Protein AF-0000000071068604 (afdb_homodimer)

pLDDT: mean 77.99, std 26.1, range [19.02, 98.69]

InterPro domains:
  IPR001537 tRNA/rRNA methyltransferase, SpoU type [PF00588] (215-371)
  IPR013123 RNA 2-O ribose methyltransferase, substrate binding [SM00967] (120-196)
  IPR029026 tRNA (guanine-N1-)-methyltransferase, N-terminal [G3DSA:3.40.1280.10] (207-383)
  IPR029028 Alpha/beta knot methyltransferases [SSF75217] (206-378)
  IPR029064 Ribosomal protein eL30-like superfamily [G3DSA:3.30.1330.30] (99-194)
  IPR029064 Ribosomal protein eL30-like superfamily [SSF55315] (98-193)
  IPR051259 Ribosomal RNA Methyltransferase [PTHR43191] (94-378)
  IPR053888 MRM3-like, substrate binding domain [PF22435] (106-188)

Organism: Drosophila erecta (NCBI:txid7220)

Radius of gyration: 33.97 Å; Cα contacts (8 Å, |Δi|>4): 1220; chains: 2; bounding box: 97×76×113 Å

Foldseek 3Di:
DPPDDDPPDPPPPVPVVPPVPPPDPPDDPPPVDVPPVPPDPPDDPDDDPDPPDPPDDDPPPCPDDPDDPDPDPDPPDADWDQDPVLRDIAGEDDPPDPVLVVVLCCLPDPVNCVVQQKFKEFDDQLVLLCLVLPWQWAEKEFADVVRCSVCSVSVVCNCVPRVYHYYHYHPVSVCVSDPDVHGNGMMIMTHQDDPVSLVVLQVVVVVVVQHADQEEEEEAAAADLLLLLLQLLLCQVRPHQAYEYEANYDDCRYHNNSVSNSNSSSHHHYHHHHYLVCVLVVRDPVFSLFEAEEEEDLAPVVCVVFVEEELLPDQDGTVHYYYYWYYDPPTHDPSSVVSQVVSPPRHHYYYHDDDPPDRDDRRSVSSNVNSVSVVVNVVVVVVD/DPPDDDPPDPPPPVPVVPPVPPDDPPDPPPPVPVPPVPDDPPDDPDDDPDDPDPPDDPPPDCPDDDDPPDPPPDPPDADWDQDPVLRDIAGEDDPPDPVNVVVLCCLPDPVNCVVQQKFKEFDDQLVLLCLVLPWQWAEKEFADVVRCSVNSVSVVCNCVPRVYHYYHYHPVSVCVSDPDVHGNGMMIMTHQDDPVSLVVLQVVVVVVVQHADLEEEEEAAAADLLLLLLQLLLCQVRPHQAYEYEANYDDCRYHNNSVSNSNSSSHHHYHHHHYLVCVLVVRDPVFSLFEAEEEEDLAPVVCVVFVEEELLPDQDGTVHYYYYWYYDPPTHDPSSVVSQVVSPPRHHYYYHDDDPPDRDDRRSVSSNVNSVSVVVNVVVVVVD

Structure (mmCIF, N/CA/C/O backbone):
data_AF-0000000071068604-model_v1
#
loop_
_entity.id
_entity.type
_entity.pdbx_description
1 polymer 'RNA 2-O ribose methyltransferase substrate binding domain-containing protein'
#
loop_
_atom_site.group_PDB
_atom_site.id
_atom_site.type_symbol
_atom_site.label_atom_id
_atom_site.label_alt_id
_atom_site.label_comp_id
_atom_site.label_asym_id
_atom_site.label_entity_id
_atom_site.label_seq_id
_atom_site.pdbx_PDB_ins_code
_atom_site.Cartn_x
_atom_site.Cartn_y
_atom_site.Cartn_z
_atom_site.occupancy
_atom_site.B_iso_or_equiv
_atom_site.auth_seq_id
_atom_site.auth_comp_id
_atom_site.auth_asym_id
_atom_site.auth_atom_id
_atom_site.pdbx_PDB_model_num
ATOM 1 N N . MET A 1 1 ? 52.094 -8.383 -45.406 1 22.31 1 MET A N 1
ATOM 2 C CA . MET A 1 1 ? 52.469 -7.328 -44.469 1 22.31 1 MET A CA 1
ATOM 3 C C . MET A 1 1 ? 51.531 -7.305 -43.281 1 22.31 1 MET A C 1
ATOM 5 O O . MET A 1 1 ? 50.312 -7.195 -43.469 1 22.31 1 MET A O 1
ATOM 9 N N . CYS A 1 2 ? 51.844 -8.07 -42.188 1 25.16 2 CYS A N 1
ATOM 10 C CA . CYS A 1 2 ? 51.406 -8.688 -40.938 1 25.16 2 CYS A CA 1
ATOM 11 C C . CYS A 1 2 ? 51.031 -7.625 -39.906 1 25.16 2 CYS A C 1
ATOM 13 O O . CYS A 1 2 ? 51.844 -6.785 -39.531 1 25.16 2 CYS A O 1
ATOM 15 N N . CYS A 1 3 ? 49.75 -7.152 -40.062 1 23.94 3 CYS A N 1
ATOM 16 C CA . CYS A 1 3 ? 49.094 -6.02 -39.438 1 23.94 3 CYS A CA 1
ATOM 17 C C . CYS A 1 3 ? 49.125 -6.16 -37.906 1 23.94 3 CYS A C 1
ATOM 19 O O . CYS A 1 3 ? 48.438 -7.023 -37.344 1 23.94 3 CYS A O 1
ATOM 21 N N . GLY A 1 4 ? 50.25 -6.086 -37.156 1 22.05 4 GLY A N 1
ATOM 22 C CA . GLY A 1 4 ? 50.719 -6.406 -35.844 1 22.05 4 GLY A CA 1
ATOM 23 C C . GLY A 1 4 ? 49.969 -5.672 -34.75 1 22.05 4 GLY A C 1
ATOM 24 O O . GLY A 1 4 ? 49.781 -6.199 -33.625 1 22.05 4 GLY A O 1
ATOM 25 N N . SER A 1 5 ? 49.688 -4.363 -34.75 1 23.34 5 SER A N 1
ATOM 26 C CA . SER A 1 5 ? 50.156 -3.576 -33.625 1 23.34 5 SER A CA 1
ATOM 27 C C . SER A 1 5 ? 49.156 -3.514 -32.5 1 23.34 5 SER A C 1
ATOM 29 O O . SER A 1 5 ? 49.469 -3.09 -31.391 1 23.34 5 SER A O 1
ATOM 31 N N . SER A 1 6 ? 47.75 -3.568 -32.719 1 25.92 6 SER A N 1
ATOM 32 C CA . SER A 1 6 ? 47 -2.607 -31.906 1 25.92 6 SER A CA 1
ATOM 33 C C . SER A 1 6 ? 46.75 -3.141 -30.5 1 25.92 6 SER A C 1
ATOM 35 O O . SER A 1 6 ? 45.625 -3.529 -30.172 1 25.92 6 SER A O 1
ATOM 37 N N . SER A 1 7 ? 47.625 -4.004 -29.812 1 25.47 7 SER A N 1
ATOM 38 C CA . SER A 1 7 ? 47.375 -4.805 -28.609 1 25.47 7 SER A CA 1
ATOM 39 C C . SER A 1 7 ? 47.188 -3.922 -27.375 1 25.47 7 SER A C 1
ATOM 41 O O . SER A 1 7 ? 47 -4.422 -26.281 1 25.47 7 SER A O 1
ATOM 43 N N . SER A 1 8 ? 47.562 -2.605 -27.328 1 25.83 8 SER A N 1
ATOM 44 C CA . SER A 1 8 ? 48.125 -2.031 -26.109 1 25.83 8 SER A CA 1
ATOM 45 C C . SER A 1 8 ? 47.031 -1.668 -25.109 1 25.83 8 SER A C 1
ATOM 47 O O . SER A 1 8 ? 47.312 -1.478 -23.922 1 25.83 8 SER A O 1
ATOM 49 N N . GLY A 1 9 ? 45.781 -1.321 -25.547 1 26.89 9 GLY A N 1
ATOM 50 C CA . GLY A 1 9 ? 45.125 -0.308 -24.734 1 26.89 9 GLY A CA 1
ATOM 51 C C . GLY A 1 9 ? 44.469 -0.872 -23.484 1 26.89 9 GLY A C 1
ATOM 52 O O . GLY A 1 9 ? 43.688 -0.183 -22.828 1 26.89 9 GLY A O 1
ATOM 53 N N . GLN A 1 10 ? 44.344 -2.238 -23.297 1 26.31 10 GLN A N 1
ATOM 54 C CA . GLN A 1 10 ? 43.406 -2.881 -22.375 1 26.31 10 GLN A CA 1
ATOM 55 C C . GLN A 1 10 ? 43.875 -2.693 -20.922 1 26.31 10 GLN A C 1
ATOM 57 O O . GLN A 1 10 ? 43.188 -3.104 -19.984 1 26.31 10 GLN A O 1
ATOM 62 N N . ARG A 1 11 ? 45.188 -2.346 -20.625 1 28.5 11 ARG A N 1
ATOM 63 C CA . ARG A 1 11 ? 45.844 -2.564 -19.328 1 28.5 11 ARG A CA 1
ATOM 64 C C . ARG A 1 11 ? 45.312 -1.593 -18.281 1 28.5 11 ARG A C 1
ATOM 66 O O . ARG A 1 11 ? 45.438 -1.855 -17.078 1 28.5 11 ARG A O 1
ATOM 73 N N . GLY A 1 12 ? 45 -0.347 -18.688 1 27.31 12 GLY A N 1
ATOM 74 C CA . GLY A 1 12 ? 45.031 0.734 -17.719 1 27.31 12 GLY A CA 1
ATOM 75 C C . GLY A 1 12 ? 43.938 0.632 -16.672 1 27.31 12 GLY A C 1
ATOM 76 O O . GLY A 1 12 ? 44.062 1.156 -15.57 1 27.31 12 GLY A O 1
ATOM 77 N N . GLU A 1 13 ? 42.719 0.252 -17.156 1 27.56 13 GLU A N 1
ATOM 78 C CA . GLU A 1 13 ? 41.562 0.587 -16.344 1 27.56 13 GLU A CA 1
ATOM 79 C C . GLU A 1 13 ? 41.469 -0.324 -15.117 1 27.56 13 GLU A C 1
ATOM 81 O O . GLU A 1 13 ? 40.594 -0.132 -14.266 1 27.56 13 GLU A O 1
ATOM 86 N N . ILE A 1 14 ? 42.188 -1.506 -15.156 1 29.52 14 ILE A N 1
ATOM 87 C CA . ILE A 1 14 ? 42.125 -2.477 -14.07 1 29.52 14 ILE A CA 1
ATOM 88 C C . ILE A 1 14 ? 42.781 -1.899 -12.812 1 29.52 14 ILE A C 1
ATOM 90 O O . ILE A 1 14 ? 42.469 -2.336 -11.695 1 29.52 14 ILE A O 1
ATOM 94 N N . GLN A 1 15 ? 43.906 -1.061 -12.969 1 29.08 15 GLN A N 1
ATOM 95 C CA . GLN A 1 15 ? 44.781 -0.725 -11.844 1 29.08 15 GLN A CA 1
ATOM 96 C C . GLN A 1 15 ? 44.031 0.113 -10.805 1 29.08 15 GLN A C 1
ATOM 98 O O . GLN A 1 15 ? 44.25 -0.054 -9.602 1 29.08 15 GLN A O 1
ATOM 103 N N . ASP A 1 16 ? 43.219 1.045 -11.281 1 28.12 16 ASP A N 1
ATOM 104 C CA . ASP A 1 16 ? 42.75 2.08 -10.367 1 28.12 16 ASP A CA 1
ATOM 105 C C . ASP A 1 16 ? 41.875 1.487 -9.281 1 28.12 16 ASP A C 1
ATOM 107 O O . ASP A 1 16 ? 41.688 2.092 -8.227 1 28.12 16 ASP A O 1
ATOM 111 N N . ALA A 1 17 ? 41.188 0.387 -9.609 1 28.16 17 ALA A N 1
ATOM 112 C CA . ALA A 1 17 ? 40.219 -0.166 -8.664 1 28.16 17 ALA A CA 1
ATOM 113 C C . ALA A 1 17 ? 40.906 -0.777 -7.457 1 28.16 17 ALA A C 1
ATOM 115 O O . ALA A 1 17 ? 40.312 -0.905 -6.387 1 28.16 17 ALA A O 1
ATOM 116 N N . LEU A 1 18 ? 42.156 -1.284 -7.645 1 27.73 18 LEU A N 1
ATOM 117 C CA . LEU A 1 18 ? 42.844 -2.043 -6.594 1 27.73 18 LEU A CA 1
ATOM 118 C C . LEU A 1 18 ? 43.156 -1.145 -5.406 1 27.73 18 LEU A C 1
ATOM 120 O O . LEU A 1 18 ? 43.125 -1.585 -4.258 1 27.73 18 LEU A O 1
ATOM 124 N N . ASP A 1 19 ? 43.688 0.101 -5.68 1 27.73 19 ASP A N 1
ATOM 125 C CA . ASP A 1 19 ? 44.344 0.86 -4.633 1 27.73 19 ASP A CA 1
ATOM 126 C C . ASP A 1 19 ? 43.375 1.27 -3.535 1 27.73 19 ASP A C 1
ATOM 128 O O . ASP A 1 19 ? 43.781 1.59 -2.416 1 27.73 19 ASP A O 1
ATOM 132 N N . ILE A 1 20 ? 42.125 1.587 -3.867 1 25.41 20 ILE A N 1
ATOM 133 C CA . ILE A 1 20 ? 41.281 2.252 -2.861 1 25.41 20 ILE A CA 1
ATOM 134 C C . ILE A 1 20 ? 40.875 1.251 -1.781 1 25.41 20 ILE A C 1
ATOM 136 O O . ILE A 1 20 ? 39.969 1.515 -0.993 1 25.41 20 ILE A O 1
ATOM 140 N N . GLU A 1 21 ? 41.312 -0.026 -1.962 1 23.55 21 GLU A N 1
ATOM 141 C CA . GLU A 1 21 ? 40.938 -1.136 -1.091 1 23.55 21 GLU A CA 1
ATOM 142 C C . GLU A 1 21 ? 41.406 -0.885 0.346 1 23.55 21 GLU A C 1
ATOM 144 O O . GLU A 1 21 ? 40.75 -1.347 1.292 1 23.55 21 GLU A O 1
ATOM 149 N N . ALA A 1 22 ? 42.688 -0.386 0.478 1 24.75 22 ALA A N 1
ATOM 150 C CA . ALA A 1 22 ? 43.438 -0.668 1.69 1 24.75 22 ALA A CA 1
ATOM 151 C C . ALA A 1 22 ? 42.812 0.025 2.902 1 24.75 22 ALA A C 1
ATOM 153 O O . ALA A 1 22 ? 42.844 -0.514 4.012 1 24.75 22 ALA A O 1
ATOM 154 N N . ASN A 1 23 ? 42.469 1.33 2.709 1 23.86 23 ASN A N 1
ATOM 155 C CA . ASN A 1 23 ? 42.562 2.168 3.898 1 23.86 23 ASN A CA 1
ATOM 156 C C . ASN A 1 23 ? 41.406 1.885 4.879 1 23.86 23 ASN A C 1
ATOM 158 O O . ASN A 1 23 ? 41.438 2.385 6.004 1 23.86 23 ASN A O 1
ATOM 162 N N . LEU A 1 24 ? 40.25 1.573 4.285 1 22.23 24 LEU A N 1
ATOM 163 C CA . LEU A 1 24 ? 39.156 2.037 5.117 1 22.23 24 LEU A CA 1
ATOM 164 C C . LEU A 1 24 ? 38.938 1.111 6.309 1 22.23 24 LEU A C 1
ATOM 166 O O . LEU A 1 24 ? 38.156 1.41 7.199 1 22.23 24 LEU A O 1
ATOM 170 N N . PHE A 1 25 ? 39.281 -0.148 6.195 1 24.77 25 PHE A N 1
ATOM 171 C CA . PHE A 1 25 ? 38.531 -1.069 7.047 1 24.77 25 PHE A CA 1
ATOM 172 C C . PHE A 1 25 ? 39.156 -1.159 8.43 1 24.77 25 PHE A C 1
ATOM 174 O O . PHE A 1 25 ? 39.688 -2.209 8.812 1 24.77 25 PHE A O 1
ATOM 181 N N . GLY A 1 26 ? 40 -0.095 8.828 1 21.48 26 GLY A N 1
ATOM 182 C CA . GLY A 1 26 ? 40.781 -0.46 10 1 21.48 26 GLY A CA 1
ATOM 183 C C . GLY A 1 26 ? 39.938 -0.962 11.148 1 21.48 26 GLY A C 1
ATOM 184 O O . GLY A 1 26 ? 40.188 -2.043 11.688 1 21.48 26 GLY A O 1
ATOM 185 N N . ASN A 1 27 ? 39.312 -0.069 12.055 1 21.56 27 ASN A N 1
ATOM 186 C CA . ASN A 1 27 ? 39.594 -0.013 13.484 1 21.56 27 ASN A CA 1
ATOM 187 C C . ASN A 1 27 ? 38.531 -0.767 14.281 1 21.56 27 ASN A C 1
ATOM 189 O O . ASN A 1 27 ? 38.469 -0.658 15.508 1 21.56 27 ASN A O 1
ATOM 193 N N . SER A 1 28 ? 37.5 -1.286 13.719 1 22.58 28 SER A N 1
ATOM 194 C CA . SER A 1 28 ? 36.344 -1.125 14.555 1 22.58 28 SER A CA 1
ATOM 195 C C . SER A 1 28 ? 36.312 -2.131 15.703 1 22.58 28 SER A C 1
ATOM 197 O O . SER A 1 28 ? 35.312 -2.318 16.375 1 22.58 28 SER A O 1
ATOM 199 N N . GLU A 1 29 ? 37.344 -2.883 15.875 1 23.33 29 GLU A N 1
ATOM 200 C CA . GLU A 1 29 ? 37.094 -4.062 16.703 1 23.33 29 GLU A CA 1
ATOM 201 C C . GLU A 1 29 ? 36.781 -3.672 18.141 1 23.33 29 GLU A C 1
ATOM 203 O O . GLU A 1 29 ? 36.812 -4.52 19.031 1 23.33 29 GLU A O 1
ATOM 208 N N . LEU A 1 30 ? 36.344 -2.385 18.469 1 23 30 LEU A N 1
ATOM 209 C CA . LEU A 1 30 ? 36.562 -2.055 19.875 1 23 30 LEU A CA 1
ATOM 210 C C . LEU A 1 30 ? 35.719 -2.914 20.781 1 23 30 LEU A C 1
ATOM 212 O O . LEU A 1 30 ? 34.469 -2.914 20.641 1 23 30 LEU A O 1
ATOM 216 N N . LYS A 1 31 ? 36.125 -4.027 21.234 1 23.53 31 LYS A N 1
ATOM 217 C CA . LYS A 1 31 ? 35.625 -5.02 22.172 1 23.53 31 LYS A CA 1
ATOM 218 C C . LYS A 1 31 ? 35.25 -4.375 23.5 1 23.53 31 LYS A C 1
ATOM 220 O O . LYS A 1 31 ? 36.125 -4.023 24.297 1 23.53 31 LYS A O 1
ATOM 225 N N . HIS A 1 32 ? 34.312 -3.279 23.609 1 22.19 32 HIS A N 1
ATOM 226 C CA . HIS A 1 32 ? 34.25 -2.48 24.828 1 22.19 32 HIS A CA 1
ATOM 227 C C . HIS A 1 32 ? 33.75 -3.316 26 1 22.19 32 HIS A C 1
ATOM 229 O O . HIS A 1 32 ? 32.625 -3.812 26 1 22.19 32 HIS A O 1
ATOM 235 N N . GLU A 1 33 ? 34.562 -4.25 26.469 1 24.83 33 GLU A N 1
ATOM 236 C CA . GLU A 1 33 ? 34.219 -5.082 27.625 1 24.83 33 GLU A CA 1
ATOM 237 C C . GLU A 1 33 ? 33.844 -4.223 28.828 1 24.83 33 GLU A C 1
ATOM 239 O O . GLU A 1 33 ? 34.5 -3.219 29.109 1 24.83 33 GLU A O 1
ATOM 244 N N . PRO A 1 34 ? 32.594 -4.336 29.391 1 24.91 34 PRO A N 1
ATOM 245 C CA . PRO A 1 34 ? 32.062 -3.438 30.406 1 24.91 34 PRO A CA 1
ATOM 246 C C . PRO A 1 34 ? 32.875 -3.451 31.703 1 24.91 34 PRO A C 1
ATOM 248 O O . PRO A 1 34 ? 33.031 -4.504 32.312 1 24.91 34 PRO A O 1
ATOM 251 N N . ILE A 1 35 ? 34.188 -2.998 31.688 1 23.52 35 ILE A N 1
ATOM 252 C CA . ILE A 1 35 ? 35.094 -3.201 32.812 1 23.52 35 ILE A CA 1
ATOM 253 C C . ILE A 1 35 ? 34.5 -2.584 34.062 1 23.52 35 ILE A C 1
ATOM 255 O O . ILE A 1 35 ? 34.094 -1.418 34.062 1 23.52 35 ILE A O 1
ATOM 259 N N . ASN A 1 36 ? 33.906 -3.426 35 1 23.62 36 ASN A N 1
ATOM 260 C CA . ASN A 1 36 ? 33.312 -3.199 36.281 1 23.62 36 ASN A CA 1
ATOM 261 C C . ASN A 1 36 ? 34.25 -2.432 37.219 1 23.62 36 ASN A C 1
ATOM 263 O O . ASN A 1 36 ? 35.062 -3.035 37.938 1 23.62 36 ASN A O 1
ATOM 267 N N . THR A 1 37 ? 35 -1.458 36.594 1 22.3 37 THR A N 1
ATOM 268 C CA . THR A 1 37 ? 36.25 -0.972 37.188 1 22.3 37 THR A CA 1
ATOM 269 C C . THR A 1 37 ? 35.969 -0.257 38.5 1 22.3 37 THR A C 1
ATOM 271 O O . THR A 1 37 ? 35.938 0.975 38.562 1 22.3 37 THR A O 1
ATOM 274 N N . ARG A 1 38 ? 34.812 -0.581 39.219 1 22.97 38 ARG A N 1
ATOM 275 C CA . ARG A 1 38 ? 34.438 0.341 40.281 1 22.97 38 ARG A CA 1
ATOM 276 C C . ARG A 1 38 ? 35.594 0.537 41.25 1 22.97 38 ARG A C 1
ATOM 278 O O . ARG A 1 38 ? 35.844 1.656 41.719 1 22.97 38 ARG A O 1
ATOM 285 N N . GLU A 1 39 ? 36 -0.578 41.781 1 20.67 39 GLU A N 1
ATOM 286 C CA . GLU A 1 39 ? 36.344 -0.61 43.188 1 20.67 39 GLU A CA 1
ATOM 287 C C . GLU A 1 39 ? 37.688 0.013 43.469 1 20.67 39 GLU A C 1
ATOM 289 O O . GLU A 1 39 ? 38 0.391 44.594 1 20.67 39 GLU A O 1
ATOM 294 N N . ALA A 1 40 ? 38.531 -0.242 42.438 1 19.38 40 ALA A N 1
ATOM 295 C CA . ALA A 1 40 ? 39.844 -0.508 43 1 19.38 40 ALA A CA 1
ATOM 296 C C . ALA A 1 40 ? 40.438 0.756 43.594 1 19.38 40 ALA A C 1
ATOM 298 O O . ALA A 1 40 ? 41.469 0.702 44.281 1 19.38 40 ALA A O 1
ATOM 299 N N . LEU A 1 41 ? 40.062 1.889 43 1 21.23 41 LEU A N 1
ATOM 300 C CA . LEU A 1 41 ? 41.125 2.9 42.969 1 21.23 41 LEU A CA 1
ATOM 301 C C . LEU A 1 41 ? 41.312 3.525 44.344 1 21.23 41 LEU A C 1
ATOM 303 O O . LEU A 1 41 ? 41.844 4.621 44.469 1 21.23 41 LEU A O 1
ATOM 307 N N . ARG A 1 42 ? 40.719 2.881 45.312 1 20.08 42 ARG A N 1
ATOM 308 C CA . ARG A 1 42 ? 40.594 3.746 46.5 1 20.08 42 ARG A CA 1
ATOM 309 C C . ARG A 1 42 ? 41.969 4.191 47 1 20.08 42 ARG A C 1
ATOM 311 O O . ARG A 1 42 ? 42.062 5.023 47.906 1 20.08 42 ARG A O 1
ATOM 318 N N . LYS A 1 43 ? 42.875 3.199 46.688 1 21.03 43 LYS A N 1
ATOM 319 C CA . LYS A 1 43 ? 43.75 3.059 47.844 1 21.03 43 LYS A CA 1
ATOM 320 C C . LYS A 1 43 ? 44.562 4.336 48.062 1 21.03 43 LYS A C 1
ATOM 322 O O . LYS A 1 43 ? 44.781 4.734 49.219 1 21.03 43 LYS A O 1
ATOM 327 N N . ASN A 1 44 ? 45.375 4.762 47.031 1 20.34 44 ASN A N 1
ATOM 328 C CA . ASN A 1 44 ? 46.75 5.094 47.406 1 20.34 44 ASN A CA 1
ATOM 329 C C . ASN A 1 44 ? 46.875 6.527 47.906 1 20.34 44 ASN A C 1
ATOM 331 O O . ASN A 1 44 ? 47.188 7.434 47.125 1 20.34 44 ASN A O 1
ATOM 335 N N . ARG A 1 45 ? 45.969 7.059 48.625 1 19.92 45 ARG A N 1
ATOM 336 C CA . ARG A 1 45 ? 45.875 8.508 48.719 1 19.92 45 ARG A CA 1
ATOM 337 C C . ARG A 1 45 ? 47.156 9.094 49.344 1 19.92 45 ARG A C 1
ATOM 339 O O . ARG A 1 45 ? 47.406 10.297 49.219 1 19.92 45 ARG A O 1
ATOM 346 N N . PHE A 1 46 ? 47.844 8.328 50.219 1 21.25 46 PHE A N 1
ATOM 347 C CA . PHE A 1 46 ? 48.188 9.133 51.375 1 21.25 46 PHE A CA 1
ATOM 348 C C . PHE A 1 46 ? 49.406 9.984 51.125 1 21.25 46 PHE A C 1
ATOM 350 O O . PHE A 1 46 ? 49.781 10.797 51.969 1 21.25 46 PHE A O 1
ATOM 357 N N . ALA A 1 47 ? 50.25 9.656 50.156 1 22.83 47 ALA A N 1
ATOM 358 C CA . ALA A 1 47 ? 51.625 9.906 50.594 1 22.83 47 ALA A CA 1
ATOM 359 C C . ALA A 1 47 ? 51.906 11.406 50.688 1 22.83 47 ALA A C 1
ATOM 361 O O . ALA A 1 47 ? 51.312 12.195 49.969 1 22.83 47 ALA A O 1
ATOM 362 N N . GLY A 1 48 ? 52.75 11.836 51.688 1 22.59 48 GLY A N 1
ATOM 363 C CA . GLY A 1 48 ? 53.156 13.031 52.406 1 22.59 48 GLY A CA 1
ATOM 364 C C . GLY A 1 48 ? 54 13.961 51.562 1 22.59 48 GLY A C 1
ATOM 365 O O . GLY A 1 48 ? 55.094 13.586 51.094 1 22.59 48 GLY A O 1
ATOM 366 N N . ARG A 1 49 ? 53.406 14.609 50.625 1 22.3 49 ARG A N 1
ATOM 367 C CA . ARG A 1 49 ? 54.156 15.445 49.656 1 22.3 49 ARG A CA 1
ATOM 368 C C . ARG A 1 49 ? 55 16.484 50.375 1 22.3 49 ARG A C 1
ATOM 370 O O . ARG A 1 49 ? 54.5 17.188 51.25 1 22.3 49 ARG A O 1
ATOM 377 N N . LYS A 1 50 ? 56.281 16.172 50.406 1 24.31 50 LYS A N 1
ATOM 378 C CA . LYS A 1 50 ? 57.281 17.078 50.969 1 24.31 50 LYS A CA 1
ATOM 379 C C . LYS A 1 50 ? 57.219 18.453 50.312 1 24.31 50 LYS A C 1
ATOM 381 O O . LYS A 1 50 ? 56.906 18.578 49.125 1 24.31 50 LYS A O 1
ATOM 386 N N . PRO A 1 51 ? 57.156 19.609 51.062 1 19.98 51 PRO A N 1
ATOM 387 C CA . PRO A 1 51 ? 56.906 21.031 50.75 1 19.98 51 PRO A CA 1
ATOM 388 C C . PRO A 1 51 ? 57.906 21.625 49.781 1 19.98 51 PRO A C 1
ATOM 390 O O . PRO A 1 51 ? 59.125 21.625 50.031 1 19.98 51 PRO A O 1
ATOM 393 N N . LYS A 1 52 ? 57.969 21.078 48.5 1 25.09 52 LYS A N 1
ATOM 394 C CA . LYS A 1 52 ? 59.031 21.609 47.688 1 25.09 52 LYS A CA 1
ATOM 395 C C . LYS A 1 52 ? 59.094 23.125 47.75 1 25.09 52 LYS A C 1
ATOM 397 O O . LYS A 1 52 ? 58.062 23.781 47.969 1 25.09 52 LYS A O 1
ATOM 402 N N . VAL A 1 53 ? 60.312 23.672 47.656 1 25.61 53 VAL A N 1
ATOM 403 C CA . VAL A 1 53 ? 60.969 24.969 47.844 1 25.61 53 VAL A CA 1
ATOM 404 C C . VAL A 1 53 ? 60.438 25.969 46.812 1 25.61 53 VAL A C 1
ATOM 406 O O . VAL A 1 53 ? 60.125 25.594 45.688 1 25.61 53 VAL A O 1
ATOM 409 N N . PRO A 1 54 ? 59.938 27.172 47.25 1 23.14 54 PRO A N 1
ATOM 410 C CA . PRO A 1 54 ? 59.281 28.281 46.594 1 23.14 54 PRO A CA 1
ATOM 411 C C . PRO A 1 54 ? 60.094 28.844 45.438 1 23.14 54 PRO A C 1
ATOM 413 O O . PRO A 1 54 ? 61.219 29.297 45.625 1 23.14 54 PRO A O 1
ATOM 416 N N . ILE A 1 55 ? 60.406 28.016 44.344 1 25.8 55 ILE A N 1
ATOM 417 C CA . ILE A 1 55 ? 61.281 28.641 43.344 1 25.8 55 ILE A CA 1
ATOM 418 C C . ILE A 1 55 ? 60.688 29.984 42.938 1 25.8 55 ILE A C 1
ATOM 420 O O . ILE A 1 55 ? 59.5 30.109 42.75 1 25.8 55 ILE A O 1
ATOM 424 N N . ALA A 1 56 ? 61.531 31.062 42.844 1 27.03 56 ALA A N 1
ATOM 425 C CA . ALA A 1 56 ? 61.406 32.5 42.656 1 27.03 56 ALA A CA 1
ATOM 426 C C . ALA A 1 56 ? 60.781 32.781 41.281 1 27.03 56 ALA A C 1
ATOM 428 O O . ALA A 1 56 ? 60.938 32 40.344 1 27.03 56 ALA A O 1
ATOM 429 N N . SER A 1 57 ? 59.75 33.75 41.219 1 23.47 57 SER A N 1
ATOM 430 C CA . SER A 1 57 ? 58.781 34.281 40.281 1 23.47 57 SER A CA 1
ATOM 431 C C . SER A 1 57 ? 59.469 34.906 39.062 1 23.47 57 SER A C 1
ATOM 433 O O . SER A 1 57 ? 60.25 35.844 39.188 1 23.47 57 SER A O 1
ATOM 435 N N . VAL A 1 58 ? 60.156 34.062 38.188 1 26.7 58 VAL A N 1
ATOM 436 C CA . VAL A 1 58 ? 60.719 34.719 37.031 1 26.7 58 VAL A CA 1
ATOM 437 C C . VAL A 1 58 ? 59.656 35.562 36.344 1 26.7 58 VAL A C 1
ATOM 439 O O . VAL A 1 58 ? 58.531 35.125 36.125 1 26.7 58 VAL A O 1
ATOM 442 N N . ALA A 1 59 ? 59.812 36.938 36.156 1 27.08 59 ALA A N 1
ATOM 443 C CA . ALA A 1 59 ? 59.031 38.031 35.594 1 27.08 59 ALA A CA 1
ATOM 444 C C . ALA A 1 59 ? 58.75 37.812 34.125 1 27.08 59 ALA A C 1
ATOM 446 O O . ALA A 1 59 ? 59.656 37.719 33.312 1 27.08 59 ALA A O 1
ATOM 447 N N . SER A 1 60 ? 57.781 37 33.75 1 27.16 60 SER A N 1
ATOM 448 C CA . SER A 1 60 ? 57.438 36.719 32.375 1 27.16 60 SER A CA 1
ATOM 449 C C . SER A 1 60 ? 57.156 38 31.625 1 27.16 60 SER A C 1
ATOM 451 O O . SER A 1 60 ? 56.406 38.875 32.125 1 27.16 60 SER A O 1
ATOM 453 N N . ARG A 1 61 ? 58 38.531 30.766 1 29.95 61 ARG A N 1
ATOM 454 C CA . ARG A 1 61 ? 57.812 39.656 29.875 1 29.95 61 ARG A CA 1
ATOM 455 C C . ARG A 1 61 ? 56.5 39.562 29.109 1 29.95 61 ARG A C 1
ATOM 457 O O . ARG A 1 61 ? 56.25 38.531 28.469 1 29.95 61 ARG A O 1
ATOM 464 N N . LYS A 1 62 ? 55.469 40.438 29.422 1 28.23 62 LYS A N 1
ATOM 465 C CA . LYS A 1 62 ? 54.125 40.656 28.875 1 28.23 62 LYS A CA 1
ATOM 466 C C . LYS A 1 62 ? 54.188 40.875 27.375 1 28.23 62 LYS A C 1
ATOM 468 O O . LYS A 1 62 ? 54.719 41.906 26.906 1 28.23 62 LYS A O 1
ATOM 473 N N . LEU A 1 63 ? 54.5 39.875 26.516 1 36.44 63 LEU A N 1
ATOM 474 C CA . LEU A 1 63 ? 54.344 40.125 25.078 1 36.44 63 LEU A CA 1
ATOM 475 C C . LEU A 1 63 ? 52.969 40.719 24.797 1 36.44 63 LEU A C 1
ATOM 477 O O . LEU A 1 63 ? 51.969 40.344 25.406 1 36.44 63 LEU A O 1
ATOM 481 N N . PRO A 1 64 ? 52.812 41.938 24.141 1 32.34 64 PRO A N 1
ATOM 482 C CA . PRO A 1 64 ? 51.562 42.625 23.859 1 32.34 64 PRO A CA 1
ATOM 483 C C . PRO A 1 64 ? 50.562 41.719 23.156 1 32.34 64 PRO A C 1
ATOM 485 O O . PRO A 1 64 ? 50.938 40.781 22.438 1 32.34 64 PRO A O 1
ATOM 488 N N . ALA A 1 65 ? 49.312 41.531 23.672 1 39.66 65 ALA A N 1
ATOM 489 C CA . ALA A 1 65 ? 48.156 40.75 23.172 1 39.66 65 ALA A CA 1
ATOM 490 C C . ALA A 1 65 ? 47.844 41.094 21.719 1 39.66 65 ALA A C 1
ATOM 492 O O . ALA A 1 65 ? 47.844 42.281 21.344 1 39.66 65 ALA A O 1
ATOM 493 N N . PRO A 1 66 ? 48.188 40.188 20.75 1 42.75 66 PRO A N 1
ATOM 494 C CA . PRO A 1 66 ? 47.812 40.469 19.359 1 42.75 66 PRO A CA 1
ATOM 495 C C . PRO A 1 66 ? 46.406 41.062 19.234 1 42.75 66 PRO A C 1
ATOM 497 O O . PRO A 1 66 ? 45.562 40.812 20.109 1 42.75 66 PRO A O 1
ATOM 500 N N . ALA A 1 67 ? 46.094 42.188 18.484 1 43.53 67 ALA A N 1
ATOM 501 C CA . ALA A 1 67 ? 44.844 42.875 18.25 1 43.53 67 ALA A CA 1
ATOM 502 C C . ALA A 1 67 ? 43.75 41.906 17.875 1 43.53 67 ALA A C 1
ATOM 504 O O . ALA A 1 67 ? 44 40.844 17.281 1 43.53 67 ALA A O 1
ATOM 505 N N . PRO A 1 68 ? 42.625 41.906 18.547 1 44.03 68 PRO A N 1
ATOM 506 C CA . PRO A 1 68 ? 41.531 40.969 18.234 1 44.03 68 PRO A CA 1
ATOM 507 C C . PRO A 1 68 ? 41.188 40.906 16.75 1 44.03 68 PRO A C 1
ATOM 509 O O . PRO A 1 68 ? 41.406 41.906 16.031 1 44.03 68 PRO A O 1
ATOM 512 N N . PRO A 1 69 ? 41.312 39.781 16.047 1 45.34 69 PRO A N 1
ATOM 513 C CA . PRO A 1 69 ? 41 39.75 14.625 1 45.34 69 PRO A CA 1
ATOM 514 C C . PRO A 1 69 ? 39.719 40.531 14.312 1 45.34 69 PRO A C 1
ATOM 516 O O . PRO A 1 69 ? 38.844 40.656 15.172 1 45.34 69 PRO A O 1
ATOM 519 N N . ALA A 1 70 ? 39.688 41.438 13.344 1 43.56 70 ALA A N 1
ATOM 520 C CA . ALA A 1 70 ? 38.531 42.25 12.883 1 43.56 70 ALA A CA 1
ATOM 521 C C . ALA A 1 70 ? 37.281 41.375 12.766 1 43.56 70 ALA A C 1
ATOM 523 O O . ALA A 1 70 ? 37.375 40.188 12.477 1 43.56 70 ALA A O 1
ATOM 524 N N . PRO A 1 71 ? 36.25 41.75 13.398 1 35.97 71 PRO A N 1
ATOM 525 C CA . PRO A 1 71 ? 35.031 40.938 13.297 1 35.97 71 PRO A CA 1
ATOM 526 C C . PRO A 1 71 ? 34.719 40.531 11.867 1 35.97 71 PRO A C 1
ATOM 528 O O . PRO A 1 71 ? 34.969 41.281 10.922 1 35.97 71 PRO A O 1
ATOM 531 N N . ARG A 1 72 ? 34.875 39.312 11.484 1 43.69 72 ARG A N 1
ATOM 532 C CA . ARG A 1 72 ? 34.406 38.812 10.188 1 43.69 72 ARG A CA 1
ATOM 533 C C . ARG A 1 72 ? 33.125 39.5 9.766 1 43.69 72 ARG A C 1
ATOM 535 O O . ARG A 1 72 ? 32.219 39.688 10.578 1 43.69 72 ARG A O 1
ATOM 542 N N . SER A 1 73 ? 33.125 40.406 8.812 1 39.12 73 SER A N 1
ATOM 543 C CA . SER A 1 73 ? 31.953 41.062 8.266 1 39.12 73 SER A CA 1
ATOM 544 C C . SER A 1 73 ? 30.734 40.125 8.266 1 39.12 73 SER A C 1
ATOM 546 O O . SER A 1 73 ? 30.875 38.938 8.016 1 39.12 73 SER A O 1
ATOM 548 N N . ALA A 1 74 ? 29.672 40.469 8.938 1 44.56 74 ALA A N 1
ATOM 549 C CA . ALA A 1 74 ? 28.422 39.719 8.922 1 44.56 74 ALA A CA 1
ATOM 550 C C . ALA A 1 74 ? 28.062 39.281 7.512 1 44.56 74 ALA A C 1
ATOM 552 O O . ALA A 1 74 ? 28.188 40.062 6.555 1 44.56 74 ALA A O 1
ATOM 553 N N . PRO A 1 75 ? 28.219 38.031 7.16 1 49.75 75 PRO A N 1
ATOM 554 C CA . PRO A 1 75 ? 27.875 37.594 5.797 1 49.75 75 PRO A CA 1
ATOM 555 C C . PRO A 1 75 ? 26.672 38.375 5.238 1 49.75 75 PRO A C 1
ATOM 557 O O . PRO A 1 75 ? 25.688 38.594 5.953 1 49.75 75 PRO A O 1
ATOM 560 N N . THR A 1 76 ? 26.812 39.312 4.391 1 52.25 76 THR A N 1
ATOM 561 C CA . THR A 1 76 ? 25.781 40.094 3.703 1 52.25 76 THR A CA 1
ATOM 562 C C . THR A 1 76 ? 24.625 39.188 3.271 1 52.25 76 THR A C 1
ATOM 564 O O . THR A 1 76 ? 24.844 38.125 2.695 1 52.25 76 THR A O 1
ATOM 567 N N . ALA A 1 77 ? 23.406 39.438 3.838 1 64.5 77 ALA A N 1
ATOM 568 C CA . ALA A 1 77 ? 22.188 38.75 3.469 1 64.5 77 ALA A CA 1
ATOM 569 C C . ALA A 1 77 ? 22.016 38.719 1.953 1 64.5 77 ALA A C 1
ATOM 571 O O . ALA A 1 77 ? 22.203 39.719 1.275 1 64.5 77 ALA A O 1
ATOM 572 N N . ALA A 1 78 ? 22.016 37.531 1.293 1 71 78 ALA A N 1
ATOM 573 C CA . ALA A 1 78 ? 21.781 37.375 -0.141 1 71 78 ALA A CA 1
ATOM 574 C C . ALA A 1 78 ? 20.609 38.25 -0.605 1 71 78 ALA A C 1
ATOM 576 O O . ALA A 1 78 ? 19.609 38.375 0.109 1 71 78 ALA A O 1
ATOM 577 N N . PRO A 1 79 ? 20.828 39 -1.626 1 83.25 79 PRO A N 1
ATOM 578 C CA . PRO A 1 79 ? 19.781 39.906 -2.113 1 83.25 79 PRO A CA 1
ATOM 579 C C . PRO A 1 79 ? 18.516 39.188 -2.52 1 83.25 79 PRO A C 1
ATOM 581 O O . PRO A 1 79 ? 18.578 38.031 -2.988 1 83.25 79 PRO A O 1
ATOM 584 N N . ILE A 1 80 ? 17.391 39.812 -2.375 1 90 80 ILE A N 1
ATOM 585 C CA . ILE A 1 80 ? 16.094 39.281 -2.775 1 90 80 ILE A CA 1
ATOM 586 C C . ILE A 1 80 ? 15.883 39.5 -4.273 1 90 80 ILE A C 1
ATOM 588 O O . ILE A 1 80 ? 16.094 40.594 -4.789 1 90 80 ILE A O 1
ATOM 592 N N . ILE A 1 81 ? 15.617 38.5 -4.992 1 93.12 81 ILE A N 1
ATOM 593 C CA . ILE A 1 81 ? 15.312 38.562 -6.418 1 93.12 81 ILE A CA 1
ATOM 594 C C . ILE A 1 81 ? 13.797 38.625 -6.617 1 93.12 81 ILE A C 1
ATOM 596 O O . ILE A 1 81 ? 13.062 37.75 -6.148 1 93.12 81 ILE A O 1
ATOM 600 N N . LYS A 1 82 ? 13.359 39.688 -7.312 1 93.94 82 LYS A N 1
ATOM 601 C CA . LYS A 1 82 ? 11.945 39.812 -7.652 1 93.94 82 LYS A CA 1
ATOM 602 C C . LYS A 1 82 ? 11.656 39.281 -9.047 1 93.94 82 LYS A C 1
ATOM 604 O O . LYS A 1 82 ? 12.008 39.906 -10.047 1 93.94 82 LYS A O 1
ATOM 609 N N . ASP A 1 83 ? 11.031 38.156 -9.086 1 92.88 83 ASP A N 1
ATOM 610 C CA . ASP A 1 83 ? 10.727 37.531 -10.375 1 92.88 83 ASP A CA 1
ATOM 611 C C . ASP A 1 83 ? 9.359 38 -10.891 1 92.88 83 ASP A C 1
ATOM 613 O O . ASP A 1 83 ? 8.32 37.531 -10.391 1 92.88 83 ASP A O 1
ATOM 617 N N . SER A 1 84 ? 9.289 38.781 -11.914 1 91.31 84 SER A N 1
ATOM 618 C CA . SER A 1 84 ? 8.062 39.375 -12.445 1 91.31 84 SER A CA 1
ATOM 619 C C . SER A 1 84 ? 7.227 38.344 -13.188 1 91.31 84 SER A C 1
ATOM 621 O O . SER A 1 84 ? 6 38.469 -13.258 1 91.31 84 SER A O 1
ATOM 623 N N . GLU A 1 85 ? 7.914 37.375 -13.781 1 91.5 85 GLU A N 1
ATOM 624 C CA . GLU A 1 85 ? 7.199 36.344 -14.523 1 91.5 85 GLU A CA 1
ATOM 625 C C . GLU A 1 85 ? 6.355 35.5 -13.586 1 91.5 85 GLU A C 1
ATOM 627 O O . GLU A 1 85 ? 5.191 35.188 -13.883 1 91.5 85 GLU A O 1
ATOM 632 N N . LEU A 1 86 ? 6.914 35.125 -12.539 1 92.75 86 LEU A N 1
ATOM 633 C CA . LEU A 1 86 ? 6.219 34.25 -11.594 1 92.75 86 LEU A CA 1
ATOM 634 C C . LEU A 1 86 ? 5.496 35.094 -10.531 1 92.75 86 LEU A C 1
ATOM 636 O O . LEU A 1 86 ? 4.645 34.562 -9.805 1 92.75 86 LEU A O 1
ATOM 640 N N . ASN A 1 87 ? 5.77 36.375 -10.453 1 93.31 87 ASN A N 1
ATOM 641 C CA . ASN A 1 87 ? 5.266 37.281 -9.406 1 93.31 87 ASN A CA 1
ATOM 642 C C . ASN A 1 87 ? 5.637 36.75 -8.016 1 93.31 87 ASN A C 1
ATOM 644 O O . ASN A 1 87 ? 4.777 36.656 -7.141 1 93.31 87 ASN A O 1
ATOM 648 N N . LEU A 1 88 ? 6.812 36.25 -7.887 1 95.5 88 LEU A N 1
ATOM 649 C CA . LEU A 1 88 ? 7.355 35.75 -6.633 1 95.5 88 LEU A CA 1
ATOM 650 C C . LEU A 1 88 ? 8.703 36.375 -6.32 1 95.5 88 LEU A C 1
ATOM 652 O O . LEU A 1 88 ? 9.422 36.812 -7.23 1 95.5 88 LEU A O 1
ATOM 656 N N . ASN A 1 89 ? 9.039 36.5 -5.07 1 96.06 89 ASN A N 1
ATOM 657 C CA . ASN A 1 89 ? 10.344 36.938 -4.586 1 96.06 89 ASN A CA 1
ATOM 658 C C . ASN A 1 89 ? 11.117 35.781 -3.949 1 96.06 89 ASN A C 1
ATOM 660 O O . ASN A 1 89 ? 10.57 35.031 -3.141 1 96.06 89 ASN A O 1
ATOM 664 N N . PHE A 1 90 ? 12.289 35.594 -4.398 1 95.38 90 PHE A N 1
ATOM 665 C CA . PHE A 1 90 ? 13.07 34.531 -3.777 1 95.38 90 PHE A CA 1
ATOM 666 C C . PHE A 1 90 ? 14.531 34.938 -3.635 1 95.38 90 PHE A C 1
ATOM 668 O O . PHE A 1 90 ? 14.945 35.969 -4.18 1 95.38 90 PHE A O 1
ATOM 675 N N . VAL A 1 91 ? 15.281 34.219 -2.807 1 94.69 91 VAL A N 1
ATOM 676 C CA . VAL A 1 91 ? 16.703 34.438 -2.543 1 94.69 91 VAL A CA 1
ATOM 677 C C . VAL A 1 91 ? 17.516 33.25 -3.066 1 94.69 91 VAL A C 1
ATOM 679 O O . VAL A 1 91 ? 17.141 32.094 -2.869 1 94.69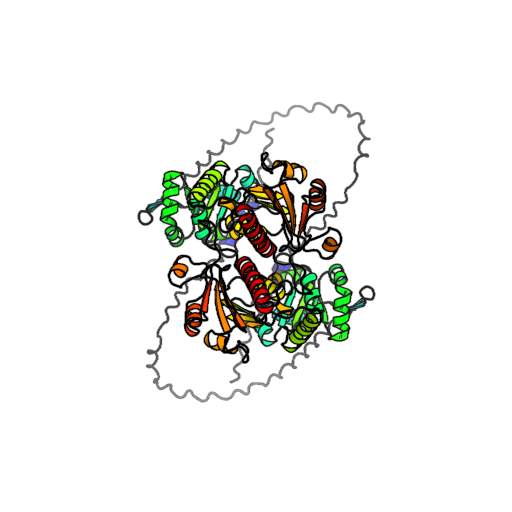 91 VAL A O 1
ATOM 682 N N . ARG A 1 92 ? 18.562 33.562 -3.732 1 92.88 92 ARG A N 1
ATOM 683 C CA . ARG A 1 92 ? 19.484 32.5 -4.18 1 92.88 92 ARG A CA 1
ATOM 684 C C . ARG A 1 92 ? 20.516 32.188 -3.105 1 92.88 92 ARG A C 1
ATOM 686 O O . ARG A 1 92 ? 21.219 33.062 -2.629 1 92.88 92 ARG A O 1
ATOM 693 N N . LEU A 1 93 ? 20.547 30.906 -2.814 1 90.56 93 LEU A N 1
ATOM 694 C CA . LEU A 1 93 ? 21.469 30.484 -1.771 1 90.56 93 LEU A CA 1
ATOM 695 C C . LEU A 1 93 ? 22.641 29.703 -2.363 1 90.56 93 LEU A C 1
ATOM 697 O O . LEU A 1 93 ? 22.469 28.953 -3.322 1 90.56 93 LEU A O 1
ATOM 701 N N . THR A 1 94 ? 23.734 29.953 -1.772 1 81.94 94 THR A N 1
ATOM 702 C CA . THR A 1 94 ? 24.922 29.141 -2.078 1 81.94 94 THR A CA 1
ATOM 703 C C . THR A 1 94 ? 25.297 28.266 -0.894 1 81.94 94 THR A C 1
ATOM 705 O O . THR A 1 94 ? 24.75 28.422 0.2 1 81.94 94 THR A O 1
ATOM 708 N N . LEU A 1 95 ? 26.125 27.312 -1.11 1 77.5 95 LEU A N 1
ATOM 709 C CA . LEU A 1 95 ? 26.531 26.375 -0.07 1 77.5 95 LEU A CA 1
ATOM 710 C C . LEU A 1 95 ? 27.234 27.109 1.071 1 77.5 95 LEU A C 1
ATOM 712 O O . LEU A 1 95 ? 27.297 26.594 2.195 1 77.5 95 LEU A O 1
ATOM 716 N N . GLN A 1 96 ? 27.781 28.25 0.796 1 78.5 96 GLN A N 1
ATOM 717 C CA . GLN A 1 96 ? 28.562 28.984 1.788 1 78.5 96 GLN A CA 1
ATOM 718 C C . GLN A 1 96 ? 27.672 29.859 2.656 1 78.5 96 GLN A C 1
ATOM 720 O O . GLN A 1 96 ? 28.109 30.375 3.686 1 78.5 96 GLN A O 1
ATOM 725 N N . ASP A 1 97 ? 26.453 29.906 2.232 1 83.81 97 ASP A N 1
ATOM 726 C CA . ASP A 1 97 ? 25.516 30.719 2.988 1 83.81 97 ASP A CA 1
ATOM 727 C C . ASP A 1 97 ? 25.172 30.062 4.32 1 83.81 97 ASP A C 1
ATOM 729 O O . ASP A 1 97 ? 24.844 28.875 4.367 1 83.81 97 ASP A O 1
ATOM 733 N N . PRO A 1 98 ? 25.281 30.859 5.406 1 85.94 98 PRO A N 1
ATOM 734 C CA . PRO A 1 98 ? 24.906 30.297 6.715 1 85.94 98 PRO A CA 1
ATOM 735 C C . PRO A 1 98 ? 23.469 29.797 6.758 1 85.94 98 PRO A C 1
ATOM 737 O O . PRO A 1 98 ? 23.172 28.828 7.477 1 85.94 98 PRO A O 1
ATOM 740 N N . LEU A 1 99 ? 22.656 30.406 6.047 1 87.31 99 LEU A N 1
ATOM 741 C CA . LEU A 1 99 ? 21.25 30 5.996 1 87.31 99 LEU A CA 1
ATOM 742 C C . LEU A 1 99 ? 21.125 28.594 5.406 1 87.31 99 LEU A C 1
ATOM 744 O O . LEU A 1 99 ? 20.25 27.828 5.805 1 87.31 99 LEU A O 1
ATOM 748 N N . THR A 1 100 ? 21.938 28.328 4.512 1 86.12 100 THR A N 1
ATOM 749 C CA . THR A 1 100 ? 21.922 27 3.883 1 86.12 100 THR A CA 1
ATOM 750 C C . THR A 1 100 ? 22.188 25.906 4.91 1 86.12 100 THR A C 1
ATOM 752 O O . THR A 1 100 ? 21.516 24.891 4.926 1 86.12 100 THR A O 1
ATOM 755 N N . SER A 1 101 ? 23.109 26.141 5.734 1 85.5 101 SER A N 1
ATOM 756 C CA . SER A 1 101 ? 23.438 25.156 6.773 1 85.5 101 SER A CA 1
ATOM 757 C C . SER A 1 101 ? 22.266 24.969 7.738 1 85.5 101 SER A C 1
ATOM 759 O O . SER A 1 101 ? 21.969 23.844 8.148 1 85.5 101 SER A O 1
ATOM 761 N N . THR A 1 102 ? 21.719 26.078 8.055 1 87 102 THR A N 1
ATOM 762 C CA . THR A 1 102 ? 20.562 26.016 8.953 1 87 102 THR A CA 1
ATOM 763 C C . THR A 1 102 ? 19.422 25.234 8.32 1 87 102 THR A C 1
ATOM 765 O O . THR A 1 102 ? 18.812 24.391 8.969 1 87 102 THR A O 1
ATOM 768 N N . LEU A 1 103 ? 19.172 25.56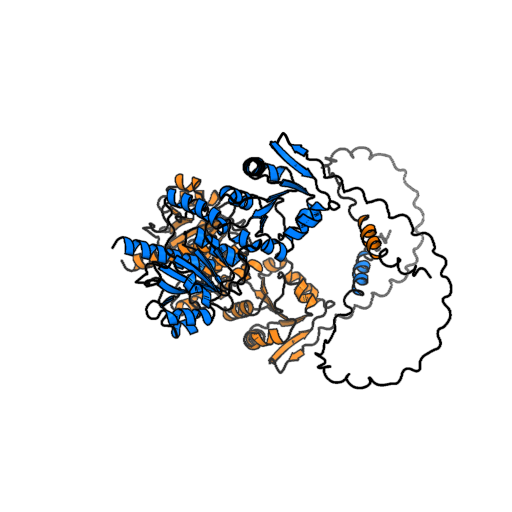2 7.105 1 87.38 103 LEU A N 1
ATOM 769 C CA . LEU A 1 103 ? 18.094 24.875 6.379 1 87.38 103 LEU A CA 1
ATOM 770 C C . LEU A 1 103 ? 18.406 23.391 6.242 1 87.38 103 LEU A C 1
ATOM 772 O O . LEU A 1 103 ? 17.516 22.547 6.426 1 87.38 103 LEU A O 1
ATOM 776 N N . LEU A 1 104 ? 19.625 23.094 5.965 1 83.06 104 LEU A N 1
ATOM 777 C CA . LEU A 1 104 ? 20.047 21.703 5.836 1 83.06 104 LEU A CA 1
ATOM 778 C C . LEU A 1 104 ? 19.844 20.953 7.145 1 83.06 104 LEU A C 1
ATOM 780 O O . LEU A 1 104 ? 19.375 19.812 7.145 1 83.06 104 LEU A O 1
ATOM 784 N N . THR A 1 105 ? 20.219 21.594 8.172 1 84.31 105 THR A N 1
ATOM 785 C CA . THR A 1 105 ? 20.031 20.984 9.484 1 84.31 105 THR A CA 1
ATOM 786 C C . THR A 1 105 ? 18.562 20.719 9.766 1 84.31 105 THR A C 1
ATOM 788 O O . THR A 1 105 ? 18.203 19.672 10.297 1 84.31 105 THR A O 1
ATOM 791 N N . THR A 1 106 ? 17.75 21.672 9.461 1 85.81 106 THR A N 1
ATOM 792 C CA . THR A 1 106 ? 16.312 21.5 9.641 1 85.81 106 THR A CA 1
ATOM 793 C C . THR A 1 106 ? 15.805 20.312 8.828 1 85.81 106 THR A C 1
ATOM 795 O O . THR A 1 106 ? 15.008 19.5 9.328 1 85.81 106 THR A O 1
ATOM 798 N N . VAL A 1 107 ? 16.328 20.156 7.723 1 84 107 VAL A N 1
ATOM 799 C CA . VAL A 1 107 ? 15.875 19.109 6.816 1 84 107 VAL A CA 1
ATOM 800 C C . VAL A 1 107 ? 16.375 17.75 7.305 1 84 107 VAL A C 1
ATOM 802 O O . VAL A 1 107 ? 15.633 16.766 7.289 1 84 107 VAL A O 1
ATOM 805 N N . ARG A 1 108 ? 17.484 17.719 7.867 1 84.44 108 ARG A N 1
ATOM 806 C CA . ARG A 1 108 ? 18.125 16.438 8.148 1 84.44 108 ARG A CA 1
ATOM 807 C C . ARG A 1 108 ? 17.859 15.992 9.578 1 84.44 108 ARG A C 1
ATOM 809 O O . ARG A 1 108 ? 17.812 14.789 9.859 1 84.44 108 ARG A O 1
ATOM 816 N N . SER A 1 109 ? 17.672 16.969 10.477 1 87.56 109 SER A N 1
ATOM 817 C CA . SER A 1 109 ? 17.547 16.609 11.891 1 87.56 109 SER A CA 1
ATOM 818 C C . SER A 1 109 ? 16.094 16.422 12.297 1 87.56 109 SER A C 1
ATOM 820 O O . SER A 1 109 ? 15.359 17.391 12.477 1 87.56 109 SER A O 1
ATOM 822 N N . ARG A 1 110 ? 15.82 15.266 12.531 1 86.69 110 ARG A N 1
ATOM 823 C CA . ARG A 1 110 ? 14.484 14.969 13.047 1 86.69 110 ARG A CA 1
ATOM 824 C C . ARG A 1 110 ? 14.25 15.648 14.391 1 86.69 110 ARG A C 1
ATOM 826 O O . ARG A 1 110 ? 13.172 16.188 14.641 1 86.69 110 ARG A O 1
ATOM 833 N N . LYS A 1 111 ? 15.234 15.602 15.188 1 88.31 111 LYS A N 1
ATOM 834 C CA . LYS A 1 111 ? 15.141 16.203 16.516 1 88.31 111 LYS A CA 1
ATOM 835 C C . LYS A 1 111 ? 14.781 17.672 16.438 1 88.31 111 LYS A C 1
ATOM 837 O O . LYS A 1 111 ? 13.914 18.156 17.172 1 88.31 111 LYS A O 1
ATOM 842 N N . ARG A 1 112 ? 15.445 18.312 15.594 1 88.5 112 ARG A N 1
ATOM 843 C CA . ARG A 1 112 ? 15.18 19.734 15.414 1 88.5 112 ARG A CA 1
ATOM 844 C C . ARG A 1 112 ? 13.75 19.969 14.914 1 88.5 112 ARG A C 1
ATOM 846 O O . ARG A 1 112 ? 13.07 20.891 15.383 1 88.5 112 ARG A O 1
ATOM 853 N N . ARG A 1 113 ? 13.281 19.188 14.023 1 88.81 113 ARG A N 1
ATOM 854 C CA . ARG A 1 113 ? 11.938 19.312 13.484 1 88.81 113 ARG A CA 1
ATOM 855 C C . ARG A 1 113 ? 10.883 19.031 14.555 1 88.81 113 ARG A C 1
ATOM 857 O O . ARG A 1 113 ? 9.867 19.719 14.625 1 88.81 113 ARG A O 1
ATOM 864 N N . ASP A 1 114 ? 11.164 18.094 15.297 1 88.81 114 ASP A N 1
ATOM 865 C CA . ASP A 1 114 ? 10.242 17.766 16.375 1 88.81 114 ASP A CA 1
ATOM 866 C C . ASP A 1 114 ? 10.133 18.906 17.391 1 88.81 114 ASP A C 1
ATOM 868 O O . ASP A 1 114 ? 9.039 19.266 17.812 1 88.81 114 ASP A O 1
ATOM 872 N N . LYS A 1 115 ? 11.297 19.422 17.688 1 90.69 115 LYS A N 1
ATOM 873 C CA . LYS A 1 115 ? 11.344 20.547 18.625 1 90.69 115 LYS A CA 1
ATOM 874 C C . LYS A 1 115 ? 10.562 21.75 18.094 1 90.69 115 LYS A C 1
ATOM 876 O O . LYS A 1 115 ? 9.805 22.375 18.828 1 90.69 115 LYS A O 1
ATOM 881 N N . ASN A 1 116 ? 10.695 21.953 16.812 1 91.5 116 ASN A N 1
ATOM 882 C CA . ASN A 1 116 ? 10.062 23.125 16.203 1 91.5 116 ASN A CA 1
ATOM 883 C C . ASN A 1 116 ? 8.695 22.781 15.617 1 91.5 116 ASN A C 1
ATOM 885 O O . ASN A 1 116 ? 8.039 23.625 15.031 1 91.5 116 ASN A O 1
ATOM 889 N N . ARG A 1 117 ? 8.211 21.547 15.68 1 92.75 117 ARG A N 1
ATOM 890 C CA . ARG A 1 117 ? 6.953 21.047 15.125 1 92.75 117 ARG A CA 1
ATOM 891 C C . ARG A 1 117 ? 6.863 21.344 13.633 1 92.75 117 ARG 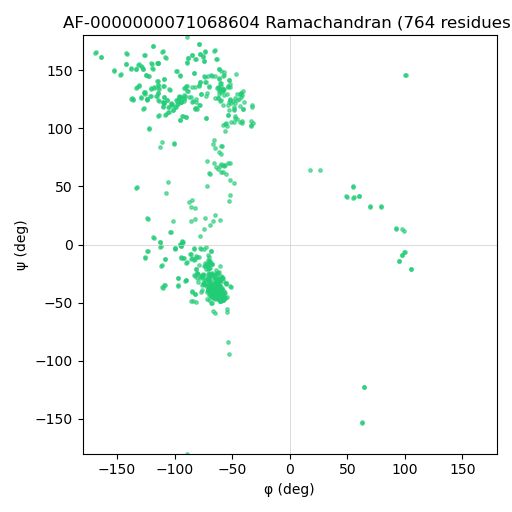A C 1
ATOM 893 O O . ARG A 1 117 ? 5.855 21.891 13.156 1 92.75 117 ARG A O 1
ATOM 900 N N . GLN A 1 118 ? 7.961 20.969 12.992 1 94.69 118 GLN A N 1
ATOM 901 C CA . GLN A 1 118 ? 8.031 21.203 11.555 1 94.69 118 GLN A CA 1
ATOM 902 C C . GLN A 1 118 ? 8.062 19.891 10.781 1 94.69 118 GLN A C 1
ATOM 904 O O . GLN A 1 118 ? 8.406 18.844 11.336 1 94.69 118 GLN A O 1
ATOM 909 N N . ILE A 1 119 ? 7.625 19.984 9.523 1 95.5 119 ILE A N 1
ATOM 910 C CA . ILE A 1 119 ? 7.668 18.828 8.641 1 95.5 119 ILE A CA 1
ATOM 911 C C . ILE A 1 119 ? 8.242 19.234 7.281 1 95.5 119 ILE A C 1
ATOM 913 O O . ILE A 1 119 ? 8.133 20.391 6.879 1 95.5 119 ILE A O 1
ATOM 917 N N . ILE A 1 120 ? 8.875 18.25 6.648 1 95.19 120 ILE A N 1
ATOM 918 C CA . ILE A 1 120 ? 9.43 18.469 5.312 1 95.19 120 ILE A CA 1
ATOM 919 C C . ILE A 1 120 ? 8.516 17.828 4.27 1 95.19 120 ILE A C 1
ATOM 921 O O . ILE A 1 120 ? 8.25 16.625 4.32 1 95.19 120 ILE A O 1
ATOM 925 N N . VAL A 1 121 ? 8.047 18.656 3.396 1 95.25 121 VAL A N 1
ATOM 926 C CA . VAL A 1 121 ? 7.164 18.172 2.336 1 95.25 121 VAL A CA 1
ATOM 927 C C . VAL A 1 121 ? 7.852 18.328 0.982 1 95.25 121 VAL A C 1
ATOM 929 O O . VAL A 1 121 ? 8.25 19.438 0.6 1 95.25 121 VAL A O 1
ATOM 932 N N . GLU A 1 122 ? 7.938 17.234 0.313 1 92.44 122 GLU A N 1
ATOM 933 C CA . GLU A 1 122 ? 8.625 17.25 -0.974 1 92.44 122 GLU A CA 1
ATOM 934 C C . GLU A 1 122 ? 7.664 16.938 -2.117 1 92.44 122 GLU A C 1
ATOM 936 O O . GLU A 1 122 ? 6.801 16.062 -1.987 1 92.44 122 GLU A O 1
ATOM 941 N N . GLY A 1 123 ? 7.855 17.656 -3.221 1 91.06 123 GLY A N 1
ATOM 942 C CA . GLY A 1 123 ? 7.055 17.406 -4.41 1 91.06 123 GLY A CA 1
ATOM 943 C C . GLY A 1 123 ? 5.926 18.406 -4.586 1 91.06 123 GLY A C 1
ATOM 944 O O . GLY A 1 123 ? 5.312 18.844 -3.609 1 91.06 123 GLY A O 1
ATOM 945 N N . ARG A 1 124 ? 5.656 18.688 -5.785 1 91.5 124 ARG A N 1
ATOM 946 C CA . ARG A 1 124 ? 4.688 19.703 -6.164 1 91.5 124 ARG A CA 1
ATOM 947 C C . ARG A 1 124 ? 3.303 19.375 -5.621 1 91.5 124 ARG A C 1
ATOM 949 O O . ARG A 1 124 ? 2.678 20.219 -4.957 1 91.5 124 ARG A O 1
ATOM 956 N N . ARG A 1 125 ? 2.826 18.172 -5.805 1 89.56 125 ARG A N 1
ATOM 957 C CA . ARG A 1 125 ? 1.463 17.797 -5.457 1 89.56 125 ARG A CA 1
ATOM 958 C C . ARG A 1 125 ? 1.241 17.875 -3.949 1 89.56 125 ARG A C 1
ATOM 960 O O . ARG A 1 125 ? 0.236 18.422 -3.492 1 89.56 125 ARG A O 1
ATOM 967 N N . LEU A 1 126 ? 2.176 17.359 -3.238 1 93.69 126 LEU A N 1
ATOM 968 C CA . LEU A 1 126 ? 2.02 17.328 -1.788 1 93.69 126 LEU A CA 1
ATOM 969 C C . LEU A 1 126 ? 2.133 18.734 -1.197 1 93.69 126 LEU A C 1
ATOM 971 O O . LEU A 1 126 ? 1.453 19.062 -0.221 1 93.69 126 LEU A O 1
ATOM 975 N N . ILE A 1 127 ? 2.957 19.562 -1.759 1 95.62 127 ILE A N 1
ATOM 976 C CA . ILE A 1 127 ? 3.078 20.953 -1.321 1 95.62 127 ILE A CA 1
ATOM 977 C C . ILE A 1 127 ? 1.768 21.688 -1.584 1 95.62 127 ILE A C 1
ATOM 979 O O . ILE A 1 127 ? 1.271 22.406 -0.716 1 95.62 127 ILE A O 1
ATOM 983 N N . GLN A 1 128 ? 1.242 21.438 -2.707 1 93.62 128 GLN A N 1
ATOM 984 C CA . GLN A 1 128 ? -0.036 22.062 -3.047 1 93.62 128 GLN A CA 1
ATOM 985 C C . GLN A 1 128 ? -1.135 21.609 -2.086 1 93.62 128 GLN A C 1
ATOM 987 O O . GLN A 1 128 ? -1.925 22.438 -1.615 1 93.62 128 GLN A O 1
ATOM 992 N N . GLU A 1 129 ? -1.152 20.359 -1.774 1 91.81 129 GLU A N 1
ATOM 993 C CA . GLU A 1 129 ? -2.135 19.812 -0.838 1 91.81 129 GLU A CA 1
ATOM 994 C C . GLU A 1 129 ? -1.983 20.453 0.543 1 91.81 129 GLU A C 1
ATOM 996 O O . GLU A 1 129 ? -2.977 20.797 1.187 1 91.81 129 GLU A O 1
ATOM 1001 N N . ALA A 1 130 ? -0.778 20.562 0.974 1 94.06 130 ALA A N 1
ATOM 1002 C CA . ALA A 1 130 ? -0.511 21.172 2.279 1 94.06 130 ALA A CA 1
ATOM 1003 C C . ALA A 1 130 ? -1.026 22.594 2.34 1 94.06 130 ALA A C 1
ATOM 1005 O O . ALA A 1 130 ? -1.679 23 3.311 1 94.06 130 ALA A O 1
ATOM 1006 N N . LEU A 1 131 ? -0.777 23.344 1.324 1 92.56 131 LEU A N 1
ATOM 1007 C CA . LEU A 1 131 ? -1.204 24.734 1.268 1 92.56 131 LEU A CA 1
ATOM 1008 C C . LEU A 1 131 ? -2.723 24.828 1.187 1 92.56 131 LEU A C 1
ATOM 1010 O O . LEU A 1 131 ? -3.328 25.688 1.833 1 92.56 131 LEU A O 1
ATOM 1014 N N . GLN A 1 132 ? -3.307 23.938 0.444 1 88.38 132 GLN A N 1
ATOM 1015 C CA . GLN A 1 132 ? -4.758 23.922 0.305 1 88.38 132 GLN A CA 1
ATOM 1016 C C . GLN A 1 132 ? -5.434 23.609 1.636 1 88.38 132 GLN A C 1
ATOM 1018 O O . GLN A 1 132 ? -6.535 24.094 1.91 1 88.38 132 GLN A O 1
ATOM 1023 N N . CYS A 1 133 ? -4.789 22.812 2.412 1 90 133 CYS A N 1
ATOM 1024 C CA . CYS A 1 133 ? -5.336 22.422 3.707 1 90 133 CYS A CA 1
ATOM 1025 C C . CYS A 1 133 ? -5.039 23.484 4.762 1 90 133 CYS A C 1
ATOM 1027 O O . CYS A 1 133 ? -5.352 23.297 5.938 1 90 133 CYS A O 1
ATOM 1029 N N . GLY A 1 134 ? -4.301 24.5 4.355 1 87.69 134 GLY A N 1
ATOM 1030 C CA . GLY A 1 134 ? -4.105 25.656 5.23 1 87.69 134 GLY A CA 1
ATOM 1031 C C . GLY A 1 134 ? -2.861 25.547 6.09 1 87.69 134 GLY A C 1
ATOM 1032 O O . GLY A 1 134 ? -2.711 26.281 7.07 1 87.69 134 GLY A O 1
ATOM 1033 N N . LEU A 1 135 ? -1.99 24.672 5.805 1 92.5 135 LEU A N 1
ATOM 1034 C CA . LEU A 1 135 ? -0.753 24.578 6.57 1 92.5 135 LEU A CA 1
ATOM 1035 C C . LEU A 1 135 ? 0.125 25.812 6.32 1 92.5 135 LEU A C 1
ATOM 1037 O O . LEU A 1 135 ? 0.213 26.281 5.188 1 92.5 135 LEU A O 1
ATOM 1041 N N . LYS A 1 136 ? 0.801 26.203 7.348 1 93.81 136 LYS A N 1
ATOM 1042 C CA . LYS A 1 136 ? 1.719 27.328 7.219 1 93.81 136 LYS A CA 1
ATOM 1043 C C . LYS A 1 136 ? 3.076 26.875 6.688 1 93.81 136 LYS A C 1
ATOM 1045 O O . LYS A 1 136 ? 3.729 26.016 7.289 1 93.81 136 LYS A O 1
ATOM 1050 N N . MET A 1 137 ? 3.463 27.438 5.637 1 95.69 137 MET A N 1
ATOM 1051 C CA . MET A 1 137 ? 4.773 27.156 5.055 1 95.69 137 MET A CA 1
ATOM 1052 C C . MET A 1 137 ? 5.805 28.172 5.527 1 95.69 137 MET A C 1
ATOM 1054 O O . MET A 1 137 ? 5.656 29.375 5.293 1 95.69 137 MET A O 1
ATOM 1058 N N . GLU A 1 138 ? 6.82 27.672 6.113 1 95.38 138 GLU A N 1
ATOM 1059 C CA . GLU A 1 138 ? 7.883 28.562 6.59 1 95.38 138 GLU A CA 1
ATOM 1060 C C . GLU A 1 138 ? 8.844 28.922 5.461 1 95.38 138 GLU A C 1
ATOM 1062 O O . GLU A 1 138 ? 9.25 30.078 5.332 1 95.38 138 GLU A O 1
ATOM 1067 N N . ALA A 1 139 ? 9.172 27.922 4.695 1 96.25 139 ALA A N 1
ATOM 1068 C CA . ALA A 1 139 ? 10.141 28.141 3.625 1 96.25 139 ALA A CA 1
ATOM 1069 C C . ALA A 1 139 ? 9.914 27.172 2.473 1 96.25 139 ALA A C 1
ATOM 1071 O O . ALA A 1 139 ? 9.422 26.047 2.682 1 96.25 139 ALA A O 1
ATOM 1072 N N . LEU A 1 140 ? 10.234 27.594 1.275 1 96.69 140 LEU A N 1
ATOM 1073 C CA . LEU A 1 140 ? 10.219 26.766 0.079 1 96.69 140 LEU A CA 1
ATOM 1074 C C . LEU A 1 140 ? 11.57 26.781 -0.617 1 96.69 140 LEU A C 1
ATOM 1076 O O . LEU A 1 140 ? 12.117 27.859 -0.884 1 96.69 140 LEU A O 1
ATOM 1080 N N . LEU A 1 141 ? 12.109 25.641 -0.824 1 94.5 141 LEU A N 1
ATOM 1081 C CA . LEU A 1 141 ? 13.344 25.484 -1.578 1 94.5 141 LEU A CA 1
ATOM 1082 C C . LEU A 1 141 ? 13.07 24.938 -2.973 1 94.5 141 LEU A C 1
ATOM 1084 O O . LEU A 1 141 ? 12.273 24 -3.129 1 94.5 141 LEU A O 1
ATOM 1088 N N . PHE A 1 142 ? 13.656 25.516 -3.969 1 94.94 142 PHE A N 1
ATOM 1089 C CA . PHE A 1 142 ? 13.492 25.016 -5.328 1 94.94 142 PHE A CA 1
ATOM 1090 C C . PHE A 1 142 ? 14.797 25.125 -6.105 1 94.94 142 PHE A C 1
ATOM 1092 O O . PHE A 1 142 ? 15.68 25.906 -5.742 1 94.94 142 PHE A O 1
ATOM 1099 N N . SER A 1 143 ? 14.953 24.297 -7.105 1 91.81 143 SER A N 1
ATOM 1100 C CA . SER A 1 143 ? 16.156 24.328 -7.926 1 91.81 143 SER A CA 1
ATOM 1101 C C . SER A 1 143 ? 15.859 24.844 -9.328 1 91.81 143 SER A C 1
ATOM 1103 O O . SER A 1 143 ? 16.641 25.609 -9.898 1 91.81 143 SER A O 1
ATOM 1105 N N . GLN A 1 144 ? 14.695 24.469 -9.844 1 91.38 144 GLN A N 1
ATOM 1106 C CA . GLN A 1 144 ? 14.336 24.844 -11.211 1 91.38 144 GLN A CA 1
ATOM 1107 C C . GLN A 1 144 ? 13.094 25.719 -11.234 1 91.38 144 GLN A C 1
ATOM 1109 O O . GLN A 1 144 ? 12.07 25.375 -10.633 1 91.38 144 GLN A O 1
ATOM 1114 N N . LYS A 1 145 ? 13.172 26.719 -12.008 1 91.44 145 LYS A N 1
ATOM 1115 C CA . LYS A 1 145 ? 12.094 27.703 -12.078 1 91.44 145 LYS A CA 1
ATOM 1116 C C . LYS A 1 145 ? 10.82 27.094 -12.633 1 91.44 145 LYS A C 1
ATOM 1118 O O . LYS A 1 145 ? 9.719 27.453 -12.211 1 91.44 145 LYS A O 1
ATOM 1123 N N . ASP A 1 146 ? 10.984 26.203 -13.523 1 91.62 146 ASP A N 1
ATOM 1124 C CA . ASP A 1 146 ? 9.828 25.562 -14.148 1 91.62 146 ASP A CA 1
ATOM 1125 C C . ASP A 1 146 ? 9 24.812 -13.117 1 91.62 146 ASP A C 1
ATOM 1127 O O . ASP A 1 146 ? 7.77 24.766 -13.211 1 91.62 146 ASP A O 1
ATOM 1131 N N . GLN A 1 147 ? 9.656 24.25 -12.188 1 91.31 147 GLN A N 1
ATOM 1132 C CA . GLN A 1 147 ? 8.938 23.531 -11.141 1 91.31 147 GLN A CA 1
ATOM 1133 C C . GLN A 1 147 ? 8.195 24.5 -10.219 1 91.31 147 GLN A C 1
ATOM 1135 O O . GLN A 1 147 ? 7.066 24.234 -9.812 1 91.31 147 GLN A O 1
ATOM 1140 N N . LEU A 1 148 ? 8.789 25.578 -9.922 1 93.62 148 LEU A N 1
ATOM 1141 C CA . LEU A 1 148 ? 8.172 26.609 -9.102 1 93.62 148 LEU A CA 1
ATOM 1142 C C . LEU A 1 148 ? 6.953 27.203 -9.805 1 93.62 148 LEU A C 1
ATOM 1144 O O . LEU A 1 148 ? 5.945 27.5 -9.156 1 93.62 148 LEU A O 1
ATOM 1148 N N . ALA A 1 149 ? 7.051 27.312 -11.086 1 94.38 149 ALA A N 1
ATOM 1149 C CA . ALA A 1 149 ? 5.977 27.906 -11.883 1 94.38 149 ALA A CA 1
ATOM 1150 C C . ALA A 1 149 ? 4.691 27.094 -11.758 1 94.38 149 ALA A C 1
ATOM 1152 O O . ALA A 1 149 ? 3.592 27.641 -11.797 1 94.38 149 ALA A O 1
ATOM 1153 N N . LEU A 1 150 ? 4.863 25.859 -11.562 1 91.69 150 LEU A N 1
ATOM 1154 C CA . LEU A 1 150 ? 3.723 24.953 -11.492 1 91.69 150 LEU A CA 1
ATOM 1155 C C . LEU A 1 150 ? 2.93 25.172 -10.203 1 91.69 150 LEU A C 1
ATOM 1157 O O . LEU A 1 150 ? 1.762 24.781 -10.117 1 91.69 150 LEU A O 1
ATOM 1161 N N . VAL A 1 151 ? 3.537 25.797 -9.219 1 93.5 151 VAL A N 1
ATOM 1162 C CA . VAL A 1 151 ? 2.859 26.016 -7.949 1 93.5 151 VAL A CA 1
ATOM 1163 C C . VAL A 1 151 ? 2.857 27.5 -7.609 1 93.5 151 VAL A C 1
ATOM 1165 O O . VAL A 1 151 ? 2.736 27.875 -6.441 1 93.5 151 VAL A O 1
ATOM 1168 N N . LYS A 1 152 ? 2.988 28.328 -8.523 1 94.31 152 LYS A N 1
ATOM 1169 C CA . LYS A 1 152 ? 3.211 29.766 -8.312 1 94.31 152 LYS A CA 1
ATOM 1170 C C . LYS A 1 152 ? 2.014 30.406 -7.621 1 94.31 152 LYS A C 1
ATOM 1172 O O . LYS A 1 152 ? 2.182 31.297 -6.789 1 94.31 152 LYS A O 1
ATOM 1177 N N . GLU A 1 153 ? 0.826 29.984 -7.918 1 94.06 153 GLU A N 1
ATOM 1178 C CA . GLU A 1 153 ? -0.365 30.609 -7.355 1 94.06 153 GLU A CA 1
ATOM 1179 C C . GLU A 1 153 ? -0.473 30.359 -5.859 1 94.06 153 GLU A C 1
ATOM 1181 O O . GLU A 1 153 ? -0.594 31.297 -5.066 1 94.06 153 GLU A O 1
ATOM 1186 N N . GLU A 1 154 ? -0.352 29.109 -5.5 1 93.69 154 GLU A N 1
ATOM 1187 C CA . GLU A 1 154 ? -0.458 28.734 -4.094 1 93.69 154 GLU A CA 1
ATOM 1188 C C . GLU A 1 154 ? 0.71 29.297 -3.285 1 93.69 154 GLU A C 1
ATOM 1190 O O . GLU A 1 154 ? 0.521 29.781 -2.168 1 93.69 154 GLU A O 1
ATOM 1195 N N . VAL A 1 155 ? 1.828 29.266 -3.885 1 95.12 155 VAL A N 1
ATOM 1196 C CA . VAL A 1 155 ? 3.033 29.734 -3.209 1 95.12 155 VAL A CA 1
ATOM 1197 C C . VAL A 1 155 ? 2.988 31.25 -3.068 1 95.12 155 VAL A C 1
ATOM 1199 O O . VAL A 1 155 ? 3.422 31.797 -2.053 1 95.12 155 VAL A O 1
ATOM 1202 N N . GLY A 1 156 ? 2.523 31.875 -4.102 1 95.12 156 GLY A N 1
ATOM 1203 C CA . GLY A 1 156 ? 2.369 33.312 -4.027 1 95.12 156 GLY A CA 1
ATOM 1204 C C . GLY A 1 156 ? 1.458 33.75 -2.896 1 95.12 156 GLY A C 1
ATOM 1205 O O . GLY A 1 156 ? 1.775 34.719 -2.172 1 95.12 156 GLY A O 1
ATOM 1206 N N . MET A 1 157 ? 0.392 33.062 -2.777 1 94.38 157 MET A N 1
ATOM 1207 C CA . MET A 1 157 ? -0.538 33.375 -1.691 1 94.38 157 MET A CA 1
ATOM 1208 C C . MET A 1 157 ? 0.122 33.156 -0.334 1 94.38 157 MET A C 1
ATOM 1210 O O . MET A 1 157 ? -0.097 33.938 0.598 1 94.38 157 MET A O 1
ATOM 1214 N N . ALA A 1 158 ? 0.901 32.156 -0.267 1 94.19 158 ALA A N 1
ATOM 1215 C CA . ALA A 1 158 ? 1.605 31.844 0.977 1 94.19 158 ALA A CA 1
ATOM 1216 C C . ALA A 1 158 ? 2.662 32.906 1.278 1 94.19 158 ALA A C 1
ATOM 1218 O O . ALA A 1 158 ? 2.855 33.281 2.436 1 94.19 158 ALA A O 1
ATOM 1219 N N . GLN A 1 159 ? 3.365 33.25 0.264 1 94.94 159 GLN A N 1
ATOM 1220 C CA . GLN A 1 159 ? 4.383 34.281 0.455 1 94.94 159 GLN A CA 1
ATOM 1221 C C . GLN A 1 159 ? 3.764 35.594 0.961 1 94.94 159 GLN A C 1
ATOM 1223 O O . GLN A 1 159 ? 4.289 36.219 1.886 1 94.94 159 GLN A O 1
ATOM 1228 N N . LEU A 1 160 ? 2.674 35.969 0.427 1 92.56 160 LEU A N 1
ATOM 1229 C CA . LEU A 1 160 ? 1.999 37.219 0.793 1 92.56 160 LEU A CA 1
ATOM 1230 C C . LEU A 1 160 ? 1.271 37.062 2.125 1 92.56 160 LEU A C 1
ATOM 1232 O O . LEU A 1 160 ? 1.283 37.969 2.949 1 92.56 160 LEU A O 1
ATOM 1236 N N . GLY A 1 161 ? 0.664 36 2.332 1 90.56 161 GLY A N 1
ATOM 1237 C CA . GLY A 1 161 ? -0.209 35.781 3.479 1 90.56 161 GLY A CA 1
ATOM 1238 C C . GLY A 1 161 ? 0.539 35.406 4.738 1 90.56 161 GLY A C 1
ATOM 1239 O O . GLY A 1 161 ? 0.298 35.969 5.809 1 90.56 161 GLY A O 1
ATOM 1240 N N . THR A 1 162 ? 1.432 34.438 4.652 1 87.25 162 THR A N 1
ATOM 1241 C CA . THR A 1 162 ? 2.053 33.875 5.852 1 87.25 162 THR A CA 1
ATOM 1242 C C . THR A 1 162 ? 3.539 34.219 5.895 1 87.25 162 THR A C 1
ATOM 1244 O O . THR A 1 162 ? 4.254 33.781 6.805 1 87.25 162 THR A O 1
ATOM 1247 N N . GLY A 1 163 ? 4.051 34.875 4.941 1 92 163 GLY A N 1
ATOM 1248 C CA . GLY A 1 163 ? 5.441 35.312 4.957 1 92 163 GLY A CA 1
ATOM 1249 C C . GLY A 1 163 ? 6.41 34.188 4.598 1 92 163 GLY A C 1
ATOM 1250 O O . GLY A 1 163 ? 7.523 34.156 5.125 1 92 163 GLY A O 1
ATOM 1251 N N . THR A 1 164 ? 6 33.312 3.781 1 95.31 164 THR A N 1
ATOM 1252 C CA . THR A 1 164 ? 6.836 32.219 3.354 1 95.31 164 THR A CA 1
ATOM 1253 C C . THR A 1 164 ? 8.094 32.719 2.66 1 95.31 164 THR A C 1
ATOM 1255 O O . THR A 1 164 ? 8.031 33.625 1.817 1 95.31 164 THR A O 1
ATOM 1258 N N . LYS A 1 165 ? 9.227 32.219 3.035 1 96.06 165 LYS A N 1
ATOM 1259 C CA . LYS A 1 165 ? 10.484 32.531 2.367 1 96.06 165 LYS A CA 1
ATOM 1260 C C . LYS A 1 165 ? 10.773 31.516 1.254 1 96.06 165 LYS A C 1
ATOM 1262 O O . LYS A 1 165 ? 10.594 30.312 1.434 1 96.06 165 LYS A O 1
ATOM 1267 N N . ILE A 1 166 ? 11.164 32.062 0.154 1 96.75 166 ILE A N 1
ATOM 1268 C CA . ILE A 1 166 ? 11.453 31.188 -0.989 1 96.75 166 ILE A CA 1
ATOM 1269 C C . ILE A 1 166 ? 12.938 31.25 -1.319 1 96.75 166 ILE A C 1
ATOM 1271 O O . ILE A 1 166 ? 13.5 32.344 -1.473 1 96.75 166 ILE A O 1
ATOM 1275 N N . TYR A 1 167 ? 13.578 30.062 -1.459 1 95.44 167 TYR A N 1
ATOM 1276 C CA . TYR A 1 167 ? 15.016 30 -1.696 1 95.44 167 TYR A CA 1
ATOM 1277 C C . TYR A 1 167 ? 15.328 29.172 -2.936 1 95.44 167 TYR A C 1
ATOM 1279 O O . TYR A 1 167 ? 14.836 28.047 -3.076 1 95.44 167 TYR A O 1
ATOM 1287 N N . LYS A 1 168 ? 16.109 29.688 -3.738 1 94.56 168 LYS A N 1
ATOM 1288 C CA . LYS A 1 168 ? 16.641 28.906 -4.855 1 94.56 168 LYS A CA 1
ATOM 1289 C C . LYS A 1 168 ? 17.969 28.25 -4.48 1 94.56 168 LYS A C 1
ATOM 1291 O O . LYS A 1 168 ? 18.891 28.922 -3.996 1 94.56 168 LYS A O 1
ATOM 1296 N N . VAL A 1 169 ? 18.062 26.969 -4.703 1 91.12 169 VAL A N 1
ATOM 1297 C CA . VAL A 1 169 ? 19.281 26.219 -4.402 1 91.12 169 VAL A CA 1
ATOM 1298 C C . VAL A 1 169 ? 19.688 25.406 -5.617 1 91.12 169 VAL A C 1
ATOM 1300 O O . VAL A 1 169 ? 18.859 25.031 -6.445 1 91.12 169 VAL A O 1
ATOM 1303 N N . PRO A 1 170 ? 21 25.141 -5.695 1 87.88 170 PRO A N 1
ATOM 1304 C CA . PRO A 1 170 ? 21.422 24.281 -6.805 1 87.88 170 PRO A CA 1
ATOM 1305 C C . PRO A 1 170 ? 20.797 22.891 -6.754 1 87.88 170 PRO A C 1
ATOM 1307 O O . PRO A 1 170 ? 20.562 22.359 -5.668 1 87.88 170 PRO A O 1
ATOM 1310 N N . GLN A 1 171 ? 20.641 22.312 -7.93 1 86.12 171 GLN A N 1
ATOM 1311 C CA . GLN A 1 171 ? 20 21.016 -8.055 1 86.12 171 GLN A CA 1
ATOM 1312 C C . GLN A 1 171 ? 20.766 19.938 -7.293 1 86.12 171 GLN A C 1
ATOM 1314 O O . GLN A 1 171 ? 20.172 19.078 -6.656 1 86.12 171 GLN A O 1
ATOM 1319 N N . HIS A 1 172 ? 22.062 20.031 -7.383 1 83.19 172 HIS A N 1
ATOM 1320 C CA . HIS A 1 172 ? 22.906 19.047 -6.73 1 83.19 172 HIS A CA 1
ATOM 1321 C C . HIS A 1 172 ? 22.719 19.078 -5.215 1 83.19 172 HIS A C 1
ATOM 1323 O O . HIS A 1 172 ? 22.703 18.031 -4.562 1 83.19 172 HIS A O 1
ATOM 1329 N N . ASP A 1 173 ? 22.547 20.281 -4.672 1 80.75 173 ASP A N 1
ATOM 1330 C CA . ASP A 1 173 ? 22.344 20.422 -3.234 1 80.75 173 ASP A CA 1
ATOM 1331 C C . ASP A 1 173 ? 21 19.828 -2.818 1 80.75 173 ASP A C 1
ATOM 1333 O O . ASP A 1 173 ? 20.906 19.094 -1.825 1 80.75 173 ASP A O 1
ATOM 1337 N N . LEU A 1 174 ? 20.016 20.109 -3.588 1 84 174 LEU A N 1
ATOM 1338 C CA . LEU A 1 174 ? 18.688 19.609 -3.271 1 84 174 LEU A CA 1
ATOM 1339 C C . LEU A 1 174 ? 18.672 18.078 -3.289 1 84 174 LEU A C 1
ATOM 1341 O O . LEU A 1 174 ? 17.984 17.453 -2.479 1 84 174 LEU A O 1
ATOM 1345 N N . LYS A 1 175 ? 19.406 17.5 -4.109 1 81.56 175 LYS A N 1
ATOM 1346 C CA . LYS A 1 175 ? 19.5 16.047 -4.195 1 81.56 175 LYS A CA 1
ATOM 1347 C C . LYS A 1 175 ? 20.109 15.461 -2.928 1 81.56 175 LYS A C 1
ATOM 1349 O O . LYS A 1 175 ? 19.688 14.398 -2.461 1 81.56 175 LYS A O 1
ATOM 1354 N N . THR A 1 176 ? 20.984 16.172 -2.412 1 80.06 176 THR A N 1
ATOM 1355 C CA . THR A 1 176 ? 21.656 15.695 -1.207 1 80.06 176 THR A CA 1
ATOM 1356 C C . THR A 1 176 ? 20.766 15.852 0.013 1 80.06 176 THR A C 1
ATOM 1358 O O . THR A 1 176 ? 20.859 15.094 0.976 1 80.06 176 THR A O 1
ATOM 1361 N N . TRP A 1 177 ? 19.906 16.844 -0.119 1 78.25 177 TRP A N 1
ATOM 1362 C CA . TRP A 1 177 ? 19.016 17.125 1 1 78.25 177 TRP A CA 1
ATOM 1363 C C . TRP A 1 177 ? 17.797 16.219 0.985 1 78.25 177 TRP A C 1
ATOM 1365 O O . TRP A 1 177 ? 17.219 15.914 2.035 1 78.25 177 TRP A O 1
ATOM 1375 N N . SER A 1 178 ? 17.484 15.789 -0.161 1 77.88 178 SER A N 1
ATOM 1376 C CA . SER A 1 178 ? 16.234 15.055 -0.374 1 77.88 178 SER A CA 1
ATOM 1377 C C . SER A 1 178 ? 16.359 13.609 0.102 1 77.88 178 SER A C 1
ATOM 1379 O O . SER A 1 178 ? 17.438 13.016 0.04 1 77.88 178 SER A O 1
ATOM 1381 N N . SER A 1 179 ? 15.344 13.18 0.682 1 69.5 179 SER A N 1
ATOM 1382 C CA . SER A 1 179 ? 15.266 11.773 1.063 1 69.5 179 SER A CA 1
ATOM 1383 C C . SER A 1 179 ? 14.938 10.891 -0.137 1 69.5 179 SER A C 1
ATOM 1385 O O . SER A 1 179 ? 14.93 9.664 -0.029 1 69.5 179 SER A O 1
ATOM 1387 N N . LEU A 1 180 ? 14.727 11.477 -1.235 1 70.25 180 LEU A N 1
ATOM 1388 C CA . LEU A 1 180 ? 14.312 10.758 -2.434 1 70.25 180 LEU A CA 1
ATOM 1389 C C . LEU A 1 180 ? 15.5 10.484 -3.348 1 70.25 180 LEU A C 1
ATOM 1391 O O . LEU A 1 180 ? 16.469 11.25 -3.361 1 70.25 180 LEU A O 1
ATOM 1395 N N . VAL A 1 181 ? 15.336 9.383 -4.008 1 59.88 181 VAL A N 1
ATOM 1396 C CA . VAL A 1 181 ? 16.375 9.031 -4.977 1 59.88 181 VAL A CA 1
ATOM 1397 C C . VAL A 1 181 ? 16.391 10.062 -6.102 1 59.88 181 VAL A C 1
ATOM 1399 O O . VAL A 1 181 ? 17.469 10.5 -6.527 1 59.88 181 VAL A O 1
ATOM 1402 N N . THR A 1 182 ? 15.227 10.516 -6.559 1 61.09 182 THR A N 1
ATOM 1403 C CA . THR A 1 182 ? 15.094 11.562 -7.562 1 61.09 182 THR A CA 1
ATOM 1404 C C . THR A 1 182 ? 14.266 12.727 -7.027 1 61.09 182 THR A C 1
ATOM 1406 O O . THR A 1 182 ? 13.031 12.688 -7.062 1 61.09 182 THR A O 1
ATOM 1409 N N . PRO A 1 183 ? 15 13.688 -6.656 1 71.25 183 PRO A N 1
ATOM 1410 C CA . PRO A 1 183 ? 14.25 14.789 -6.043 1 71.25 183 PRO A CA 1
ATOM 1411 C C . PRO A 1 183 ? 13.391 15.555 -7.047 1 71.25 183 PRO A C 1
ATOM 1413 O O . PRO A 1 183 ? 13.836 15.828 -8.164 1 71.25 183 PRO A O 1
ATOM 1416 N N . PRO A 1 184 ? 12.172 15.883 -6.75 1 71.06 184 PRO A N 1
ATOM 1417 C CA . PRO A 1 184 ? 11.25 16.578 -7.648 1 71.06 184 PRO A CA 1
ATOM 1418 C C . PRO A 1 184 ? 11.633 18.031 -7.887 1 71.06 184 PRO A C 1
ATOM 1420 O O . PRO A 1 184 ? 11.102 18.672 -8.797 1 71.06 184 PRO A O 1
ATOM 1423 N N . GLY A 1 185 ? 12.5 18.594 -7.105 1 83.88 185 GLY A N 1
ATOM 1424 C CA . GLY A 1 185 ? 12.969 19.953 -7.312 1 83.88 185 GLY A CA 1
ATOM 1425 C C . GLY A 1 185 ? 12.281 20.953 -6.41 1 83.88 185 GLY A C 1
ATOM 1426 O O . GLY A 1 185 ? 12.555 22.156 -6.496 1 83.88 185 GLY A O 1
ATOM 1427 N N . LEU A 1 186 ? 11.289 20.594 -5.645 1 93.06 186 LEU A N 1
ATOM 1428 C CA . LEU A 1 186 ? 10.602 21.438 -4.68 1 93.06 186 LEU A CA 1
ATOM 1429 C C . LEU A 1 186 ? 10.578 20.781 -3.299 1 93.06 186 LEU A C 1
ATOM 1431 O O . LEU A 1 186 ? 10.25 19.609 -3.168 1 93.06 186 LEU A O 1
ATOM 1435 N N . MET A 1 187 ? 10.984 21.578 -2.326 1 94.12 187 MET A N 1
ATOM 1436 C CA . MET A 1 187 ? 10.961 21.125 -0.936 1 94.12 187 MET A CA 1
ATOM 1437 C C . MET A 1 187 ? 10.414 22.219 -0.023 1 94.12 187 MET A C 1
ATOM 1439 O O . MET A 1 187 ? 10.938 23.328 -0.001 1 94.12 187 MET A O 1
ATOM 1443 N N . GLY A 1 188 ? 9.406 21.922 0.717 1 95.81 188 GLY A N 1
ATOM 1444 C CA . GLY A 1 188 ? 8.789 22.891 1.617 1 95.81 188 GLY A CA 1
ATOM 1445 C C . GLY A 1 188 ? 8.953 22.531 3.08 1 95.81 188 GLY A C 1
ATOM 1446 O O . GLY A 1 188 ? 8.867 21.359 3.447 1 95.81 188 GLY A O 1
ATOM 1447 N N . ILE A 1 189 ? 9.25 23.5 3.834 1 95.81 189 ILE A N 1
ATOM 1448 C CA . ILE A 1 189 ? 9.242 23.375 5.289 1 95.81 189 ILE A CA 1
ATOM 1449 C C . ILE A 1 189 ? 7.945 23.953 5.852 1 95.81 189 ILE A C 1
ATOM 1451 O O . ILE A 1 189 ? 7.672 25.141 5.703 1 95.81 189 ILE A O 1
ATOM 1455 N N . PHE A 1 190 ? 7.18 23.062 6.5 1 96.44 190 PHE A N 1
ATOM 1456 C CA . PHE A 1 190 ? 5.875 23.453 7.02 1 96.44 190 PHE A CA 1
ATOM 1457 C C . PHE A 1 190 ? 5.816 23.266 8.531 1 96.44 190 PHE A C 1
ATOM 1459 O O . PHE A 1 190 ? 6.543 22.438 9.086 1 96.44 190 PHE A O 1
ATOM 1466 N N . ASP A 1 191 ? 4.914 24.047 9.078 1 94.44 191 ASP A N 1
ATOM 1467 C CA . ASP A 1 191 ? 4.508 23.703 10.438 1 94.44 191 ASP A CA 1
ATOM 1468 C C . ASP A 1 191 ? 3.631 22.453 10.438 1 94.44 191 ASP A C 1
ATOM 1470 O O . ASP A 1 191 ? 2.791 22.266 9.555 1 94.44 191 ASP A O 1
ATOM 1474 N N . ARG A 1 192 ? 3.861 21.641 11.406 1 92.88 192 ARG A N 1
ATOM 1475 C CA . ARG A 1 192 ? 2.922 20.531 11.609 1 92.88 192 ARG A CA 1
ATOM 1476 C C . ARG A 1 192 ? 1.509 21.062 11.836 1 92.88 192 ARG A C 1
ATOM 1478 O O . ARG A 1 192 ? 1.32 22.109 12.461 1 92.88 192 ARG A O 1
ATOM 1485 N N . PRO A 1 193 ? 0.597 20.281 11.328 1 90 193 PRO A N 1
ATOM 1486 C CA . PRO A 1 193 ? -0.77 20.75 11.57 1 90 193 PRO A CA 1
ATOM 1487 C C . PRO A 1 193 ? -1.085 20.906 13.055 1 90 193 PRO A C 1
ATOM 1489 O O . PRO A 1 193 ? -0.684 20.062 13.867 1 90 193 PRO A O 1
ATOM 1492 N N . SER A 1 194 ? -1.634 22.016 13.383 1 76.94 194 SER A N 1
ATOM 1493 C CA . SER A 1 194 ? -2.109 22.281 14.734 1 76.94 194 SER A CA 1
ATOM 1494 C C . SER A 1 194 ? -3.557 21.828 14.906 1 76.94 194 SER A C 1
ATOM 1496 O O . SER A 1 194 ? -4.27 21.609 13.922 1 76.94 194 SER A O 1
ATOM 1498 N N . ASP A 1 195 ? -3.947 21.562 16.109 1 76.06 195 ASP A N 1
ATOM 1499 C CA . ASP A 1 195 ? -5.34 21.219 16.391 1 76.06 195 ASP A CA 1
ATOM 1500 C C . ASP A 1 195 ? -6.289 22.25 15.789 1 76.06 195 ASP A C 1
ATOM 1502 O O . ASP A 1 195 ? -7.32 21.906 15.219 1 76.06 195 ASP A O 1
ATOM 1506 N N . LYS A 1 196 ? -5.828 23.453 15.844 1 69.88 196 LYS A N 1
ATOM 1507 C CA . LYS A 1 196 ? -6.668 24.531 15.312 1 69.88 196 LYS A CA 1
ATOM 1508 C C . LYS A 1 196 ? -6.785 24.453 13.797 1 69.88 196 LYS A C 1
ATOM 1510 O O . LYS A 1 196 ? -7.871 24.625 13.242 1 69.88 196 LYS A O 1
ATOM 1515 N N . GLY A 1 197 ? -5.664 24.188 13.188 1 71.62 197 GLY A N 1
ATOM 1516 C CA . GLY A 1 197 ? -5.68 24.047 11.742 1 71.62 197 GLY A CA 1
ATOM 1517 C C . GLY A 1 197 ? -6.516 22.875 11.273 1 71.62 197 GLY A C 1
ATOM 1518 O O . GLY A 1 197 ? -7.273 22.984 10.305 1 71.62 197 GLY A O 1
ATOM 1519 N N . LEU A 1 198 ? -6.438 21.922 11.961 1 79.88 198 LEU A N 1
ATOM 1520 C CA . LEU A 1 198 ? -7.207 20.719 11.617 1 79.88 198 LEU A CA 1
ATOM 1521 C C . LEU A 1 198 ? -8.695 20.969 11.82 1 79.88 198 LEU A C 1
ATOM 1523 O O . LEU A 1 198 ? -9.516 20.5 11.023 1 79.88 198 LEU A O 1
ATOM 1527 N N . GLU A 1 199 ? -8.977 21.703 12.875 1 78.31 199 GLU A N 1
ATOM 1528 C CA . GLU A 1 199 ? -10.367 22.016 13.164 1 78.31 199 GLU A CA 1
ATOM 1529 C C . GLU A 1 199 ? -11.008 22.781 12.016 1 78.31 199 GLU A C 1
ATOM 1531 O O . GLU A 1 199 ? -12.156 22.516 11.641 1 78.31 199 GLU A O 1
ATOM 1536 N N . LYS A 1 200 ? -10.227 23.703 11.492 1 77.56 200 LYS A N 1
ATOM 1537 C CA . LYS A 1 200 ? -10.742 24.484 10.367 1 77.56 200 LYS A CA 1
ATOM 1538 C C . LYS A 1 200 ? -11.016 23.609 9.156 1 77.56 200 LYS A C 1
ATOM 1540 O O . LYS A 1 200 ? -12.055 23.734 8.508 1 77.56 200 LYS A O 1
ATOM 1545 N N . ASN A 1 201 ? -10.148 22.766 8.93 1 78.44 201 ASN A N 1
ATOM 1546 C CA . ASN A 1 201 ? -10.305 21.859 7.801 1 78.44 201 ASN A CA 1
ATOM 1547 C C . ASN A 1 201 ? -11.484 20.906 8.008 1 78.44 201 ASN A C 1
ATOM 1549 O O . ASN A 1 201 ? -12.25 20.656 7.074 1 78.44 201 ASN A O 1
ATOM 1553 N N . LEU A 1 202 ? -11.578 20.453 9.141 1 79.12 202 LEU A N 1
ATOM 1554 C CA . LEU A 1 202 ? -12.664 19.547 9.469 1 79.12 202 LEU A CA 1
ATOM 1555 C C . LEU A 1 202 ? -14.016 20.25 9.359 1 79.12 202 LEU A C 1
ATOM 1557 O O . LEU A 1 202 ? -14.992 19.656 8.883 1 79.12 202 LEU A O 1
ATOM 1561 N N . ALA A 1 203 ? -14.016 21.453 9.82 1 79.94 203 ALA A N 1
ATOM 1562 C CA . ALA A 1 203 ? -15.242 22.234 9.711 1 79.94 203 ALA A CA 1
ATOM 1563 C C . ALA A 1 203 ? -15.633 22.438 8.25 1 79.94 203 ALA A C 1
ATOM 1565 O O . ALA A 1 203 ? -16.812 22.359 7.906 1 79.94 203 ALA A O 1
ATOM 1566 N N . GLU A 1 204 ? -14.664 22.656 7.492 1 78.25 204 GLU A N 1
ATOM 1567 C CA . GLU A 1 204 ? -14.914 22.812 6.062 1 78.25 204 GLU A CA 1
ATOM 1568 C C . GLU A 1 204 ? -15.43 21.516 5.449 1 78.25 204 GLU A C 1
ATOM 1570 O O . GLU A 1 204 ? -16.344 21.547 4.625 1 78.25 204 GLU A O 1
ATOM 1575 N N . GLN A 1 205 ? -14.898 20.516 5.891 1 76.88 205 GLN A N 1
ATOM 1576 C CA . GLN A 1 205 ? -15.336 19.219 5.402 1 76.88 205 GLN A CA 1
ATOM 1577 C C . GLN A 1 205 ? -16.766 18.922 5.844 1 76.88 205 GLN A C 1
ATOM 1579 O O . GLN A 1 205 ? -17.562 18.359 5.078 1 76.88 205 GLN A O 1
ATOM 1584 N N . GLN A 1 206 ? -17.016 19.312 7.004 1 78.06 206 GLN A N 1
ATOM 1585 C CA . GLN A 1 206 ? -18.375 19.125 7.516 1 78.06 206 GLN A CA 1
ATOM 1586 C C . GLN A 1 206 ? -19.391 19.906 6.695 1 78.06 206 GLN A C 1
ATOM 1588 O O . GLN A 1 206 ? -20.484 19.406 6.41 1 78.06 206 GLN A O 1
ATOM 1593 N N . ARG A 1 207 ? -18.969 21.031 6.359 1 77.38 207 ARG A N 1
ATOM 1594 C CA . ARG A 1 207 ? -19.828 21.859 5.531 1 77.38 207 ARG A CA 1
ATOM 1595 C C . ARG A 1 207 ? -20.078 21.203 4.176 1 77.38 207 ARG A C 1
ATOM 1597 O O . ARG A 1 207 ? -21.156 21.359 3.598 1 77.38 207 ARG A O 1
ATOM 1604 N N . LEU A 1 208 ? -19.172 20.422 3.859 1 74.38 208 LEU A N 1
ATOM 1605 C CA . LEU A 1 208 ? -19.281 19.766 2.561 1 74.38 208 LEU A CA 1
ATOM 1606 C C . LEU A 1 208 ? -19.969 18.406 2.691 1 74.38 208 LEU A C 1
ATOM 1608 O O . LEU A 1 208 ? -20.047 17.656 1.718 1 74.38 208 LEU A O 1
ATOM 1612 N N . GLY A 1 209 ? -20.406 18.062 3.863 1 69.25 209 GLY A N 1
ATOM 1613 C CA . GLY A 1 209 ? -21.234 16.891 4.059 1 69.25 209 GLY A CA 1
ATOM 1614 C C . GLY A 1 209 ? -20.438 15.672 4.516 1 69.25 209 GLY A C 1
ATOM 1615 O O . GLY A 1 209 ? -20.938 14.547 4.445 1 69.25 209 GLY A O 1
ATOM 1616 N N . SER A 1 210 ? -19.25 15.977 4.906 1 76.44 210 SER A N 1
ATOM 1617 C CA . SER A 1 210 ? -18.453 14.828 5.312 1 76.44 210 SER A CA 1
ATOM 1618 C C . SER A 1 210 ? -18.156 14.859 6.812 1 76.44 210 SER A C 1
ATOM 1620 O O . SER A 1 210 ? -17.219 15.523 7.258 1 76.44 210 SER A O 1
ATOM 1622 N N . GLN A 1 211 ? -19.078 14.367 7.602 1 85 211 GLN A N 1
ATOM 1623 C CA . GLN A 1 211 ? -18.812 14.25 9.031 1 85 211 GLN A CA 1
ATOM 1624 C C . GLN A 1 211 ? -18.016 12.992 9.344 1 85 211 GLN A C 1
ATOM 1626 O O . GLN A 1 211 ? -18.266 11.922 8.789 1 85 211 GLN A O 1
ATOM 1631 N N . PRO A 1 212 ? -17.047 13.219 10.172 1 91.94 212 PRO A N 1
ATOM 1632 C CA . PRO A 1 212 ? -16.25 12.039 10.516 1 91.94 212 PRO A CA 1
ATOM 1633 C C . PRO A 1 212 ? -17.078 10.953 11.203 1 91.94 212 PRO A C 1
ATOM 1635 O O . PRO A 1 212 ? -17.984 11.258 11.977 1 91.94 212 PRO A O 1
ATOM 1638 N N . PHE A 1 213 ? -16.75 9.758 10.875 1 94.81 213 PHE A N 1
ATOM 1639 C CA . PHE A 1 213 ? -17.375 8.617 11.555 1 94.81 213 PHE A CA 1
ATOM 1640 C C . PHE A 1 213 ? -16.812 8.461 12.961 1 94.81 213 PHE A C 1
ATOM 1642 O O . PHE A 1 213 ? -15.664 8.828 13.219 1 94.81 213 PHE A O 1
ATOM 1649 N N . PRO A 1 214 ? -17.625 8.039 13.898 1 96.56 214 PRO A N 1
ATOM 1650 C CA . PRO A 1 214 ? -17.156 7.836 15.266 1 96.56 214 PRO A CA 1
ATOM 1651 C C . PRO A 1 214 ? -16.219 6.637 15.391 1 96.56 214 PRO A C 1
ATOM 1653 O O . PRO A 1 214 ? -16.5 5.695 16.141 1 96.56 214 PRO A O 1
ATOM 1656 N N . ILE A 1 215 ? -15.117 6.73 14.68 1 97.94 215 ILE A N 1
ATOM 1657 C CA . ILE A 1 215 ? -14.117 5.664 14.625 1 97.94 215 ILE A CA 1
ATOM 1658 C C . ILE A 1 215 ? -12.734 6.238 14.914 1 97.94 215 ILE A C 1
ATOM 1660 O O . ILE A 1 215 ? -12.344 7.246 14.328 1 97.94 215 ILE A O 1
ATOM 1664 N N . THR A 1 216 ? -12.055 5.691 15.828 1 98.12 216 THR A N 1
ATOM 1665 C CA . THR A 1 216 ? -10.641 5.934 16.062 1 98.12 216 THR A CA 1
ATOM 1666 C C . THR A 1 216 ? -9.805 4.738 15.609 1 98.12 216 THR A C 1
ATOM 1668 O O . THR A 1 216 ? -10.055 3.605 16.031 1 98.12 216 THR A O 1
ATOM 1671 N N . VAL A 1 217 ? -8.875 4.977 14.75 1 98.62 217 VAL A N 1
ATOM 1672 C CA . VAL A 1 217 ? -7.965 3.922 14.32 1 98.62 217 VAL A CA 1
ATOM 1673 C C . VAL A 1 217 ? -6.688 3.969 15.164 1 98.62 217 VAL A C 1
ATOM 1675 O O . VAL A 1 217 ? -6.055 5.02 15.281 1 98.62 217 VAL A O 1
ATOM 1678 N N . VAL A 1 218 ? -6.352 2.848 15.727 1 98.69 218 VAL A N 1
ATOM 1679 C CA . VAL A 1 218 ? -5.156 2.742 16.562 1 98.69 218 VAL A CA 1
ATOM 1680 C C . VAL A 1 218 ? -4.102 1.899 15.844 1 98.69 218 VAL A C 1
ATOM 1682 O O . VAL A 1 218 ? -4.336 0.726 15.539 1 98.69 218 VAL A O 1
ATOM 1685 N N . CYS A 1 219 ? -2.975 2.523 15.578 1 98.06 219 CYS A N 1
ATOM 1686 C CA . CYS A 1 219 ? -1.853 1.837 14.945 1 98.06 219 CYS A CA 1
ATOM 1687 C C . CYS A 1 219 ? -0.906 1.261 15.992 1 98.06 219 CYS A C 1
ATOM 1689 O O . CYS A 1 219 ? -0.409 1.988 16.859 1 98.06 219 CYS A O 1
ATOM 1691 N N . ASP A 1 220 ? -0.667 -0.05 15.852 1 97.12 220 ASP A N 1
ATOM 1692 C CA . ASP A 1 220 ? 0.196 -0.763 16.797 1 97.12 220 ASP A CA 1
ATOM 1693 C C . ASP A 1 220 ? 1.298 -1.522 16.047 1 97.12 220 ASP A C 1
ATOM 1695 O O . ASP A 1 220 ? 1.013 -2.396 15.234 1 97.12 220 ASP A O 1
ATOM 1699 N N . ASN A 1 221 ? 2.521 -1.166 16.281 1 94.25 221 ASN A N 1
ATOM 1700 C CA . ASN A 1 221 ? 3.68 -1.858 15.734 1 94.25 221 ASN A CA 1
ATOM 1701 C C . ASN A 1 221 ? 3.797 -1.644 14.227 1 94.25 221 ASN A C 1
ATOM 1703 O O . ASN A 1 221 ? 4.195 -2.551 13.492 1 94.25 221 ASN A O 1
ATOM 1707 N N . ILE A 1 222 ? 3.387 -0.494 13.758 1 96.06 222 ILE A N 1
ATOM 1708 C CA . ILE A 1 222 ? 3.604 -0.163 12.352 1 96.06 222 ILE A CA 1
ATOM 1709 C C . ILE A 1 222 ? 5.02 0.371 12.164 1 96.06 222 ILE A C 1
ATOM 1711 O O . ILE A 1 222 ? 5.352 1.456 12.641 1 96.06 222 ILE A O 1
ATOM 1715 N N . ARG A 1 223 ? 5.801 -0.292 11.422 1 91.94 223 ARG A N 1
ATOM 1716 C CA . ARG A 1 223 ? 7.227 0.022 11.375 1 91.94 223 ARG A CA 1
ATOM 1717 C C . ARG A 1 223 ? 7.621 0.602 10.023 1 91.94 223 ARG A C 1
ATOM 1719 O O . ARG A 1 223 ? 8.695 1.18 9.875 1 91.94 223 ARG A O 1
ATOM 1726 N N . GLU A 1 224 ? 6.855 0.424 9.062 1 90.56 224 GLU A N 1
ATOM 1727 C CA . GLU A 1 224 ? 7.148 0.953 7.734 1 90.56 224 GLU A CA 1
ATOM 1728 C C . GLU A 1 224 ? 6.422 2.275 7.496 1 90.56 224 GLU A C 1
ATOM 1730 O O . GLU A 1 224 ? 5.191 2.318 7.48 1 90.56 224 GLU A O 1
ATOM 1735 N N . PRO A 1 225 ? 7.16 3.354 7.227 1 94 225 PRO A N 1
ATOM 1736 C CA . PRO A 1 225 ? 6.559 4.684 7.109 1 94 225 PRO A CA 1
ATOM 1737 C C . PRO A 1 225 ? 5.555 4.781 5.965 1 94 225 PRO A C 1
ATOM 1739 O O . PRO A 1 225 ? 4.516 5.43 6.105 1 94 225 PRO A O 1
ATOM 1742 N N . ASN A 1 226 ? 5.812 4.145 4.871 1 91.81 226 ASN A N 1
ATOM 1743 C CA . ASN A 1 226 ? 4.879 4.18 3.75 1 91.81 226 ASN A CA 1
ATOM 1744 C C . ASN A 1 226 ? 3.535 3.561 4.121 1 91.81 226 ASN A C 1
ATOM 1746 O O . ASN A 1 226 ? 2.484 4.074 3.738 1 91.81 226 ASN A O 1
ATOM 1750 N N . ASN A 1 227 ? 3.576 2.508 4.859 1 93.75 227 ASN A N 1
ATOM 1751 C CA . ASN A 1 227 ? 2.352 1.865 5.32 1 93.75 227 ASN A CA 1
ATOM 1752 C C . ASN A 1 227 ? 1.569 2.768 6.273 1 93.75 227 ASN A C 1
ATOM 1754 O O . ASN A 1 227 ? 0.348 2.889 6.156 1 93.75 227 ASN A O 1
ATOM 1758 N N . LEU A 1 228 ? 2.338 3.385 7.152 1 96.94 228 LEU A N 1
ATOM 1759 C CA . LEU A 1 228 ? 1.679 4.297 8.078 1 96.94 228 LEU A CA 1
ATOM 1760 C C . LEU A 1 228 ? 1.017 5.449 7.332 1 96.94 228 LEU A C 1
ATOM 1762 O O . LEU A 1 228 ? -0.123 5.816 7.633 1 96.94 228 LEU A O 1
ATOM 1766 N N . GLY A 1 229 ? 1.737 5.973 6.383 1 97.19 229 GLY A N 1
ATOM 1767 C CA . GLY A 1 229 ? 1.149 7 5.535 1 97.19 229 GLY A CA 1
ATOM 1768 C C . GLY A 1 229 ? -0.124 6.547 4.844 1 97.19 229 GLY A C 1
ATOM 1769 O O . GLY A 1 229 ? -1.133 7.254 4.867 1 97.19 229 GLY A O 1
ATOM 1770 N N . SER A 1 230 ? -0.106 5.375 4.289 1 96.25 230 SER A N 1
ATOM 1771 C CA . SER A 1 230 ? -1.259 4.832 3.578 1 96.25 230 SER A CA 1
ATOM 1772 C C . SER A 1 230 ? -2.439 4.621 4.52 1 96.25 230 SER A C 1
ATOM 1774 O O . SER A 1 230 ? -3.592 4.836 4.137 1 96.25 230 SER A O 1
ATOM 1776 N N . ILE A 1 231 ? -2.129 4.223 5.703 1 97.69 231 ILE A N 1
ATOM 1777 C CA . ILE A 1 231 ? -3.152 4.055 6.73 1 97.69 231 ILE A CA 1
ATOM 1778 C C . ILE A 1 231 ? -3.838 5.395 6.992 1 97.69 231 ILE A C 1
ATOM 1780 O O . ILE A 1 231 ? -5.066 5.484 6.969 1 97.69 231 ILE A O 1
ATOM 1784 N N . ILE A 1 232 ? -3.057 6.363 7.172 1 97.81 232 ILE A N 1
ATOM 1785 C CA . ILE A 1 232 ? -3.572 7.691 7.484 1 97.81 232 ILE A CA 1
ATOM 1786 C C . ILE A 1 232 ? -4.363 8.227 6.293 1 97.81 232 ILE A C 1
ATOM 1788 O O . ILE A 1 232 ? -5.422 8.844 6.469 1 97.81 232 ILE A O 1
ATOM 1792 N N . ARG A 1 233 ? -3.828 7.918 5.117 1 97.06 233 ARG A N 1
ATOM 1793 C CA . ARG A 1 233 ? -4.539 8.305 3.902 1 97.06 233 ARG A CA 1
ATOM 1794 C C . ARG A 1 233 ? -5.941 7.707 3.879 1 97.06 233 ARG A C 1
ATOM 1796 O O . ARG A 1 233 ? -6.91 8.398 3.559 1 97.06 233 ARG A O 1
ATOM 1803 N N . THR A 1 234 ? -6.047 6.508 4.227 1 97.75 234 THR A N 1
ATOM 1804 C CA . THR A 1 234 ? -7.336 5.82 4.262 1 97.75 234 THR A CA 1
ATOM 1805 C C . THR A 1 234 ? -8.25 6.441 5.316 1 97.75 234 THR A C 1
ATOM 1807 O O . THR A 1 234 ? -9.438 6.637 5.07 1 97.75 234 THR A O 1
ATOM 1810 N N . CYS A 1 235 ? -7.699 6.848 6.418 1 97.44 235 CYS A N 1
ATOM 1811 C CA . CYS A 1 235 ? -8.477 7.438 7.504 1 97.44 235 CYS A CA 1
ATOM 1812 C C . CYS A 1 235 ? -8.977 8.82 7.125 1 97.44 235 CYS A C 1
ATOM 1814 O O . CYS A 1 235 ? -10.023 9.266 7.617 1 97.44 235 CYS A O 1
ATOM 1816 N N . GLY A 1 236 ? -8.195 9.492 6.309 1 94.44 236 GLY A N 1
ATOM 1817 C CA . GLY A 1 236 ? -8.656 10.766 5.781 1 94.44 236 GLY A CA 1
ATOM 1818 C C . GLY A 1 236 ? -9.711 10.617 4.699 1 94.44 236 GLY A C 1
ATOM 1819 O O . GLY A 1 236 ? -10.586 11.477 4.559 1 94.44 236 GLY A O 1
ATOM 1820 N N . ALA A 1 237 ? -9.57 9.539 3.922 1 94.06 237 ALA A N 1
ATOM 1821 C CA . ALA A 1 237 ? -10.484 9.281 2.811 1 94.06 237 ALA A CA 1
ATOM 1822 C C . ALA A 1 237 ? -11.867 8.883 3.318 1 94.06 237 ALA A C 1
ATOM 1824 O O . ALA A 1 237 ? -12.883 9.266 2.738 1 94.06 237 ALA A O 1
ATOM 1825 N N . LEU A 1 238 ? -11.945 8.023 4.207 1 94.69 238 LEU A N 1
ATOM 1826 C CA . LEU A 1 238 ? -13.109 7.754 5.047 1 94.69 238 LEU A CA 1
ATOM 1827 C C . LEU A 1 238 ? -12.945 8.391 6.422 1 94.69 238 LEU A C 1
ATOM 1829 O O . LEU A 1 238 ? -12.414 7.77 7.344 1 94.69 238 LEU A O 1
ATOM 1833 N N . PRO A 1 239 ? -13.344 9.586 6.449 1 92.44 239 PRO A N 1
ATOM 1834 C CA . PRO A 1 239 ? -12.906 10.398 7.582 1 92.44 239 PRO A CA 1
ATOM 1835 C C . PRO A 1 239 ? -13.227 9.758 8.93 1 92.44 239 PRO A C 1
ATOM 1837 O O . PRO A 1 239 ? -14.391 9.703 9.328 1 92.44 239 PRO A O 1
ATOM 1840 N N . CYS A 1 240 ? -12.203 9.383 9.562 1 95.31 240 CYS A N 1
ATOM 1841 C CA . CYS A 1 240 ? -12.266 8.891 10.938 1 95.31 240 CYS A CA 1
ATOM 1842 C C . CYS A 1 240 ? -12.141 10.031 11.93 1 95.31 240 CYS A C 1
ATOM 1844 O O . CYS A 1 240 ? -11.68 11.125 11.578 1 95.31 240 CYS A O 1
ATOM 1846 N N . SER A 1 241 ? -12.578 9.773 13.148 1 94.88 241 SER A N 1
ATOM 1847 C CA . SER A 1 241 ? -12.477 10.781 14.195 1 94.88 241 SER A CA 1
ATOM 1848 C C . SER A 1 241 ? -11.016 11.141 14.469 1 94.88 241 SER A C 1
ATOM 1850 O O . SER A 1 241 ? -10.688 12.312 14.672 1 94.88 241 SER A O 1
ATOM 1852 N N . GLN A 1 242 ? -10.227 10.141 14.516 1 95.62 242 GLN A N 1
ATOM 1853 C CA . GLN A 1 242 ? -8.805 10.375 14.727 1 95.62 242 GLN A CA 1
ATOM 1854 C C . GLN A 1 242 ? -7.992 9.109 14.477 1 95.62 242 GLN A C 1
ATOM 1856 O O . GLN A 1 242 ? -8.547 8.016 14.383 1 95.62 242 GLN A O 1
ATOM 1861 N N . VAL A 1 243 ? -6.684 9.32 14.352 1 97.5 243 VAL A N 1
ATOM 1862 C CA . VAL A 1 243 ? -5.703 8.242 14.281 1 97.5 243 VAL A CA 1
ATOM 1863 C C . VAL A 1 243 ? -4.77 8.312 15.492 1 97.5 243 VAL A C 1
ATOM 1865 O O . VAL A 1 243 ? -4.223 9.375 15.797 1 97.5 243 VAL A O 1
ATOM 1868 N N . VAL A 1 244 ? -4.66 7.23 16.141 1 98.06 244 VAL A N 1
ATOM 1869 C CA . VAL A 1 244 ? -3.732 7.137 17.266 1 98.06 244 VAL A CA 1
ATOM 1870 C C . VAL A 1 244 ? -2.562 6.23 16.891 1 98.06 244 VAL A C 1
ATOM 1872 O O . VAL A 1 244 ? -2.762 5.082 16.5 1 98.06 244 VAL A O 1
ATOM 1875 N N . VAL A 1 245 ? -1.396 6.758 16.984 1 97.69 245 VAL A N 1
ATOM 1876 C CA . VAL A 1 245 ? -0.17 6.016 16.719 1 97.69 245 VAL A CA 1
ATOM 1877 C C . VAL A 1 245 ? 0.536 5.695 18.031 1 97.69 245 VAL A C 1
ATOM 1879 O O . VAL A 1 245 ? 1.035 6.594 18.703 1 97.69 245 VAL A O 1
ATOM 1882 N N . THR A 1 246 ? 0.6 4.434 18.328 1 97.56 246 THR A N 1
ATOM 1883 C CA . THR A 1 246 ? 1.127 4.051 19.641 1 97.56 246 THR A CA 1
ATOM 1884 C C . THR A 1 246 ? 2.65 4.141 19.656 1 97.56 246 THR A C 1
ATOM 1886 O O . THR A 1 246 ? 3.285 4.176 18.594 1 97.56 246 THR A O 1
ATOM 1889 N N . HIS A 1 247 ? 3.148 4.133 20.844 1 95.88 247 HIS A N 1
ATOM 1890 C CA . HIS A 1 247 ? 4.594 4.102 21.047 1 95.88 247 HIS A CA 1
ATOM 1891 C C . HIS A 1 247 ? 5.215 2.887 20.375 1 95.88 247 HIS A C 1
ATOM 1893 O O . HIS A 1 247 ? 4.684 1.777 20.469 1 95.88 247 HIS A O 1
ATOM 1899 N N . GLY A 1 248 ? 6.34 3.189 19.656 1 92.88 248 GLY A N 1
ATOM 1900 C CA . GLY A 1 248 ? 7.012 2.1 18.969 1 92.88 248 GLY A CA 1
ATOM 1901 C C . GLY A 1 248 ? 6.781 2.113 17.469 1 92.88 248 GLY A C 1
ATOM 1902 O O . GLY A 1 248 ? 7.543 1.504 16.703 1 92.88 248 GLY A O 1
ATOM 1903 N N . CYS A 1 249 ? 5.746 2.764 16.984 1 95.75 249 CYS A N 1
ATOM 1904 C CA . CYS A 1 249 ? 5.492 2.916 15.562 1 95.75 249 CYS A CA 1
ATOM 1905 C C . CYS A 1 249 ? 6.445 3.93 14.945 1 95.75 249 CYS A C 1
ATOM 1907 O O . CYS A 1 249 ? 7.074 4.715 15.656 1 95.75 249 CYS A O 1
ATOM 1909 N N . CYS A 1 250 ? 6.609 3.83 13.719 1 94.88 250 CYS A N 1
ATOM 1910 C CA . CYS A 1 250 ? 7.379 4.844 13.008 1 94.88 250 CYS A CA 1
ATOM 1911 C C . CYS A 1 250 ? 6.676 6.195 13.062 1 94.88 250 CYS A C 1
ATOM 1913 O O . CYS A 1 250 ? 5.516 6.281 13.469 1 94.88 250 CYS A O 1
ATOM 1915 N N . ASP A 1 251 ? 7.367 7.258 12.695 1 94.94 251 ASP A N 1
ATOM 1916 C CA . ASP A 1 251 ? 6.91 8.641 12.789 1 94.94 251 ASP A CA 1
ATOM 1917 C C . ASP A 1 251 ? 5.953 8.984 11.648 1 94.94 251 ASP A C 1
ATOM 1919 O O . ASP A 1 251 ? 6.328 8.914 10.477 1 94.94 251 ASP A O 1
ATOM 1923 N N . PRO A 1 252 ? 4.711 9.367 11.938 1 96.62 252 PRO A N 1
ATOM 1924 C CA . PRO A 1 252 ? 3.748 9.695 10.883 1 96.62 252 PRO A CA 1
ATOM 1925 C C . PRO A 1 252 ? 4.105 10.977 10.133 1 96.62 252 PRO A C 1
ATOM 1927 O O . PRO A 1 252 ? 3.52 11.266 9.094 1 96.62 252 PRO A O 1
ATOM 1930 N N . TRP A 1 253 ? 5.125 11.688 10.547 1 95.19 253 TRP A N 1
ATOM 1931 C CA . TRP A 1 253 ? 5.438 12.984 9.969 1 95.19 253 TRP A CA 1
ATOM 1932 C C . TRP A 1 253 ? 6.758 12.945 9.203 1 95.19 253 TRP A C 1
ATOM 1934 O O . TRP A 1 253 ? 7.203 13.961 8.664 1 95.19 253 TRP A O 1
ATOM 1944 N N . GLU A 1 254 ? 7.328 11.797 9.164 1 93 254 GLU A N 1
ATOM 1945 C CA . GLU A 1 254 ? 8.547 11.711 8.359 1 93 254 GLU A CA 1
ATOM 1946 C C . GLU A 1 254 ? 8.219 11.695 6.867 1 93 254 GLU A C 1
ATOM 1948 O O . GLU A 1 254 ? 7.098 11.391 6.473 1 93 254 GLU A O 1
ATOM 1953 N N . SER A 1 255 ? 9.18 11.984 6.035 1 90.88 255 SER A N 1
ATOM 1954 C CA . SER A 1 255 ? 9 12.266 4.617 1 90.88 255 SER A CA 1
ATOM 1955 C C . SER A 1 255 ? 8.336 11.094 3.9 1 90.88 255 SER A C 1
ATOM 1957 O O . SER A 1 255 ? 7.406 11.289 3.111 1 90.88 255 SER A O 1
ATOM 1959 N N . LYS A 1 256 ? 8.789 9.938 4.195 1 90.94 256 LYS A N 1
ATOM 1960 C CA . LYS A 1 256 ? 8.234 8.758 3.533 1 90.94 256 LYS A CA 1
ATOM 1961 C C . LYS A 1 256 ? 6.777 8.539 3.922 1 90.94 256 LYS A C 1
ATOM 1963 O O . LYS A 1 256 ? 5.957 8.164 3.086 1 90.94 256 LYS A O 1
ATOM 1968 N N . ALA A 1 257 ? 6.473 8.773 5.156 1 95.62 257 ALA A N 1
ATOM 1969 C CA . ALA A 1 257 ? 5.094 8.656 5.621 1 95.62 257 ALA A CA 1
ATOM 1970 C C . ALA A 1 257 ? 4.211 9.734 4.984 1 95.62 257 ALA A C 1
ATOM 1972 O O . ALA A 1 257 ? 3.09 9.453 4.562 1 95.62 257 ALA A O 1
ATOM 1973 N N . LEU A 1 258 ? 4.734 10.898 4.891 1 95.75 258 LEU A N 1
ATOM 1974 C CA . LEU A 1 258 ? 3.988 12 4.285 1 95.75 258 LEU A CA 1
ATOM 1975 C C . LEU A 1 258 ? 3.672 11.695 2.824 1 95.75 258 LEU A C 1
ATOM 1977 O O . LEU A 1 258 ? 2.557 11.953 2.361 1 95.75 258 LEU A O 1
ATOM 1981 N N . ARG A 1 259 ? 4.543 11.156 2.172 1 92.06 259 ARG A N 1
ATOM 1982 C CA . ARG A 1 259 ? 4.324 10.805 0.771 1 92.06 259 ARG A CA 1
ATOM 1983 C C . ARG A 1 259 ? 3.271 9.711 0.637 1 92.06 259 ARG A C 1
ATOM 1985 O O . ARG A 1 259 ? 2.371 9.812 -0.199 1 92.06 259 ARG A O 1
ATOM 1992 N N . GLY A 1 260 ? 3.387 8.75 1.503 1 93.19 260 GLY A N 1
ATOM 1993 C CA . GLY A 1 260 ? 2.406 7.68 1.493 1 93.19 260 GLY A CA 1
ATOM 1994 C C . GLY A 1 260 ? 1.011 8.141 1.869 1 93.19 260 GLY A C 1
ATOM 1995 O O . GLY A 1 260 ? 0.019 7.547 1.438 1 93.19 260 GLY A O 1
ATOM 1996 N N . GLY A 1 261 ? 0.976 9.195 2.629 1 95.88 261 GLY A N 1
ATOM 1997 C CA . GLY A 1 261 ? -0.294 9.719 3.104 1 95.88 261 GLY A CA 1
ATOM 1998 C C . GLY A 1 261 ? -1.012 10.57 2.072 1 95.88 261 GLY A C 1
ATOM 1999 O O . GLY A 1 261 ? -2.229 10.758 2.15 1 95.88 261 GLY A O 1
ATOM 2000 N N . CYS A 1 262 ? -0.231 11.117 1.163 1 93.81 262 CYS A N 1
ATOM 2001 C CA . CYS A 1 262 ? -0.776 11.93 0.08 1 93.81 262 CYS A CA 1
ATOM 2002 C C . CYS A 1 262 ? -1.746 12.977 0.616 1 93.81 262 CYS A C 1
ATOM 2004 O O . CYS A 1 262 ? -2.854 13.125 0.096 1 93.81 262 CYS A O 1
ATOM 2006 N N . GLY A 1 263 ? -1.389 13.594 1.738 1 94.12 263 GLY A N 1
ATOM 2007 C CA . GLY A 1 263 ? -2.182 14.672 2.297 1 94.12 263 GLY A CA 1
ATOM 2008 C C . GLY A 1 263 ? -3.117 14.219 3.402 1 94.12 263 GLY A C 1
ATOM 2009 O O . GLY A 1 263 ? -3.736 15.047 4.074 1 94.12 263 GLY A O 1
ATOM 2010 N N . GLY A 1 264 ? -3.234 12.938 3.598 1 95 264 GLY A N 1
ATOM 2011 C CA . GLY A 1 264 ? -4.09 12.422 4.656 1 95 264 GLY A CA 1
ATOM 2012 C C . GLY A 1 264 ? -3.754 12.984 6.023 1 95 264 GLY A C 1
ATOM 2013 O O . GLY A 1 264 ? -4.648 13.242 6.832 1 95 264 GLY A O 1
ATOM 2014 N N . GLN A 1 265 ? -2.496 13.258 6.262 1 95.69 265 GLN A N 1
ATOM 2015 C CA . GLN A 1 265 ? -2.012 13.766 7.543 1 95.69 265 GLN A CA 1
ATOM 2016 C C . GLN A 1 265 ? -2.525 15.18 7.801 1 95.69 265 GLN A C 1
ATOM 2018 O O . GLN A 1 265 ? -2.508 15.656 8.938 1 95.69 265 GLN A O 1
ATOM 2023 N N . PHE A 1 266 ? -2.982 15.82 6.766 1 93.94 266 PHE A N 1
ATOM 2024 C CA . PHE A 1 266 ? -3.434 17.203 6.91 1 93.94 266 PHE A CA 1
ATOM 2025 C C . PHE A 1 266 ? -4.938 17.25 7.152 1 93.94 266 PHE A C 1
ATOM 2027 O O . PHE A 1 266 ? -5.492 18.328 7.395 1 93.94 266 PHE A O 1
ATOM 2034 N N . ARG A 1 267 ? -5.602 16.094 7.18 1 91.94 267 ARG A N 1
ATOM 2035 C CA . ARG A 1 267 ? -7.059 16.094 7.117 1 91.94 267 ARG A CA 1
ATOM 2036 C C . ARG A 1 267 ? -7.664 15.32 8.281 1 91.94 267 ARG A C 1
ATOM 2038 O O . ARG A 1 267 ? -8.875 15.359 8.492 1 91.94 267 ARG A O 1
ATOM 2045 N N . VAL A 1 268 ? -6.867 14.617 8.977 1 93.62 268 VAL A N 1
ATOM 2046 C CA . VAL A 1 268 ? -7.363 13.82 10.094 1 93.62 268 VAL A CA 1
ATOM 2047 C C . VAL A 1 268 ? -6.508 14.078 11.328 1 93.62 268 VAL A C 1
ATOM 2049 O O . VAL A 1 268 ? -5.281 14.172 11.242 1 93.62 268 VAL A O 1
ATOM 2052 N N . PRO A 1 269 ? -7.141 14.25 12.5 1 94.25 269 PRO A N 1
ATOM 2053 C CA . PRO A 1 269 ? -6.348 14.398 13.727 1 94.25 269 PRO A CA 1
ATOM 2054 C C . PRO A 1 269 ? -5.48 13.172 14.016 1 94.25 269 PRO A C 1
ATOM 2056 O O . PRO A 1 269 ? -5.949 12.039 13.906 1 94.25 269 PRO A O 1
ATOM 2059 N N . ILE A 1 270 ? -4.188 13.461 14.359 1 95.94 270 ILE A N 1
ATOM 2060 C CA . ILE A 1 270 ? -3.246 12.383 14.648 1 95.94 270 ILE A CA 1
ATOM 2061 C C . ILE A 1 270 ? -2.65 12.586 16.047 1 95.94 270 ILE A C 1
ATOM 2063 O O . ILE A 1 270 ? -2.143 13.664 16.359 1 95.94 270 ILE A O 1
ATOM 2067 N N . ARG A 1 271 ? -2.777 11.602 16.844 1 95.31 271 ARG A N 1
ATOM 2068 C CA . ARG A 1 271 ? -2.064 11.531 18.125 1 95.31 271 ARG A CA 1
ATOM 2069 C C . ARG A 1 271 ? -0.953 10.492 18.062 1 95.31 271 ARG A C 1
ATOM 2071 O O . ARG A 1 271 ? -1.225 9.289 17.984 1 95.31 271 ARG A O 1
ATOM 2078 N N . ASP A 1 272 ? 0.282 10.945 18.125 1 93.56 272 ASP A N 1
ATOM 2079 C CA . ASP A 1 272 ? 1.387 10.008 17.984 1 93.56 272 ASP A CA 1
ATOM 2080 C C . ASP A 1 272 ? 2.111 9.789 19.312 1 93.56 272 ASP A C 1
ATOM 2082 O O . ASP A 1 272 ? 1.953 10.578 20.234 1 93.56 272 ASP A O 1
ATOM 2086 N N . ASP A 1 273 ? 2.807 8.734 19.344 1 94.06 273 ASP A N 1
ATOM 2087 C CA . ASP A 1 273 ? 3.617 8.328 20.484 1 94.06 273 ASP A CA 1
ATOM 2088 C C . ASP A 1 273 ? 2.754 8.141 21.734 1 94.06 273 ASP A C 1
ATOM 2090 O O . ASP A 1 273 ? 3.125 8.586 22.812 1 94.06 273 ASP A O 1
ATOM 2094 N N . VAL A 1 274 ? 1.624 7.559 21.562 1 96.69 274 VAL A N 1
ATOM 2095 C CA . VAL A 1 274 ? 0.671 7.34 22.656 1 96.69 274 VAL A CA 1
ATOM 2096 C C . VAL A 1 274 ? 0.968 6.008 23.344 1 96.69 274 VAL A C 1
ATOM 2098 O O . VAL A 1 274 ? 1.124 4.98 22.688 1 96.69 274 VAL A O 1
ATOM 2101 N N . THR A 1 275 ? 1.024 6.02 24.625 1 97.25 275 THR A N 1
ATOM 2102 C CA . THR A 1 275 ? 1.178 4.77 25.359 1 97.25 275 THR A CA 1
ATOM 2103 C C . THR A 1 275 ? -0.169 4.07 25.531 1 97.25 275 THR A C 1
ATOM 2105 O O . THR A 1 275 ? -1.221 4.703 25.406 1 97.25 275 THR A O 1
ATOM 2108 N N . TRP A 1 276 ? -0.127 2.791 25.781 1 96.5 276 TRP A N 1
ATOM 2109 C CA . TRP A 1 276 ? -1.363 2.027 25.922 1 96.5 276 TRP A CA 1
ATOM 2110 C C . TRP A 1 276 ? -2.158 2.496 27.141 1 96.5 276 TRP A C 1
ATOM 2112 O O . TRP A 1 276 ? -3.391 2.453 27.141 1 96.5 276 TRP A O 1
ATOM 2122 N N . GLU A 1 277 ? -1.505 2.988 28.141 1 94.94 277 GLU A N 1
ATOM 2123 C CA . GLU A 1 277 ? -2.154 3.508 29.344 1 94.94 277 GLU A CA 1
ATOM 2124 C C . GLU A 1 277 ? -2.941 4.781 29.031 1 94.94 277 GLU A C 1
ATOM 2126 O O . GLU A 1 277 ? -3.938 5.074 29.703 1 94.94 277 GLU A O 1
ATOM 2131 N N . GLU A 1 278 ? -2.533 5.449 28.016 1 96.56 278 GLU A N 1
ATOM 2132 C CA . GLU A 1 278 ? -3.139 6.73 27.672 1 96.56 278 GLU A CA 1
ATOM 2133 C C . GLU A 1 278 ? -4.246 6.559 26.625 1 96.56 278 GLU A C 1
ATOM 2135 O O . GLU A 1 278 ? -5.012 7.488 26.375 1 96.56 278 GLU A O 1
ATOM 2140 N N . LEU A 1 279 ? -4.355 5.406 26.031 1 96.44 279 LEU A N 1
ATOM 2141 C CA . LEU A 1 279 ? -5.262 5.195 24.922 1 96.44 279 LEU A CA 1
ATOM 2142 C C . LEU A 1 279 ? -6.703 5.496 25.312 1 96.44 279 LEU A C 1
ATOM 2144 O O . LEU A 1 279 ? -7.441 6.129 24.562 1 96.44 279 LEU A O 1
ATOM 2148 N N . ALA A 1 280 ? -7.07 5.094 26.516 1 94.06 280 ALA A N 1
ATOM 2149 C CA . ALA A 1 280 ? -8.445 5.289 26.984 1 94.06 280 ALA A CA 1
ATOM 2150 C C . ALA A 1 280 ? -8.797 6.773 27.047 1 94.06 280 ALA A C 1
ATOM 2152 O O . ALA A 1 280 ? -9.953 7.148 26.859 1 94.06 280 ALA A O 1
ATOM 2153 N N . LEU A 1 281 ? -7.852 7.617 27.266 1 93.94 281 LEU A N 1
ATOM 2154 C CA . LEU A 1 281 ? -8.062 9.055 27.391 1 93.94 281 LEU A CA 1
ATOM 2155 C C . LEU A 1 281 ? -8.359 9.68 26.031 1 93.94 281 LEU A C 1
ATOM 2157 O O . LEU A 1 281 ? -8.828 10.82 25.969 1 93.94 281 LEU A O 1
ATOM 2161 N N . THR A 1 282 ? -8.07 8.945 25 1 93 282 THR A N 1
ATOM 2162 C CA . THR A 1 282 ? -8.289 9.469 23.656 1 93 282 THR A CA 1
ATOM 2163 C C . THR A 1 282 ? -9.742 9.289 23.234 1 93 282 THR A C 1
ATOM 2165 O O . THR A 1 282 ? -10.188 9.875 22.25 1 93 282 THR A O 1
ATOM 2168 N N . ILE A 1 283 ? -10.492 8.516 23.938 1 93.81 283 ILE A N 1
ATOM 2169 C CA . ILE A 1 283 ? -11.898 8.273 23.656 1 93.81 283 ILE A CA 1
ATOM 2170 C C . ILE A 1 283 ? -12.727 9.469 24.109 1 93.81 283 ILE A C 1
ATOM 2172 O O . ILE A 1 283 ? -12.57 9.953 25.234 1 93.81 283 ILE A O 1
ATOM 2176 N N . PRO A 1 284 ? -13.547 9.945 23.25 1 92.25 284 PRO A N 1
ATOM 2177 C CA . PRO A 1 284 ? -14.406 11.039 23.688 1 92.25 284 PRO A CA 1
ATOM 2178 C C . PRO A 1 284 ? -15.195 10.703 24.953 1 92.25 284 PRO A C 1
ATOM 2180 O O . PRO A 1 284 ? -15.797 9.625 25.047 1 92.25 284 PRO A O 1
ATOM 2183 N N . PRO A 1 285 ? -15.258 11.594 25.859 1 92.5 285 PRO A N 1
ATOM 2184 C CA . PRO A 1 285 ? -15.914 11.328 27.141 1 92.5 285 PRO A CA 1
ATOM 2185 C C . PRO A 1 285 ? -17.391 10.969 26.984 1 92.5 285 PRO A C 1
ATOM 2187 O O . PRO A 1 285 ? -17.906 10.117 27.719 1 92.5 285 PRO A O 1
ATOM 2190 N N . GLU A 1 286 ? -18.031 11.562 26.062 1 92.75 286 GLU A N 1
ATOM 2191 C CA . GLU A 1 286 ? -19.469 11.344 25.875 1 92.75 286 GLU A CA 1
ATOM 2192 C C . GLU A 1 286 ? -19.75 9.93 25.359 1 92.75 286 GLU A C 1
ATOM 2194 O O . GLU A 1 286 ? -20.875 9.438 25.469 1 92.75 286 GLU A O 1
ATOM 2199 N N . ALA A 1 287 ? -18.688 9.234 24.875 1 93.06 287 ALA A N 1
ATOM 2200 C CA . ALA A 1 287 ? -18.891 7.914 24.297 1 93.06 287 ALA A CA 1
ATOM 2201 C C . ALA A 1 287 ? -18.141 6.844 25.078 1 93.06 287 ALA A C 1
ATOM 2203 O O . ALA A 1 287 ? -18.109 5.68 24.672 1 93.06 287 ALA A O 1
ATOM 2204 N N . ALA A 1 288 ? -17.562 7.219 26.156 1 90.38 288 ALA A N 1
ATOM 2205 C CA . ALA A 1 288 ? -16.672 6.336 26.906 1 90.38 288 ALA A CA 1
ATOM 2206 C C . ALA A 1 288 ? -17.422 5.094 27.391 1 90.38 288 ALA A C 1
ATOM 2208 O O . ALA A 1 288 ? -16.859 3.994 27.391 1 90.38 288 ALA A O 1
ATOM 2209 N N . ASP A 1 289 ? -18.719 5.262 27.672 1 91.56 289 ASP A N 1
ATOM 2210 C CA . ASP A 1 289 ? -19.484 4.152 28.234 1 91.56 289 ASP A CA 1
ATOM 2211 C C . ASP A 1 289 ? -20 3.23 27.125 1 91.56 289 ASP A C 1
ATOM 2213 O O . ASP A 1 289 ? -20.438 2.113 27.406 1 91.56 289 ASP A O 1
ATOM 2217 N N . ASP A 1 290 ? -19.891 3.68 25.953 1 95.75 290 ASP A N 1
ATOM 2218 C CA . AS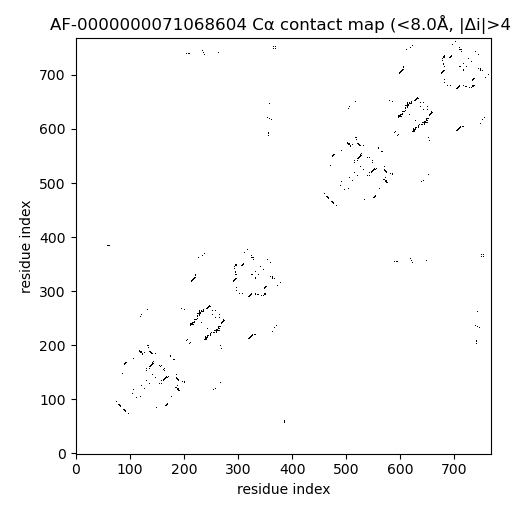P A 1 290 ? -20.375 2.893 24.812 1 95.75 290 ASP A CA 1
ATOM 2219 C C . ASP A 1 290 ? -19.344 2.861 23.688 1 95.75 290 ASP A C 1
ATOM 2221 O O . ASP A 1 290 ? -19.656 3.154 22.531 1 95.75 290 ASP A O 1
ATOM 2225 N N . CYS A 1 291 ? -18.156 2.557 24.109 1 96.75 291 CYS A N 1
ATOM 2226 C CA . CYS A 1 291 ? -17.078 2.424 23.156 1 96.75 291 CYS A CA 1
ATOM 2227 C C . CYS A 1 291 ? -16.766 0.956 22.875 1 96.75 291 CYS A C 1
ATOM 2229 O O . CYS A 1 291 ? -16.469 0.195 23.797 1 96.75 291 CYS A O 1
ATOM 2231 N N . HIS A 1 292 ? -16.875 0.55 21.625 1 97.19 292 HIS A N 1
ATOM 2232 C CA . HIS A 1 292 ? -16.516 -0.803 21.219 1 97.19 292 HIS A CA 1
ATOM 2233 C C . HIS A 1 292 ? -15.094 -0.854 20.688 1 97.19 292 HIS A C 1
ATOM 2235 O O . HIS A 1 292 ? -14.609 0.118 20.094 1 97.19 292 HIS A O 1
ATOM 2241 N N . VAL A 1 293 ? -14.438 -1.979 20.953 1 96.75 293 VAL A N 1
ATOM 2242 C CA . VAL A 1 293 ? -13.047 -2.143 20.547 1 96.75 293 VAL A CA 1
ATOM 2243 C C . VAL A 1 293 ? -12.914 -3.355 19.641 1 96.75 293 VAL A C 1
ATOM 2245 O O . VAL A 1 293 ? -13.367 -4.453 19.969 1 96.75 293 VAL A O 1
ATOM 2248 N N . PHE A 1 294 ? -12.312 -3.145 18.5 1 97.12 294 PHE A N 1
ATOM 2249 C CA . PHE A 1 294 ? -12.047 -4.219 17.547 1 97.12 294 PHE A CA 1
ATOM 2250 C C . PHE A 1 294 ? -10.555 -4.348 17.281 1 97.12 294 PHE A C 1
ATOM 2252 O O . PHE A 1 294 ? -9.867 -3.346 17.094 1 97.12 294 PHE A O 1
ATOM 2259 N N . ILE A 1 295 ? -10.062 -5.551 17.297 1 96.62 295 ILE A N 1
ATOM 2260 C CA . ILE A 1 295 ? -8.695 -5.848 16.875 1 96.62 295 ILE A CA 1
ATOM 2261 C C . ILE A 1 295 ? -8.719 -6.602 15.555 1 96.62 295 ILE A C 1
ATOM 2263 O O . ILE A 1 295 ? -9.375 -7.637 15.43 1 96.62 295 ILE A O 1
ATOM 2267 N N . ALA A 1 296 ? -8.031 -5.992 14.539 1 95.19 296 ALA A N 1
ATOM 2268 C CA . ALA A 1 296 ? -7.852 -6.727 13.289 1 95.19 296 ALA A CA 1
ATOM 2269 C C . ALA A 1 296 ? -6.832 -7.848 13.453 1 95.19 296 ALA A C 1
ATOM 2271 O O . ALA A 1 296 ? -5.625 -7.594 13.516 1 95.19 296 ALA A O 1
ATOM 2272 N N . GLU A 1 297 ? -7.262 -9.016 13.453 1 86.38 297 GLU A N 1
ATOM 2273 C CA . GLU A 1 297 ? -6.441 -10.18 13.75 1 86.38 297 GLU A CA 1
ATOM 2274 C C . GLU A 1 297 ? -6.102 -10.953 12.477 1 86.38 297 GLU A C 1
ATOM 2276 O O . GLU A 1 297 ? -6.996 -11.477 11.805 1 86.38 297 GLU A O 1
ATOM 2281 N N . SER A 1 298 ? -4.844 -11.047 12.18 1 81 298 SER A N 1
ATOM 2282 C CA . SER A 1 298 ? -4.445 -11.789 10.992 1 81 298 SER A CA 1
ATOM 2283 C C . SER A 1 298 ? -3.773 -13.109 11.359 1 81 298 SER A C 1
ATOM 2285 O O . SER A 1 298 ? -3.604 -13.984 10.508 1 81 298 SER A O 1
ATOM 2287 N N . ASN A 1 299 ? -3.428 -13.258 12.594 1 78.5 299 ASN A N 1
ATOM 2288 C CA . ASN A 1 299 ? -2.758 -14.469 13.055 1 78.5 299 ASN A CA 1
ATOM 2289 C C . ASN A 1 299 ? -3.752 -15.602 13.305 1 78.5 299 ASN A C 1
ATOM 2291 O O . ASN A 1 299 ? -4.605 -15.5 14.188 1 78.5 299 ASN A O 1
ATOM 2295 N N . GLN A 1 300 ? -3.57 -16.625 12.555 1 75.06 300 GLN A N 1
ATOM 2296 C CA . GLN A 1 300 ? -4.504 -17.75 12.617 1 75.06 300 GLN A CA 1
ATOM 2297 C C . GLN A 1 300 ? -4.516 -18.375 14 1 75.06 300 GLN A C 1
ATOM 2299 O O . GLN A 1 300 ? -5.578 -18.75 14.508 1 75.06 300 GLN A O 1
ATOM 2304 N N . ARG A 1 301 ? -3.406 -18.484 14.617 1 74.12 301 ARG A N 1
ATOM 2305 C CA . ARG A 1 301 ? -3.314 -19.109 15.938 1 74.12 301 ARG A CA 1
ATOM 2306 C C . ARG A 1 301 ? -4.027 -18.266 16.984 1 74.12 301 ARG A C 1
ATOM 2308 O O . ARG A 1 301 ? -4.734 -18.797 17.844 1 74.12 301 ARG A O 1
ATOM 2315 N N . LYS A 1 302 ? -3.896 -17.062 16.891 1 77.31 302 LYS A N 1
ATOM 2316 C CA . LYS A 1 302 ? -4.523 -16.156 17.859 1 77.31 302 LYS A CA 1
ATOM 2317 C C . LYS A 1 302 ? -6.027 -16.047 17.609 1 77.31 302 LYS A C 1
ATOM 2319 O O . LYS A 1 302 ? -6.793 -15.844 18.562 1 77.31 302 LYS A O 1
ATOM 2324 N N . ARG A 1 303 ? -6.422 -16.281 16.406 1 74.31 303 ARG A N 1
ATOM 2325 C CA . ARG A 1 303 ? -7.84 -16.266 16.078 1 74.31 303 ARG A CA 1
ATOM 2326 C C . ARG A 1 303 ? -8.602 -17.344 16.859 1 74.31 303 ARG A C 1
ATOM 2328 O O . ARG A 1 303 ? -9.703 -17.094 17.344 1 74.31 303 ARG A O 1
ATOM 2335 N N . GLU A 1 304 ? -7.973 -18.344 16.938 1 74 304 GLU A N 1
ATOM 2336 C CA . GLU A 1 304 ? -8.609 -19.484 17.594 1 74 304 GLU A CA 1
ATOM 2337 C C . GLU A 1 304 ? -8.758 -19.25 19.094 1 74 304 GLU A C 1
ATOM 2339 O O . GLU A 1 304 ? -9.758 -19.641 19.688 1 74 304 GLU A O 1
ATOM 2344 N N . ASN A 1 305 ? -7.934 -18.422 19.641 1 75.5 305 ASN A N 1
ATOM 2345 C CA . ASN A 1 305 ? -7.914 -18.188 21.094 1 75.5 305 ASN A CA 1
ATOM 2346 C C . ASN A 1 305 ? -8.844 -17.047 21.484 1 75.5 305 ASN A C 1
ATOM 2348 O O . ASN A 1 305 ? -9.367 -17.031 22.609 1 75.5 305 ASN A O 1
ATOM 2352 N N . ASN A 1 306 ? -9.07 -16.047 20.656 1 76.25 306 ASN A N 1
ATOM 2353 C CA . ASN A 1 306 ? -9.766 -14.812 21.031 1 76.25 306 ASN A CA 1
ATOM 2354 C C . ASN A 1 306 ? -11.172 -14.766 20.422 1 76.25 306 ASN A C 1
ATOM 2356 O O . ASN A 1 306 ? -11.828 -13.727 20.453 1 76.25 306 ASN A O 1
ATOM 2360 N N . GLN A 1 307 ? -11.938 -15.711 20.422 1 79.12 307 GLN A N 1
ATOM 2361 C CA . GLN A 1 307 ? -13.266 -15.703 19.812 1 79.12 307 GLN A CA 1
ATOM 2362 C C . GLN A 1 307 ? -13.344 -14.695 18.672 1 79.12 307 GLN A C 1
ATOM 2364 O O . GLN A 1 307 ? -14.141 -13.75 18.719 1 79.12 307 GLN A O 1
ATOM 2369 N N . THR A 1 308 ? -12.688 -14.812 17.672 1 90.19 308 THR A N 1
ATOM 2370 C CA . THR A 1 308 ? -12.586 -13.93 16.516 1 90.19 308 THR A CA 1
ATOM 2371 C C . THR A 1 308 ? -13.789 -14.109 15.586 1 90.19 308 THR A C 1
ATOM 2373 O O . THR A 1 308 ? -14.266 -15.234 15.391 1 90.19 308 THR A O 1
ATOM 2376 N N . ILE A 1 309 ? -14.32 -13.023 15.117 1 92.88 309 ILE A N 1
ATOM 2377 C CA . ILE A 1 309 ? -15.461 -13.102 14.211 1 92.88 309 ILE A CA 1
ATOM 2378 C C . ILE A 1 309 ? -15.062 -12.578 12.836 1 92.88 309 ILE A C 1
ATOM 2380 O O . ILE A 1 309 ? -14.125 -11.781 12.719 1 92.88 309 ILE A O 1
ATOM 2384 N N . ASP A 1 310 ? -15.789 -13.023 11.82 1 94.81 310 ASP A N 1
ATOM 2385 C CA . ASP A 1 310 ? -15.641 -12.484 10.477 1 94.81 310 ASP A CA 1
ATOM 2386 C C . ASP A 1 310 ? -15.953 -10.992 10.445 1 94.81 310 ASP A C 1
ATOM 2388 O O . ASP A 1 310 ? -16.922 -10.539 11.062 1 94.81 310 ASP A O 1
ATOM 2392 N N . TYR A 1 311 ? -15.156 -10.289 9.711 1 95.88 311 TYR A N 1
ATOM 2393 C CA . TYR A 1 311 ? -15.336 -8.844 9.672 1 95.88 311 TYR A CA 1
ATOM 2394 C C . TYR A 1 311 ? -16.734 -8.477 9.172 1 95.88 311 TYR A C 1
ATOM 2396 O O . TYR A 1 311 ? -17.266 -7.434 9.547 1 95.88 311 TYR A O 1
ATOM 2404 N N . ALA A 1 312 ? -17.328 -9.312 8.375 1 93.56 312 ALA A N 1
ATOM 2405 C CA . ALA A 1 312 ? -18.641 -9.055 7.793 1 93.56 312 ALA A CA 1
ATOM 2406 C C . ALA A 1 312 ? -19.75 -9.336 8.797 1 93.56 312 ALA A C 1
ATOM 2408 O O . ALA A 1 312 ? -20.906 -8.945 8.586 1 93.56 312 ALA A O 1
ATOM 2409 N N . ASP A 1 313 ? -19.422 -9.945 9.906 1 94.56 313 ASP A N 1
ATOM 2410 C CA . ASP A 1 313 ? -20.438 -10.391 10.859 1 94.56 313 ASP A CA 1
ATOM 2411 C C . ASP A 1 313 ? -20.5 -9.461 12.062 1 94.56 313 ASP A C 1
ATOM 2413 O O . ASP A 1 313 ? -21.125 -9.789 13.078 1 94.56 313 ASP A O 1
ATOM 2417 N N . ILE A 1 314 ? -19.875 -8.391 11.969 1 93.25 314 ILE A N 1
ATOM 2418 C CA . ILE A 1 314 ? -19.969 -7.398 13.039 1 93.25 314 ILE A CA 1
ATOM 2419 C C . ILE A 1 314 ? -21.422 -6.965 13.195 1 93.25 314 ILE A C 1
ATOM 2421 O O . ILE A 1 314 ? -22.062 -6.516 12.234 1 93.25 314 ILE A O 1
ATOM 2425 N N . GLN A 1 315 ? -21.984 -7.078 14.32 1 87.94 315 GLN A N 1
ATOM 2426 C CA . GLN A 1 315 ? -23.422 -6.875 14.492 1 87.94 315 GLN A CA 1
ATOM 2427 C C . GLN A 1 315 ? -23.703 -5.574 15.234 1 87.94 315 GLN A C 1
ATOM 2429 O O . GLN A 1 315 ? -24.766 -4.969 15.055 1 87.94 315 GLN A O 1
ATOM 2434 N N . SER A 1 316 ? -22.844 -5.207 16.172 1 89.5 316 SER A N 1
ATOM 2435 C CA . SER A 1 316 ? -23.141 -4.031 16.984 1 89.5 316 SER A CA 1
ATOM 2436 C C . SER A 1 316 ? -21.922 -3.115 17.094 1 89.5 316 SER A C 1
ATOM 2438 O O . SER A 1 316 ? -20.797 -3.588 17.266 1 89.5 316 SER A O 1
ATOM 2440 N N . LEU A 1 317 ? -22.297 -1.868 16.906 1 96.19 317 LEU A N 1
ATOM 2441 C CA . LEU A 1 317 ? -21.297 -0.823 17.078 1 96.19 317 LEU A CA 1
ATOM 2442 C C . LEU A 1 317 ? -21.703 0.135 18.203 1 96.19 317 LEU A C 1
ATOM 2444 O O . LEU A 1 317 ? -22.875 0.265 18.516 1 96.19 317 LEU A O 1
ATOM 2448 N N . GLY A 1 318 ? -20.703 0.685 18.812 1 96.12 318 GLY A N 1
ATOM 2449 C CA . GLY A 1 318 ? -20.969 1.632 19.875 1 96.12 318 GLY A CA 1
ATOM 2450 C C . GLY A 1 318 ? -21.109 3.061 19.391 1 96.12 318 GLY A C 1
ATOM 2451 O O . GLY A 1 318 ? -21.094 3.314 18.188 1 96.12 318 GLY A O 1
ATOM 2452 N N . ALA A 1 319 ? -21.359 3.912 20.438 1 96.25 319 ALA A N 1
ATOM 2453 C CA . ALA A 1 319 ? -21.375 5.34 20.125 1 96.25 319 ALA A CA 1
ATOM 2454 C C . ALA A 1 319 ? -20.047 5.793 19.547 1 96.25 319 ALA A C 1
ATOM 2456 O O . ALA A 1 319 ? -19.984 6.746 18.766 1 96.25 319 ALA A O 1
ATOM 2457 N N . HIS A 1 320 ? -19 5.078 19.969 1 97.62 320 HIS A N 1
ATOM 2458 C CA . HIS A 1 320 ? -17.656 5.215 19.422 1 97.62 320 HIS A CA 1
ATOM 2459 C C . HIS A 1 320 ? -16.984 3.854 19.234 1 97.62 320 HIS A C 1
ATOM 2461 O O . HIS A 1 320 ? -17.312 2.9 19.938 1 97.62 320 HIS A O 1
ATOM 2467 N N . ASN A 1 321 ? -16.094 3.762 18.281 1 98.25 321 ASN A N 1
ATOM 2468 C CA . ASN A 1 321 ? -15.484 2.479 17.953 1 98.25 321 ASN A CA 1
ATOM 2469 C C . ASN A 1 321 ? -13.977 2.611 17.719 1 98.25 321 ASN A C 1
ATOM 2471 O O . ASN A 1 321 ? -13.539 3.453 16.922 1 98.25 321 ASN A O 1
ATOM 2475 N N . LEU A 1 322 ? -13.227 1.832 18.422 1 98.19 322 LEU A N 1
ATOM 2476 C CA . LEU A 1 322 ? -11.781 1.735 18.219 1 98.19 322 LEU A CA 1
ATOM 2477 C C . LEU A 1 322 ? -11.445 0.553 17.312 1 98.19 322 LEU A C 1
ATOM 2479 O O . LEU A 1 322 ? -11.93 -0.559 17.531 1 98.19 322 LEU A O 1
ATOM 2483 N N . LEU A 1 323 ? -10.734 0.797 16.328 1 98.38 323 LEU A N 1
ATOM 2484 C CA . LEU A 1 323 ? -10.195 -0.259 15.477 1 98.38 323 LEU A CA 1
ATOM 2485 C C . LEU A 1 323 ? -8.672 -0.316 15.578 1 98.38 323 LEU A C 1
ATOM 2487 O O . LEU A 1 323 ? -7.98 0.589 15.109 1 98.38 323 LEU A O 1
ATOM 2491 N N . ILE A 1 324 ? -8.18 -1.36 16.172 1 98 324 ILE A N 1
ATOM 2492 C CA . ILE A 1 324 ? -6.75 -1.536 16.391 1 98 324 ILE A CA 1
ATOM 2493 C C . ILE A 1 324 ? -6.16 -2.398 15.273 1 98 324 ILE A C 1
ATOM 2495 O O . ILE A 1 324 ? -6.625 -3.516 15.031 1 98 324 ILE A O 1
ATOM 2499 N N . ILE A 1 325 ? -5.152 -1.879 14.617 1 97.19 325 ILE A N 1
ATOM 2500 C CA . ILE A 1 325 ? -4.504 -2.592 13.523 1 97.19 325 ILE A CA 1
ATOM 2501 C C . ILE A 1 325 ? -3.006 -2.715 13.797 1 97.19 325 ILE A C 1
ATOM 2503 O O . ILE A 1 325 ? -2.4 -1.807 14.375 1 97.19 325 ILE A O 1
ATOM 2507 N N . GLY A 1 326 ? -2.424 -3.793 13.391 1 93.62 326 GLY A N 1
ATOM 2508 C CA . GLY A 1 326 ? -1.027 -4.074 13.68 1 93.62 326 GLY A CA 1
ATOM 2509 C C . GLY A 1 326 ? -0.172 -4.215 12.438 1 93.62 326 GLY A C 1
ATOM 2510 O O . GLY A 1 326 ? -0.694 -4.258 11.32 1 93.62 326 GLY A O 1
ATOM 2511 N N . GLY A 1 327 ? 1.183 -4.289 12.68 1 82.19 327 GLY A N 1
ATOM 2512 C CA . GLY A 1 327 ? 2.164 -4.32 11.609 1 82.19 327 GLY A CA 1
ATOM 2513 C C . GLY A 1 327 ? 2.297 -5.688 10.961 1 82.19 327 GLY A C 1
ATOM 2514 O O . GLY A 1 327 ? 1.667 -6.652 11.398 1 82.19 327 GLY A O 1
ATOM 2515 N N . GLU A 1 328 ? 3.088 -5.809 9.812 1 72.31 328 GLU A N 1
ATOM 2516 C CA . GLU A 1 328 ? 3.25 -6.969 8.945 1 72.31 328 GLU A CA 1
ATOM 2517 C C . GLU A 1 328 ? 4.059 -8.07 9.633 1 72.31 328 GLU A C 1
ATOM 2519 O O . GLU A 1 328 ? 3.787 -9.258 9.445 1 72.31 328 GLU A O 1
ATOM 2524 N N . SER A 1 329 ? 4.996 -7.715 10.555 1 70.25 329 SER A N 1
ATOM 2525 C CA . SER A 1 329 ? 5.93 -8.711 11.07 1 70.25 329 SER A CA 1
ATOM 2526 C C . SER A 1 329 ? 5.445 -9.281 12.398 1 70.25 329 SER A C 1
ATOM 2528 O O . SER A 1 329 ? 5.453 -10.5 12.594 1 70.25 329 SER A O 1
ATOM 2530 N N . HIS A 1 330 ? 4.828 -8.469 13.188 1 77.31 330 HIS A N 1
ATOM 2531 C CA . HIS A 1 330 ? 4.57 -8.914 14.555 1 77.31 330 HIS A CA 1
ATOM 2532 C C . HIS A 1 330 ? 3.086 -8.844 14.891 1 77.31 330 HIS A C 1
ATOM 2534 O O . HIS A 1 330 ? 2.654 -9.344 15.93 1 77.31 330 HIS A O 1
ATOM 2540 N N . GLY A 1 331 ? 2.322 -8.305 13.961 1 87.12 331 GLY A N 1
ATOM 2541 C CA . GLY A 1 331 ? 0.919 -8.109 14.289 1 87.12 331 GLY A CA 1
ATOM 2542 C C . GLY A 1 331 ? 0.703 -7.148 15.438 1 87.12 331 GLY A C 1
ATOM 2543 O O . GLY A 1 331 ? 1.476 -6.203 15.625 1 87.12 331 GLY A O 1
ATOM 2544 N N . VAL A 1 332 ? -0.393 -7.309 16.125 1 91.62 332 VAL A N 1
ATOM 2545 C CA . VAL A 1 332 ? -0.727 -6.43 17.25 1 91.62 332 VAL A CA 1
ATOM 2546 C C . VAL A 1 332 ? -0.008 -6.902 18.516 1 91.62 332 VAL A C 1
ATOM 2548 O O . VAL A 1 332 ? 0.226 -8.102 18.688 1 91.62 332 VAL A O 1
ATOM 2551 N N . SER A 1 333 ? 0.349 -5.992 19.359 1 93.06 333 SER A N 1
ATOM 2552 C CA . SER A 1 333 ? 1.096 -6.285 20.578 1 93.06 333 SER A CA 1
ATOM 2553 C C . SER A 1 333 ? 0.21 -6.961 21.625 1 93.06 333 SER A C 1
ATOM 2555 O O . SER A 1 333 ? -1.018 -6.945 21.5 1 93.06 333 SER A O 1
ATOM 2557 N N . GLU A 1 334 ? 0.917 -7.504 22.594 1 93 334 GLU A N 1
ATOM 2558 C CA . GLU A 1 334 ? 0.193 -8.094 23.719 1 93 334 GLU A CA 1
ATOM 2559 C C . GLU A 1 334 ? -0.604 -7.035 24.484 1 93 334 GLU A C 1
ATOM 2561 O O . GLU A 1 334 ? -1.672 -7.328 25.016 1 93 334 GLU A O 1
ATOM 2566 N N . GLU A 1 335 ? -0.124 -5.836 24.516 1 95.56 335 GLU A N 1
ATOM 2567 C CA . GLU A 1 335 ? -0.803 -4.723 25.172 1 95.56 335 GLU A CA 1
ATOM 2568 C C . GLU A 1 335 ? -2.154 -4.438 24.531 1 95.56 335 GLU A C 1
ATOM 2570 O O . GLU A 1 335 ? -3.111 -4.066 25.203 1 95.56 335 GLU A O 1
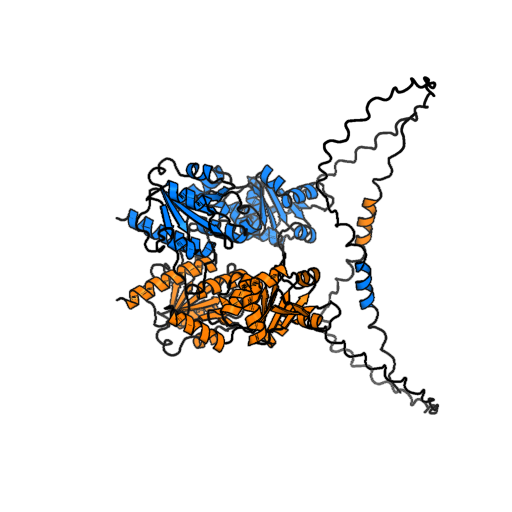ATOM 2575 N N . ALA A 1 336 ? -2.229 -4.641 23.281 1 95.31 336 ALA A N 1
ATOM 2576 C CA . ALA A 1 336 ? -3.49 -4.453 22.562 1 95.31 336 ALA A CA 1
ATOM 2577 C C . ALA A 1 336 ? -4.543 -5.449 23.031 1 95.31 336 ALA A C 1
ATOM 2579 O O . ALA A 1 336 ? -5.691 -5.078 23.281 1 95.31 336 ALA A O 1
ATOM 2580 N N . TYR A 1 337 ? -4.145 -6.676 23.203 1 93.44 337 TYR A N 1
ATOM 2581 C CA . TYR A 1 337 ? -5.062 -7.707 23.688 1 93.44 337 TYR A CA 1
ATOM 2582 C C . TYR A 1 337 ? -5.496 -7.438 25.125 1 93.44 337 TYR A C 1
ATOM 2584 O O . TYR A 1 337 ? -6.652 -7.66 25.484 1 93.44 337 TYR A O 1
ATOM 2592 N N . ARG A 1 338 ? -4.582 -7.012 25.891 1 94.56 338 ARG A N 1
ATOM 2593 C CA . ARG A 1 338 ? -4.922 -6.652 27.266 1 94.56 338 ARG A CA 1
ATOM 2594 C C . ARG A 1 338 ? -5.957 -5.531 27.297 1 94.56 338 ARG A C 1
ATOM 2596 O O . ARG A 1 338 ? -6.902 -5.578 28.094 1 94.56 338 ARG A O 1
ATOM 2603 N N . PHE A 1 339 ? -5.781 -4.602 26.438 1 94.81 339 PHE A N 1
ATOM 2604 C CA . PHE A 1 339 ? -6.73 -3.496 26.344 1 94.81 339 PHE A CA 1
ATOM 2605 C C . PHE A 1 339 ? -8.109 -4 25.938 1 94.81 339 PHE A C 1
ATOM 2607 O O . PHE A 1 339 ? -9.125 -3.58 26.5 1 94.81 339 PHE A O 1
ATOM 2614 N N . LEU A 1 340 ? -8.078 -4.859 24.969 1 93.81 340 LEU A N 1
ATOM 2615 C CA . LEU A 1 340 ? -9.328 -5.465 24.5 1 93.81 340 LEU A CA 1
ATOM 2616 C C . LEU A 1 340 ? -10.047 -6.164 25.656 1 93.81 340 LEU A C 1
ATOM 2618 O O . LEU A 1 340 ? -11.266 -6.031 25.797 1 93.81 340 LEU A O 1
ATOM 2622 N N . ASN A 1 341 ? -9.359 -6.852 26.484 1 91.81 341 ASN A N 1
ATOM 2623 C CA . ASN A 1 341 ? -9.93 -7.609 27.594 1 91.81 341 ASN A CA 1
ATOM 2624 C C . ASN A 1 341 ? -10.516 -6.688 28.672 1 91.81 341 ASN A C 1
ATOM 2626 O O . ASN A 1 341 ? -11.469 -7.055 29.359 1 91.81 341 ASN A O 1
ATOM 2630 N N . MET A 1 342 ? -10.023 -5.539 28.75 1 91.56 342 MET A N 1
ATOM 2631 C CA . MET A 1 342 ? -10.461 -4.578 29.766 1 91.56 342 MET A CA 1
ATOM 2632 C C . MET A 1 342 ? -11.875 -4.082 29.453 1 91.56 342 MET A C 1
ATOM 2634 O O . MET A 1 342 ? -12.602 -3.672 30.375 1 91.56 342 MET A O 1
ATOM 2638 N N . VAL A 1 343 ? -12.289 -4.219 28.203 1 90.81 343 VAL A N 1
ATOM 2639 C CA . VAL A 1 343 ? -13.586 -3.654 27.844 1 90.81 343 VAL A CA 1
ATOM 2640 C C . VAL A 1 343 ? -14.641 -4.758 27.828 1 90.81 343 VAL A C 1
ATOM 2642 O O . VAL A 1 343 ? -15.812 -4.5 27.547 1 90.81 343 VAL A O 1
ATOM 2645 N N . GLY A 1 344 ? -14.32 -5.984 28.047 1 88.25 344 GLY A N 1
ATOM 2646 C CA . GLY A 1 344 ? -15.234 -7.105 28.188 1 88.25 344 GLY A CA 1
ATOM 2647 C C . GLY A 1 344 ? -16.016 -7.406 26.922 1 88.25 344 GLY A C 1
ATOM 2648 O O . GLY A 1 344 ? -15.43 -7.527 25.844 1 88.25 344 GLY A O 1
ATOM 2649 N N . GLY A 1 345 ? -17.312 -7.391 27 1 89.38 345 GLY A N 1
ATOM 2650 C CA . GLY A 1 345 ? -18.188 -7.793 25.922 1 89.38 345 GLY A CA 1
ATOM 2651 C C . GLY A 1 345 ? -18.203 -6.812 24.766 1 89.38 345 GLY A C 1
ATOM 2652 O O . GLY A 1 345 ? -18.656 -7.141 23.672 1 89.38 345 GLY A O 1
ATOM 2653 N N . LYS A 1 346 ? -17.594 -5.699 24.984 1 93.44 346 LYS A N 1
ATOM 2654 C CA . LYS A 1 346 ? -17.562 -4.672 23.938 1 93.44 346 LYS A CA 1
ATOM 2655 C C . LYS A 1 346 ? -16.297 -4.789 23.094 1 93.44 346 LYS A C 1
ATOM 2657 O O . LYS A 1 346 ? -16.094 -3.994 22.172 1 93.44 346 LYS A O 1
ATOM 2662 N N . GLY A 1 347 ? -15.5 -5.773 23.391 1 93.56 347 GLY A N 1
ATOM 2663 C CA . GLY A 1 347 ? -14.289 -6.035 22.641 1 93.56 347 GLY A CA 1
ATOM 2664 C C . GLY A 1 347 ? -14.367 -7.293 21.797 1 93.56 347 GLY A C 1
ATOM 2665 O O . GLY A 1 347 ? -14.852 -8.328 22.25 1 93.56 347 GLY A O 1
ATOM 2666 N N . LYS A 1 348 ? -13.891 -7.188 20.578 1 94.19 348 LYS A N 1
ATOM 2667 C CA . LYS A 1 348 ? -13.883 -8.359 19.719 1 94.19 348 LYS A CA 1
ATOM 2668 C C . LYS A 1 348 ? -12.68 -8.344 18.781 1 94.19 348 LYS A C 1
ATOM 2670 O O . LYS A 1 348 ? -12.242 -7.277 18.344 1 94.19 348 LYS A O 1
ATOM 2675 N N . CYS A 1 349 ? -12.18 -9.531 18.484 1 95.06 349 CYS A N 1
ATOM 2676 C CA . CYS A 1 349 ? -11.25 -9.695 17.375 1 95.06 349 CYS A CA 1
ATOM 2677 C C . CYS A 1 349 ? -12 -9.984 16.078 1 95.06 349 CYS A C 1
ATOM 2679 O O . CYS A 1 349 ? -12.977 -10.734 16.078 1 95.06 349 CYS A O 1
ATOM 2681 N N . ILE A 1 350 ? -11.555 -9.32 15.062 1 95.62 350 ILE A N 1
ATOM 2682 C CA . ILE A 1 350 ? -12.172 -9.547 13.758 1 95.62 350 ILE A CA 1
ATOM 2683 C C . ILE A 1 350 ? -11.109 -9.992 12.758 1 95.62 350 ILE A C 1
ATOM 2685 O O . ILE A 1 350 ? -9.945 -9.609 12.859 1 95.62 350 ILE A O 1
ATOM 2689 N N . TYR A 1 351 ? -11.477 -10.859 11.852 1 94 351 TYR A N 1
ATOM 2690 C CA . TYR A 1 351 ? -10.531 -11.336 10.844 1 94 351 TYR A CA 1
ATOM 2691 C C . TYR A 1 351 ? -11.141 -11.258 9.445 1 94 351 TYR A C 1
ATOM 2693 O O . TYR A 1 351 ? -12.359 -11.172 9.297 1 94 351 TYR A O 1
ATOM 2701 N N . ILE A 1 352 ? -10.289 -11.156 8.43 1 94.81 352 ILE A N 1
ATOM 2702 C CA . ILE A 1 352 ? -10.664 -11.188 7.023 1 94.81 352 ILE A CA 1
ATOM 2703 C C . ILE A 1 352 ? -10.375 -12.57 6.441 1 94.81 352 ILE A C 1
ATOM 2705 O O . ILE A 1 352 ? -9.234 -13.023 6.445 1 94.81 352 ILE A O 1
ATOM 2709 N N . PRO A 1 353 ? -11.383 -13.266 6.023 1 92.25 353 PRO A N 1
ATOM 2710 C CA . PRO A 1 353 ? -11.117 -14.57 5.414 1 92.25 353 PRO A CA 1
ATOM 2711 C C . PRO A 1 353 ? -10.273 -14.477 4.141 1 92.25 353 PRO A C 1
ATOM 2713 O O . PRO A 1 353 ? -10.633 -13.734 3.219 1 92.25 353 PRO A O 1
ATOM 2716 N N . LEU A 1 354 ? -9.203 -15.203 4.094 1 92.06 354 LEU A N 1
ATOM 2717 C CA . LEU A 1 354 ? -8.289 -15.211 2.955 1 92.06 354 LEU A CA 1
ATOM 2718 C C . LEU A 1 354 ? -8.055 -16.641 2.461 1 92.06 354 LEU A C 1
ATOM 2720 O O . LEU A 1 354 ? -8.406 -17.594 3.146 1 92.06 354 LEU A O 1
ATOM 2724 N N . ALA A 1 355 ? -7.551 -16.734 1.263 1 90.06 355 ALA A N 1
ATOM 2725 C CA . ALA A 1 355 ? -7.242 -18.047 0.688 1 90.06 355 ALA A CA 1
ATOM 2726 C C . ALA A 1 355 ? -6.164 -18.75 1.498 1 90.06 355 ALA A C 1
ATOM 2728 O O . ALA A 1 355 ? -5.363 -18.109 2.182 1 90.06 355 ALA A O 1
ATOM 2729 N N . ALA A 1 356 ? -6.102 -20 1.354 1 84.62 356 ALA A N 1
ATOM 2730 C CA . ALA A 1 356 ? -5.094 -20.812 2.041 1 84.62 356 ALA A CA 1
ATOM 2731 C C . ALA A 1 356 ? -3.686 -20.406 1.608 1 84.62 356 ALA A C 1
ATOM 2733 O O . ALA A 1 356 ? -3.438 -20.172 0.424 1 84.62 356 ALA A O 1
ATOM 2734 N N . GLY A 1 357 ? -2.809 -20.281 2.592 1 82.25 357 GLY A N 1
ATOM 2735 C CA . GLY A 1 357 ? -1.42 -19.953 2.301 1 82.25 357 GLY A CA 1
ATOM 2736 C C . GLY A 1 357 ? -1.123 -18.469 2.389 1 82.25 357 GLY A C 1
ATOM 2737 O O . GLY A 1 357 ? 0.041 -18.062 2.393 1 82.25 357 GLY A O 1
ATOM 2738 N N . ILE A 1 358 ? -2.164 -17.734 2.42 1 87 358 ILE A N 1
ATOM 2739 C CA . ILE A 1 358 ? -1.986 -16.297 2.547 1 87 358 ILE A CA 1
ATOM 2740 C C . ILE A 1 358 ? -2.191 -15.875 4 1 87 358 ILE A C 1
ATOM 2742 O O . ILE A 1 358 ? -3.26 -16.109 4.574 1 87 358 ILE A O 1
ATOM 2746 N N . ASP A 1 359 ? -1.221 -15.227 4.562 1 83.44 359 ASP A N 1
ATOM 2747 C CA . ASP A 1 359 ? -1.25 -14.914 5.988 1 83.44 359 ASP A CA 1
ATOM 2748 C C . ASP A 1 359 ? -2.029 -13.625 6.246 1 83.44 359 ASP A C 1
ATOM 2750 O O . ASP A 1 359 ? -2.736 -13.508 7.25 1 83.44 359 ASP A O 1
ATOM 2754 N N . SER A 1 360 ? -1.815 -12.719 5.398 1 90.75 360 SER A N 1
ATOM 2755 C CA . SER A 1 360 ? -2.439 -11.422 5.648 1 90.75 360 SER A CA 1
ATOM 2756 C C . SER A 1 360 ? -2.432 -10.555 4.395 1 90.75 360 SER A C 1
ATOM 2758 O O . SER A 1 360 ? -1.729 -10.852 3.428 1 90.75 360 SER A O 1
ATOM 2760 N N . LEU A 1 361 ? -3.266 -9.562 4.395 1 93.25 361 LEU A N 1
ATOM 2761 C CA . LEU A 1 361 ? -3.23 -8.477 3.424 1 93.25 361 LEU A CA 1
ATOM 2762 C C . LEU A 1 361 ? -2.248 -7.391 3.855 1 93.25 361 LEU A C 1
ATOM 2764 O O . LEU A 1 361 ? -1.763 -7.402 4.988 1 93.25 361 LEU A O 1
ATOM 2768 N N . ASN A 1 362 ? -1.898 -6.547 2.869 1 93.25 362 ASN A N 1
ATOM 2769 C CA . ASN A 1 362 ? -1.249 -5.301 3.266 1 93.25 362 ASN A CA 1
ATOM 2770 C C . ASN A 1 362 ? -2.07 -4.551 4.309 1 93.25 362 ASN A C 1
ATOM 2772 O O . ASN A 1 362 ? -3.299 -4.488 4.211 1 93.25 362 ASN A O 1
ATOM 2776 N N . VAL A 1 363 ? -1.388 -3.979 5.227 1 95.12 363 VAL A N 1
ATOM 2777 C CA . VAL A 1 363 ? -2.064 -3.434 6.398 1 95.12 363 VAL A CA 1
ATOM 2778 C C . VAL A 1 363 ? -3.029 -2.33 5.973 1 95.12 363 VAL A C 1
ATOM 2780 O O . VAL A 1 363 ? -4.141 -2.23 6.496 1 95.12 363 VAL A O 1
ATOM 2783 N N . ALA A 1 364 ? -2.625 -1.469 5.047 1 96.31 364 ALA A N 1
ATOM 2784 C CA . ALA A 1 364 ? -3.51 -0.405 4.582 1 96.31 364 ALA A CA 1
ATOM 2785 C C . ALA A 1 364 ? -4.703 -0.979 3.824 1 96.31 364 ALA A C 1
ATOM 2787 O O . ALA A 1 364 ? -5.82 -0.463 3.928 1 96.31 364 ALA A O 1
ATOM 2788 N N . SER A 1 365 ? -4.48 -2.068 3.053 1 96.81 365 SER A N 1
ATOM 2789 C CA . SER A 1 365 ? -5.555 -2.748 2.336 1 96.81 365 SER A CA 1
ATOM 2790 C C . SER A 1 365 ? -6.562 -3.361 3.305 1 96.81 365 SER A C 1
ATOM 2792 O O . SER A 1 365 ? -7.77 -3.217 3.121 1 96.81 365 SER A O 1
ATOM 2794 N N . ALA A 1 366 ? -6.047 -3.992 4.332 1 96.75 366 ALA A N 1
ATOM 2795 C CA . ALA A 1 366 ? -6.914 -4.582 5.348 1 96.75 366 ALA A CA 1
ATOM 2796 C C . ALA A 1 366 ? -7.742 -3.512 6.051 1 96.75 366 ALA A C 1
ATOM 2798 O O . ALA A 1 366 ? -8.953 -3.672 6.23 1 96.75 366 ALA A O 1
ATOM 2799 N N . LEU A 1 367 ? -7.086 -2.434 6.434 1 97.75 367 LEU A N 1
ATOM 2800 C CA . LEU A 1 367 ? -7.777 -1.345 7.117 1 97.75 367 LEU A CA 1
ATOM 2801 C C . LEU A 1 367 ? -8.898 -0.786 6.25 1 97.75 367 LEU A C 1
ATOM 2803 O O . LEU A 1 367 ? -9.992 -0.504 6.75 1 97.75 367 LEU A O 1
ATOM 2807 N N . THR A 1 368 ? -8.602 -0.615 4.965 1 98.06 368 THR A N 1
ATOM 2808 C CA . THR A 1 368 ? -9.586 -0.062 4.039 1 98.06 368 THR A CA 1
ATOM 2809 C C . THR A 1 368 ? -10.852 -0.917 4.023 1 98.06 368 THR A C 1
ATOM 2811 O O . THR A 1 368 ? -11.961 -0.396 4.156 1 98.06 368 THR A O 1
ATOM 2814 N N . LEU A 1 369 ? -10.664 -2.199 3.91 1 97.75 369 LEU A N 1
ATOM 2815 C CA . LEU A 1 369 ? -11.789 -3.121 3.898 1 97.75 369 LEU A CA 1
ATOM 2816 C C . LEU A 1 369 ? -12.586 -3.025 5.195 1 97.75 369 LEU A C 1
ATOM 2818 O O . LEU A 1 369 ? -13.82 -2.922 5.168 1 97.75 369 LEU A O 1
ATOM 2822 N N . LEU A 1 370 ? -11.922 -2.982 6.289 1 98.12 370 LEU A N 1
ATOM 2823 C CA . LEU A 1 370 ? -12.562 -2.979 7.598 1 98.12 370 LEU A CA 1
ATOM 2824 C C . LEU A 1 370 ? -13.305 -1.667 7.832 1 98.12 370 LEU A C 1
ATOM 2826 O O . LEU A 1 370 ? -14.438 -1.667 8.336 1 98.12 370 LEU A O 1
ATOM 2830 N N . LEU A 1 371 ? -12.711 -0.581 7.449 1 98.19 371 LEU A N 1
ATOM 2831 C CA . LEU A 1 371 ? -13.32 0.728 7.66 1 98.19 371 LEU A CA 1
ATOM 2832 C C . LEU A 1 371 ? -14.578 0.882 6.82 1 98.19 371 LEU A C 1
ATOM 2834 O O . LEU A 1 371 ? -15.594 1.402 7.301 1 98.19 371 LEU A O 1
ATOM 2838 N N . PHE A 1 372 ? -14.539 0.442 5.605 1 97.44 372 PHE A N 1
ATOM 2839 C CA . PHE A 1 372 ? -15.711 0.593 4.75 1 97.44 372 PHE A CA 1
ATOM 2840 C C . PHE A 1 372 ? -16.844 -0.333 5.199 1 97.44 372 PHE A C 1
ATOM 2842 O O . PHE A 1 372 ? -18.016 -0.01 5.039 1 97.44 372 PHE A O 1
ATOM 2849 N N . GLU A 1 373 ? -16.453 -1.468 5.777 1 97.12 373 GLU A N 1
ATOM 2850 C CA . GLU A 1 373 ? -17.469 -2.326 6.383 1 97.12 373 GLU A CA 1
ATOM 2851 C C . GLU A 1 373 ? -18.078 -1.667 7.613 1 97.12 373 GLU A C 1
ATOM 2853 O O . GLU A 1 373 ? -19.297 -1.699 7.793 1 97.12 373 GLU A O 1
ATOM 2858 N N . LEU A 1 374 ? -17.281 -1.069 8.477 1 97.38 374 LEU A N 1
ATOM 2859 C CA . LEU A 1 374 ? -17.797 -0.362 9.648 1 97.38 374 LEU A CA 1
ATOM 2860 C C . LEU A 1 374 ? -18.703 0.787 9.234 1 97.38 374 LEU A C 1
ATOM 2862 O O . LEU A 1 374 ? -19.75 1.015 9.867 1 97.38 374 LEU A O 1
ATOM 2866 N N . ARG A 1 375 ? -18.281 1.497 8.18 1 95.44 375 ARG A N 1
ATOM 2867 C CA . ARG A 1 375 ? -19.109 2.568 7.652 1 95.44 375 ARG A CA 1
ATOM 2868 C C . ARG A 1 375 ? -20.484 2.039 7.242 1 95.44 375 ARG A C 1
ATOM 2870 O O . ARG A 1 375 ? -21.516 2.648 7.559 1 95.44 375 ARG A O 1
ATOM 2877 N N . ARG A 1 376 ? -20.469 0.937 6.512 1 94.19 376 ARG A N 1
ATOM 2878 C CA . ARG A 1 376 ? -21.719 0.324 6.066 1 94.19 376 ARG A CA 1
ATOM 2879 C C . ARG A 1 376 ? -22.609 -0.037 7.254 1 94.19 376 ARG A C 1
ATOM 2881 O O . ARG A 1 376 ? -23.812 0.251 7.254 1 94.19 376 ARG A O 1
ATOM 2888 N N . LYS A 1 377 ? -22.016 -0.584 8.289 1 95.56 377 LYS A N 1
ATOM 2889 C CA . LYS A 1 377 ? -22.75 -1.009 9.477 1 95.56 377 LYS A CA 1
ATOM 2890 C C . LYS A 1 377 ? -23.281 0.193 10.258 1 95.56 377 LYS A C 1
ATOM 2892 O O . LYS A 1 377 ? -24.391 0.16 10.781 1 95.56 377 LYS A O 1
ATOM 2897 N N . LEU A 1 378 ? -22.516 1.213 10.391 1 95.31 378 LEU A N 1
ATOM 2898 C CA . LEU A 1 378 ? -22.922 2.432 11.078 1 95.31 378 LEU A CA 1
ATOM 2899 C C . LEU A 1 378 ? -24.125 3.072 10.383 1 95.31 378 LEU A C 1
ATOM 2901 O O . LEU A 1 378 ? -25.047 3.543 11.047 1 95.31 378 LEU A O 1
ATOM 2905 N N . ARG A 1 379 ? -24.141 3.053 9.07 1 92.38 379 ARG A N 1
ATOM 2906 C CA . ARG A 1 379 ? -25.234 3.627 8.297 1 92.38 379 ARG A CA 1
ATOM 2907 C C . ARG A 1 379 ? -26.5 2.793 8.445 1 92.38 379 ARG A C 1
ATOM 2909 O O . ARG A 1 379 ? -27.609 3.34 8.516 1 92.38 379 ARG A O 1
ATOM 2916 N N . GLN A 1 380 ? -26.297 1.492 8.5 1 91.69 380 GLN A N 1
ATOM 2917 C CA . GLN A 1 380 ? -27.438 0.599 8.711 1 91.69 380 GLN A CA 1
ATOM 2918 C C . GLN A 1 380 ? -28.047 0.812 10.094 1 91.69 380 GLN A C 1
ATOM 2920 O O . GLN A 1 380 ? -29.266 0.803 10.242 1 91.69 380 GLN A O 1
ATOM 2925 N N . GLN A 1 381 ? -27.172 1.021 11.078 1 90.88 381 GLN A N 1
ATOM 2926 C CA . GLN A 1 381 ? -27.625 1.242 12.445 1 90.88 381 GLN A CA 1
ATOM 2927 C C . GLN A 1 381 ? -28.344 2.584 12.578 1 90.88 381 GLN A C 1
ATOM 2929 O O . GLN A 1 381 ? -29.312 2.701 13.312 1 90.88 381 GLN A O 1
ATOM 2934 N N . ALA A 1 382 ? -27.906 3.572 11.898 1 86.75 382 ALA A N 1
ATOM 2935 C CA . ALA A 1 382 ? -28.516 4.895 11.938 1 86.75 382 ALA A CA 1
ATOM 2936 C C . ALA A 1 382 ? -29.875 4.887 11.242 1 86.75 382 ALA A C 1
ATOM 2938 O O . ALA A 1 382 ? -30.766 5.652 11.609 1 86.75 382 ALA A O 1
ATOM 2939 N N . SER A 1 383 ? -30.078 3.945 10.281 1 84.69 383 SER A N 1
ATOM 2940 C CA . SER A 1 383 ? -31.328 3.871 9.539 1 84.69 383 SER A CA 1
ATOM 2941 C C . SER A 1 383 ? -32.344 2.957 10.242 1 84.69 383 SER A C 1
ATOM 2943 O O . SER A 1 383 ? -33.531 3 9.953 1 84.69 383 SER A O 1
ATOM 2945 N N . ALA A 1 384 ? -31.953 2.17 11.125 1 73.06 384 ALA A N 1
ATOM 2946 C CA . ALA A 1 384 ? -32.875 1.297 11.875 1 73.06 384 ALA A CA 1
ATOM 2947 C C . ALA A 1 384 ? -33.469 2.023 13.07 1 73.06 384 ALA A C 1
ATOM 2949 O O . ALA A 1 384 ? -32.812 2.9 13.656 1 73.06 384 ALA A O 1
ATOM 2950 N N . MET B 1 1 ? 54.812 34.844 32.344 1 21.58 1 MET B N 1
ATOM 2951 C CA . MET B 1 1 ? 55.312 33.938 31.297 1 21.58 1 MET B CA 1
ATOM 2952 C C . MET B 1 1 ? 54.156 33.281 30.578 1 21.58 1 MET B C 1
ATOM 2954 O O . MET B 1 1 ? 53.312 32.594 31.203 1 21.58 1 MET B O 1
ATOM 2958 N N . CYS B 1 2 ? 53.625 34 29.484 1 25.28 2 CYS B N 1
ATOM 2959 C CA . CYS B 1 2 ? 52.562 34.188 28.5 1 25.28 2 CYS B CA 1
ATOM 2960 C C . CYS B 1 2 ? 52.406 32.938 27.625 1 25.28 2 CYS B C 1
ATOM 2962 O O . CYS B 1 2 ? 53.344 32.5 26.984 1 25.28 2 CYS B O 1
ATOM 2964 N N . CYS B 1 3 ? 51.594 32.031 28.234 1 24.34 3 CYS B N 1
ATOM 2965 C CA . CYS B 1 3 ? 51.344 30.656 27.859 1 24.34 3 CYS B CA 1
ATOM 2966 C C . CYS B 1 3 ? 50.844 30.562 26.406 1 24.34 3 CYS B C 1
ATOM 2968 O O . CYS B 1 3 ? 49.75 30.984 26.094 1 24.34 3 CYS B O 1
ATOM 2970 N N . GLY B 1 4 ? 51.688 30.859 25.375 1 22.11 4 GLY B N 1
ATOM 2971 C CA . GLY B 1 4 ? 51.625 31.125 23.938 1 22.11 4 GLY B CA 1
ATOM 2972 C C . GLY B 1 4 ? 50.938 30.031 23.156 1 22.11 4 GLY B C 1
ATOM 2973 O O . GLY B 1 4 ? 50.312 30.297 22.125 1 22.11 4 GLY B O 1
ATOM 2974 N N . SER B 1 5 ? 51.188 28.734 23.359 1 22.62 5 SER B N 1
ATOM 2975 C CA . SER B 1 5 ? 51.625 28 22.188 1 22.62 5 SER B CA 1
ATOM 2976 C C . SER B 1 5 ? 50.469 27.484 21.359 1 22.62 5 SER B C 1
ATOM 2978 O O . SER B 1 5 ? 50.562 27.391 20.141 1 22.62 5 SER B O 1
ATOM 2980 N N . SER B 1 6 ? 49.406 26.812 21.922 1 25.75 6 SER B N 1
ATOM 2981 C CA . SER B 1 6 ? 49.094 25.562 21.234 1 25.75 6 SER B CA 1
ATOM 2982 C C . SER B 1 6 ? 48.125 25.781 20.078 1 25.75 6 SER B C 1
ATOM 2984 O O . SER B 1 6 ? 46.906 25.531 20.219 1 25.75 6 SER B O 1
ATOM 2986 N N . SER B 1 7 ? 48.156 26.938 19.234 1 25.48 7 SER B N 1
ATOM 2987 C CA . SER B 1 7 ? 47.25 27.469 18.203 1 25.48 7 SER B CA 1
ATOM 2988 C C . SER B 1 7 ? 47.094 26.484 17.062 1 25.48 7 SER B C 1
ATOM 2990 O O . SER B 1 7 ? 46.344 26.75 16.094 1 25.48 7 SER B O 1
ATOM 2992 N N . SER B 1 8 ? 47.969 25.469 16.844 1 25.59 8 SER B N 1
ATOM 2993 C CA . SER B 1 8 ? 48.344 25.078 15.484 1 25.59 8 SER B CA 1
ATOM 2994 C C . SER B 1 8 ? 47.281 24.203 14.836 1 25.59 8 SER B C 1
ATOM 2996 O O . SER B 1 8 ? 47.312 23.969 13.625 1 25.59 8 SER B O 1
ATOM 2998 N N . GLY B 1 9 ? 46.469 23.469 15.68 1 25.92 9 GLY B N 1
ATOM 2999 C CA . GLY B 1 9 ? 46.094 22.188 15.109 1 25.92 9 GLY B CA 1
ATOM 3000 C C . GLY B 1 9 ? 44.969 22.297 14.086 1 25.92 9 GLY B C 1
ATOM 3001 O O . GLY B 1 9 ? 44.438 21.281 13.625 1 25.92 9 GLY B O 1
ATOM 3002 N N . GLN B 1 10 ? 44.188 23.453 14.07 1 26.28 10 GLN B N 1
ATOM 3003 C CA . GLN B 1 10 ? 42.875 23.547 13.445 1 26.28 10 GLN B CA 1
ATOM 3004 C C . GLN B 1 10 ? 42.969 23.531 11.93 1 26.28 10 GLN B C 1
ATOM 3006 O O . GLN B 1 10 ? 41.969 23.578 11.219 1 26.28 10 GLN B O 1
ATOM 3011 N N . ARG B 1 11 ? 44.188 23.797 11.328 1 28.27 11 ARG B N 1
ATOM 3012 C CA . ARG B 1 11 ? 44.375 24.203 9.938 1 28.27 11 ARG B CA 1
ATOM 3013 C C . ARG B 1 11 ? 44.094 23.031 8.992 1 28.27 11 ARG B C 1
ATOM 3015 O O . ARG B 1 11 ? 43.781 23.25 7.82 1 28.27 11 ARG B O 1
ATOM 3022 N N . GLY B 1 12 ? 44.438 21.797 9.469 1 27.14 12 GLY B N 1
ATOM 3023 C CA . GLY B 1 12 ? 44.719 20.766 8.477 1 27.14 12 GLY B CA 1
ATOM 3024 C C . GLY B 1 12 ? 43.469 20.297 7.738 1 27.14 12 GLY B C 1
ATOM 3025 O O . GLY B 1 12 ? 43.562 19.75 6.637 1 27.14 12 GLY B O 1
ATOM 3026 N N . GLU B 1 13 ? 42.406 20.203 8.531 1 27.62 13 GLU B N 1
ATOM 3027 C CA . GLU B 1 13 ? 41.312 19.375 8.031 1 27.62 13 GLU B CA 1
ATOM 3028 C C . GLU B 1 13 ? 40.562 20.062 6.883 1 27.62 13 GLU B C 1
ATOM 3030 O O . GLU B 1 13 ? 39.719 19.453 6.219 1 27.62 13 GLU B O 1
ATOM 3035 N N . ILE B 1 14 ? 40.719 21.469 6.832 1 29.7 14 ILE B N 1
ATOM 3036 C CA . ILE B 1 14 ? 40.031 22.266 5.832 1 29.7 14 ILE B CA 1
ATOM 3037 C C . ILE B 1 14 ? 40.594 21.969 4.441 1 29.7 14 ILE B C 1
ATOM 3039 O O . ILE B 1 14 ? 39.906 22.188 3.434 1 29.7 14 ILE B O 1
ATOM 3043 N N . GLN B 1 15 ? 41.969 21.672 4.355 1 28.39 15 GLN B N 1
ATOM 3044 C CA . GLN B 1 15 ? 42.656 21.672 3.072 1 28.39 15 GLN B CA 1
ATOM 3045 C C . GLN B 1 15 ? 42.156 20.547 2.172 1 28.39 15 GLN B C 1
ATOM 3047 O O . GLN B 1 15 ? 42.031 20.719 0.957 1 28.39 15 GLN B O 1
ATOM 3052 N N . ASP B 1 16 ? 41.938 19.391 2.797 1 27.86 16 ASP B N 1
ATOM 3053 C CA . ASP B 1 16 ? 41.781 18.203 1.954 1 27.86 16 ASP B CA 1
ATOM 3054 C C . ASP B 1 16 ? 40.5 18.297 1.108 1 27.86 16 ASP B C 1
ATOM 3056 O O . ASP B 1 16 ? 40.375 17.594 0.109 1 27.86 16 ASP B O 1
ATOM 3060 N N . ALA B 1 17 ? 39.5 19.031 1.64 1 28.34 17 ALA B N 1
ATOM 3061 C CA . ALA B 1 17 ? 38.188 19.125 0.964 1 28.34 17 ALA B CA 1
ATOM 3062 C C . ALA B 1 17 ? 38.312 19.891 -0.357 1 28.34 17 ALA B C 1
ATOM 3064 O O . ALA B 1 17 ? 37.5 19.719 -1.259 1 28.34 17 ALA B O 1
ATOM 3065 N N . LEU B 1 18 ? 39.281 20.891 -0.356 1 27.28 18 LEU B N 1
ATOM 3066 C CA . LEU B 1 18 ? 39.375 21.797 -1.494 1 27.28 18 LEU B CA 1
ATOM 3067 C C . LEU B 1 18 ? 39.781 21.047 -2.756 1 27.28 18 LEU B C 1
ATOM 3069 O O . LEU B 1 18 ? 39.344 21.375 -3.855 1 27.28 18 LEU B O 1
ATOM 3073 N N . ASP B 1 19 ? 40.812 20.109 -2.592 1 27.19 19 ASP B N 1
ATOM 3074 C CA . ASP B 1 19 ? 41.531 19.641 -3.777 1 27.19 19 ASP B CA 1
ATOM 3075 C C . ASP B 1 19 ? 40.625 18.797 -4.672 1 27.19 19 ASP B C 1
ATOM 3077 O O . ASP B 1 19 ? 40.906 18.625 -5.859 1 27.19 19 ASP B O 1
ATOM 3081 N N . ILE B 1 20 ? 39.688 18 -4.059 1 25.33 20 ILE B N 1
ATOM 3082 C CA . ILE B 1 20 ? 39.062 16.984 -4.898 1 25.33 20 ILE B CA 1
ATOM 3083 C C . ILE B 1 20 ? 38.062 17.656 -5.844 1 25.33 20 ILE B C 1
ATOM 3085 O O . ILE B 1 20 ? 37.281 16.969 -6.496 1 25.33 20 ILE B O 1
ATOM 3089 N N . GLU B 1 21 ? 37.906 19.016 -5.648 1 23.33 21 GLU B N 1
ATOM 3090 C CA . GLU B 1 21 ? 36.906 19.797 -6.371 1 23.33 21 GLU B CA 1
ATOM 3091 C C . GLU B 1 21 ? 37.156 19.719 -7.879 1 23.33 21 GLU B C 1
ATOM 3093 O O . GLU B 1 21 ? 36.219 19.875 -8.664 1 23.33 21 GLU B O 1
ATOM 3098 N N . ALA B 1 22 ? 38.469 19.844 -8.219 1 24.19 22 ALA B N 1
ATOM 3099 C CA . ALA B 1 22 ? 38.812 20.406 -9.523 1 24.19 22 ALA B CA 1
ATOM 3100 C C . ALA B 1 22 ? 38.344 19.5 -10.656 1 24.19 22 ALA B C 1
ATOM 3102 O O . ALA B 1 22 ? 37.875 19.984 -11.703 1 24.19 22 ALA B O 1
ATOM 3103 N N . ASN B 1 23 ? 38.656 18.188 -10.492 1 23.55 23 ASN B N 1
ATOM 3104 C CA . ASN B 1 23 ? 38.938 17.5 -11.75 1 23.55 23 ASN B CA 1
ATOM 3105 C C . ASN B 1 23 ? 37.656 17.156 -12.477 1 23.55 23 ASN B C 1
ATOM 3107 O O . ASN B 1 23 ? 37.688 16.594 -13.578 1 23.55 23 ASN B O 1
ATOM 3111 N N . LEU B 1 24 ? 36.594 16.969 -11.641 1 21.97 24 LEU B N 1
ATOM 3112 C CA . LEU B 1 24 ? 35.688 16.016 -12.25 1 21.97 24 LEU B CA 1
ATOM 3113 C C . LEU B 1 24 ? 34.875 16.672 -13.367 1 21.97 24 LEU B C 1
ATOM 3115 O O . LEU B 1 24 ? 34.125 15.992 -14.055 1 21.97 24 LEU B O 1
ATOM 3119 N N . PHE B 1 25 ? 34.688 17.969 -13.273 1 23.77 25 PHE B N 1
ATOM 3120 C CA . PHE B 1 25 ? 33.469 18.453 -13.938 1 23.77 25 PHE B CA 1
ATOM 3121 C C . PHE B 1 25 ? 33.719 18.641 -15.43 1 23.77 25 PHE B C 1
ATOM 3123 O O . PHE B 1 25 ? 33.719 19.766 -15.93 1 23.77 25 PHE B O 1
ATOM 3130 N N . GLY B 1 26 ? 34.812 17.906 -15.961 1 21.58 26 GLY B N 1
ATOM 3131 C CA . GLY B 1 26 ? 35.156 18.391 -17.281 1 21.58 26 GLY B CA 1
ATOM 3132 C C . GLY B 1 26 ? 34 18.453 -18.234 1 21.58 26 GLY B C 1
ATOM 3133 O O . GLY B 1 26 ? 33.719 19.516 -18.812 1 21.58 26 GLY B O 1
ATOM 3134 N N . ASN B 1 27 ? 33.719 17.406 -19.109 1 22.17 27 ASN B N 1
ATOM 3135 C CA . ASN B 1 27 ? 33.719 17.422 -20.562 1 22.17 27 ASN B CA 1
ATOM 3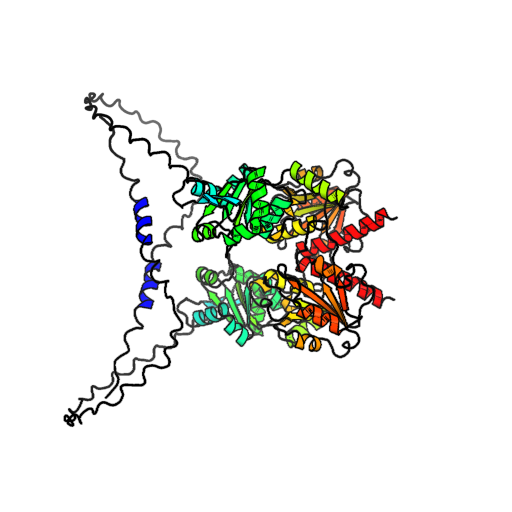136 C C . ASN B 1 27 ? 32.281 17.516 -21.109 1 22.17 27 ASN B C 1
ATOM 3138 O O . ASN B 1 27 ? 32.031 17.125 -22.25 1 22.17 27 ASN B O 1
ATOM 3142 N N . SER B 1 28 ? 31.359 17.938 -20.375 1 22.36 28 SER B N 1
ATOM 3143 C CA . SER B 1 28 ? 30.031 17.438 -20.719 1 22.36 28 SER B CA 1
ATOM 3144 C C . SER B 1 28 ? 29.562 18.031 -22.047 1 22.36 28 SER B C 1
ATOM 3146 O O . SER B 1 28 ? 28.422 17.797 -22.469 1 22.36 28 SER B O 1
ATOM 3148 N N . GLU B 1 29 ? 30.219 19.094 -22.484 1 23.34 29 GLU B N 1
ATOM 3149 C CA . GLU B 1 29 ? 29.406 19.953 -23.328 1 23.34 29 GLU B CA 1
ATOM 3150 C C . GLU B 1 29 ? 29.094 19.297 -24.672 1 23.34 29 GLU B C 1
ATOM 3152 O O . GLU B 1 29 ? 28.625 19.953 -25.609 1 23.34 29 GLU B O 1
ATOM 3157 N N . LEU B 1 30 ? 29.25 17.953 -24.859 1 23.17 30 LEU B N 1
ATOM 3158 C CA . LEU B 1 30 ? 29.422 17.594 -26.266 1 23.17 30 LEU B CA 1
ATOM 3159 C C . LEU B 1 30 ? 28.141 17.875 -27.047 1 23.17 30 LEU B C 1
ATOM 3161 O O . LEU B 1 30 ? 27.078 17.328 -26.719 1 23.17 30 LEU B O 1
ATOM 3165 N N . LYS B 1 31 ? 27.938 19.031 -27.531 1 23.95 31 LYS B N 1
ATOM 3166 C CA . LYS B 1 31 ? 26.922 19.609 -28.422 1 23.95 31 LYS B CA 1
ATOM 3167 C C . LYS B 1 31 ? 26.719 18.75 -29.656 1 23.95 31 LYS B C 1
ATOM 3169 O O . LYS B 1 31 ? 27.547 18.75 -30.562 1 23.95 31 LYS B O 1
ATOM 3174 N N . HIS B 1 32 ? 26.438 17.344 -29.594 1 22.06 32 HIS B N 1
ATOM 3175 C CA . HIS B 1 32 ? 26.609 16.484 -30.75 1 22.06 32 HIS B CA 1
ATOM 3176 C C . HIS B 1 32 ? 25.656 16.875 -31.875 1 22.06 32 HIS B C 1
ATOM 3178 O O . HIS B 1 32 ? 24.438 16.766 -31.734 1 22.06 32 HIS B O 1
ATOM 3184 N N . GLU B 1 33 ? 25.859 18.062 -32.438 1 25.33 33 GLU B N 1
ATOM 3185 C CA . GLU B 1 33 ? 25.047 18.531 -33.562 1 25.33 33 GLU B CA 1
ATOM 3186 C C . GLU B 1 33 ? 25.031 17.5 -34.688 1 25.33 33 GLU B C 1
ATOM 3188 O O . GLU B 1 33 ? 26.062 16.906 -35.031 1 25.33 33 GLU B O 1
ATOM 3193 N N . PRO B 1 34 ? 23.844 16.891 -35.031 1 24.83 34 PRO B N 1
ATOM 3194 C CA . PRO B 1 34 ? 23.766 15.758 -35.969 1 24.83 34 PRO B CA 1
ATOM 3195 C C . PRO B 1 34 ? 24.312 16.094 -37.344 1 24.83 34 PRO B C 1
ATOM 3197 O O . PRO B 1 34 ? 23.844 17.031 -38 1 24.83 34 PRO B O 1
ATOM 3200 N N . ILE B 1 35 ? 25.688 16.297 -37.5 1 23.84 35 ILE B N 1
ATOM 3201 C CA . ILE B 1 35 ? 26.328 16.797 -38.688 1 23.84 35 ILE B CA 1
ATOM 3202 C C . ILE B 1 35 ? 25.969 15.914 -39.875 1 23.84 35 ILE B C 1
ATOM 3204 O O . ILE B 1 35 ? 26.141 14.688 -39.812 1 23.84 35 ILE B O 1
ATOM 3208 N N . ASN B 1 36 ? 24.938 16.344 -40.688 1 23.38 36 ASN B N 1
ATOM 3209 C CA . ASN B 1 36 ? 24.438 15.75 -41.938 1 23.38 36 ASN B CA 1
ATOM 3210 C C . ASN B 1 36 ? 25.547 15.5 -42.938 1 23.38 36 ASN B C 1
ATOM 3212 O O . ASN B 1 36 ? 26 16.438 -43.594 1 23.38 36 ASN B O 1
ATOM 3216 N N . THR B 1 37 ? 26.703 14.953 -42.344 1 22.48 37 THR B N 1
ATOM 3217 C CA . THR B 1 37 ? 27.984 14.992 -43.031 1 22.48 37 THR B CA 1
ATOM 3218 C C . THR B 1 37 ? 27.922 14.242 -44.344 1 22.48 37 THR B C 1
ATOM 3220 O O . THR B 1 37 ? 28.422 13.117 -44.469 1 22.48 37 THR B O 1
ATOM 3223 N N . ARG B 1 38 ? 26.656 14.055 -44.906 1 23 38 ARG B N 1
ATOM 3224 C CA . ARG B 1 38 ? 26.641 13.078 -46 1 23 38 ARG B CA 1
ATOM 3225 C C . ARG B 1 38 ? 27.656 13.438 -47.062 1 23 38 ARG B C 1
ATOM 3227 O O . ARG B 1 38 ? 28.344 12.562 -47.594 1 23 38 ARG B O 1
ATOM 3234 N N . GLU B 1 39 ? 27.5 14.641 -47.531 1 20.34 39 GLU B N 1
ATOM 3235 C CA . GLU B 1 39 ? 27.641 14.797 -48.969 1 20.34 39 GLU B CA 1
ATOM 3236 C C . GLU B 1 39 ? 29.109 14.852 -49.406 1 20.34 39 GLU B C 1
ATOM 3238 O O . GLU B 1 39 ? 29.438 14.656 -50.562 1 20.34 39 GLU B O 1
ATOM 3243 N N . ALA B 1 40 ? 29.844 15.438 -48.438 1 19.02 40 ALA B N 1
ATOM 3244 C CA . ALA B 1 40 ? 30.828 16.266 -49.125 1 19.02 40 ALA B CA 1
ATOM 3245 C C . ALA B 1 40 ? 31.844 15.398 -49.875 1 19.02 40 ALA B C 1
ATOM 3247 O O . ALA B 1 40 ? 32.625 15.906 -50.688 1 19.02 40 ALA B O 1
ATOM 3248 N N . LEU B 1 41 ? 32.125 14.234 -49.25 1 21.73 41 LEU B N 1
ATOM 3249 C CA . LEU B 1 41 ? 33.531 13.828 -49.406 1 21.73 41 LEU B CA 1
ATOM 3250 C C . LEU B 1 41 ? 33.75 13.32 -50.844 1 21.73 41 LEU B C 1
ATOM 3252 O O . LEU B 1 41 ? 34.219 12.195 -51.031 1 21.73 41 LEU B O 1
ATOM 3256 N N . ARG B 1 42 ? 32.875 13.766 -51.719 1 20.2 42 ARG B N 1
ATOM 3257 C CA . ARG B 1 42 ? 32.969 13.023 -52.969 1 20.2 42 ARG B CA 1
ATOM 3258 C C . ARG B 1 42 ? 34.375 13.094 -53.562 1 20.2 42 ARG B C 1
ATOM 3260 O O . ARG B 1 42 ? 34.719 12.297 -54.438 1 20.2 42 ARG B O 1
ATOM 3267 N N . LYS B 1 43 ? 34.844 14.367 -53.375 1 20.45 43 LYS B N 1
ATOM 3268 C CA . LYS B 1 43 ? 35.438 14.859 -54.594 1 20.45 43 LYS B CA 1
ATOM 3269 C C . LYS B 1 43 ? 36.719 14.07 -54.938 1 20.45 43 LYS B C 1
ATOM 3271 O O . LYS B 1 43 ? 37 13.797 -56.094 1 20.45 43 LYS B O 1
ATOM 3276 N N . ASN B 1 44 ? 37.719 14.07 -53.969 1 20.84 44 ASN B N 1
ATOM 3277 C CA . ASN B 1 44 ? 39.031 14.367 -54.5 1 20.84 44 ASN B CA 1
ATOM 3278 C C . ASN B 1 44 ? 39.719 13.117 -55.031 1 20.84 44 ASN B C 1
ATOM 3280 O O . ASN B 1 44 ? 40.594 12.562 -54.375 1 20.84 44 ASN B O 1
ATOM 3284 N N . ARG B 1 45 ? 39.031 12.203 -55.531 1 19.81 45 ARG B N 1
ATOM 3285 C CA . ARG B 1 45 ? 39.625 10.859 -55.562 1 19.81 45 ARG B CA 1
ATOM 3286 C C . ARG B 1 45 ? 40.875 10.836 -56.406 1 19.81 45 ARG B C 1
ATOM 3288 O O . ARG B 1 45 ? 41.625 9.859 -56.375 1 19.81 45 ARG B O 1
ATOM 3295 N N . PHE B 1 46 ? 41 11.797 -57.375 1 20.42 46 PHE B N 1
ATOM 3296 C CA . PHE B 1 46 ? 41.469 11.109 -58.594 1 20.42 46 PHE B CA 1
ATOM 3297 C C . PHE B 1 46 ? 42.969 10.891 -58.531 1 20.42 46 PHE B C 1
ATOM 3299 O O . PHE B 1 46 ? 43.562 10.289 -59.438 1 20.42 46 PHE B O 1
ATOM 3306 N N . ALA B 1 47 ? 43.688 11.688 -57.688 1 22.45 47 ALA B N 1
ATOM 3307 C CA . ALA B 1 47 ? 45 12 -58.312 1 22.45 47 ALA B CA 1
ATOM 3308 C C . ALA B 1 47 ? 45.844 10.742 -58.469 1 22.45 47 ALA B C 1
ATOM 3310 O O . ALA B 1 47 ? 45.719 9.797 -57.688 1 22.45 47 ALA B O 1
ATOM 3311 N N . GLY B 1 48 ? 46.688 10.594 -59.594 1 21.77 48 GLY B N 1
ATOM 3312 C CA . GLY B 1 48 ? 47.406 9.641 -60.406 1 21.77 48 GLY B CA 1
ATOM 3313 C C . GLY B 1 48 ? 48.625 9.047 -59.75 1 21.77 48 GLY B C 1
ATOM 3314 O O . GLY B 1 48 ? 49.719 9.547 -59.906 1 21.77 48 GLY B O 1
ATOM 3315 N N . ARG B 1 49 ? 48.469 8.531 -58.5 1 23.84 49 ARG B N 1
ATOM 3316 C CA . ARG B 1 49 ? 49.719 8.227 -57.812 1 23.84 49 ARG B CA 1
ATOM 3317 C C . ARG B 1 49 ? 50.562 7.242 -58.594 1 23.84 49 ARG B C 1
ATOM 3319 O O . ARG B 1 49 ? 50.031 6.293 -59.188 1 23.84 49 ARG B O 1
ATOM 3326 N N . LYS B 1 50 ? 51.781 7.754 -58.938 1 26.69 50 LYS B N 1
ATOM 3327 C CA . LYS B 1 50 ? 52.812 7.137 -59.75 1 26.69 50 LYS B CA 1
ATOM 3328 C C . LYS B 1 50 ? 53.281 5.812 -59.125 1 26.69 50 LYS B C 1
ATOM 3330 O O . LYS B 1 50 ? 53.25 5.645 -57.906 1 26.69 50 LYS B O 1
ATOM 3335 N N . PRO B 1 51 ? 53.469 4.746 -59.906 1 20.92 51 PRO B N 1
ATOM 3336 C CA . PRO B 1 51 ? 53.719 3.324 -59.625 1 20.92 51 PRO B CA 1
ATOM 3337 C C . PRO B 1 51 ? 55 3.082 -58.812 1 20.92 51 PRO B C 1
ATOM 3339 O O . PRO B 1 51 ? 56.062 3.559 -59.156 1 20.92 51 PRO B O 1
ATOM 3342 N N . LYS B 1 52 ? 54.938 3.316 -57.469 1 26.62 52 LYS B N 1
ATOM 3343 C CA . LYS B 1 52 ? 56.125 3.115 -56.625 1 26.62 52 LYS B CA 1
ATOM 3344 C C . LYS B 1 52 ? 56.812 1.806 -56.938 1 26.62 52 LYS B C 1
ATOM 3346 O O . LYS B 1 52 ? 56.188 0.812 -57.281 1 26.62 52 LYS B O 1
ATOM 3351 N N . VAL B 1 53 ? 58.094 1.884 -57.156 1 25.84 53 VAL B N 1
ATOM 3352 C CA . VAL B 1 53 ? 59.125 0.923 -57.562 1 25.84 53 VAL B CA 1
ATOM 3353 C C . VAL B 1 53 ? 59.156 -0.236 -56.562 1 25.84 53 VAL B C 1
ATOM 3355 O O . VAL B 1 53 ? 58.906 -0.049 -55.375 1 25.84 53 VAL B O 1
ATOM 3358 N N . PRO B 1 54 ? 59.094 -1.528 -57.031 1 23.89 54 PRO B N 1
ATOM 3359 C CA . PRO B 1 54 ? 58.969 -2.83 -56.375 1 23.89 54 PRO B CA 1
ATOM 3360 C C . PRO B 1 54 ? 60.094 -3.105 -55.375 1 23.89 54 PRO B C 1
ATOM 3362 O O . PRO B 1 54 ? 61.25 -3.105 -55.75 1 23.89 54 PRO B O 1
ATOM 3365 N N . ILE B 1 55 ? 60.219 -2.256 -54.25 1 26.27 55 ILE B N 1
ATOM 3366 C CA . ILE B 1 55 ? 61.375 -2.521 -53.438 1 26.27 55 ILE B CA 1
ATOM 3367 C C . ILE B 1 55 ? 61.438 -4.004 -53.062 1 26.27 55 ILE B C 1
ATOM 3369 O O . ILE B 1 55 ? 60.375 -4.629 -52.844 1 26.27 55 ILE B O 1
ATOM 3373 N N . ALA B 1 56 ? 62.625 -4.641 -53.094 1 27.42 56 ALA B N 1
ATOM 3374 C CA . ALA B 1 56 ? 63.094 -6.016 -52.969 1 27.42 56 ALA B CA 1
ATOM 3375 C C . ALA B 1 56 ? 62.75 -6.609 -51.625 1 27.42 56 ALA B C 1
ATOM 3377 O O . ALA B 1 56 ? 62.625 -5.887 -50.625 1 27.42 56 ALA B O 1
ATOM 3378 N N . SER B 1 57 ? 62.125 -7.824 -51.594 1 24.17 57 SER B N 1
ATOM 3379 C CA . SER B 1 57 ? 61.5 -8.703 -50.594 1 24.17 57 SER B CA 1
ATOM 3380 C C . SER B 1 57 ? 62.5 -9.062 -49.5 1 24.17 57 SER B C 1
ATOM 3382 O O . SER B 1 57 ? 63.531 -9.688 -49.75 1 24.17 57 SER B O 1
ATOM 3384 N N . VAL B 1 58 ? 62.938 -8.055 -48.625 1 27.22 58 VAL B N 1
ATOM 3385 C CA . VAL B 1 58 ? 63.844 -8.508 -47.594 1 27.22 58 VAL B CA 1
ATOM 3386 C C . VAL B 1 58 ? 63.219 -9.695 -46.844 1 27.22 58 VAL B C 1
ATOM 3388 O O . VAL B 1 58 ? 62.031 -9.688 -46.562 1 27.22 58 VAL B O 1
ATOM 3391 N N . ALA B 1 59 ? 63.875 -10.906 -46.781 1 28.08 59 ALA B N 1
ATOM 3392 C CA . ALA B 1 59 ? 63.562 -12.203 -46.188 1 28.08 59 ALA B CA 1
ATOM 3393 C C . ALA B 1 59 ? 63.344 -12.078 -44.688 1 28.08 59 ALA B C 1
ATOM 3395 O O . ALA B 1 59 ? 64.25 -11.609 -43.969 1 28.08 59 ALA B O 1
ATOM 3396 N N . SER B 1 60 ? 62.188 -11.734 -44.219 1 27.55 60 SER B N 1
ATOM 3397 C CA . SER B 1 60 ? 61.875 -11.586 -42.781 1 27.55 60 SER B CA 1
ATOM 3398 C C . SER B 1 60 ? 62.219 -12.836 -42 1 27.55 60 SER B C 1
ATOM 3400 O O . SER B 1 60 ? 61.906 -13.953 -42.406 1 27.55 60 SER B O 1
ATOM 3402 N N . ARG B 1 61 ? 63.312 -12.891 -41.281 1 30.81 61 ARG B N 1
ATOM 3403 C CA . ARG B 1 61 ? 63.688 -13.977 -40.406 1 30.81 61 ARG B CA 1
ATOM 3404 C C . ARG B 1 61 ? 62.531 -14.367 -39.5 1 30.81 61 ARG B C 1
ATOM 3406 O O . ARG B 1 61 ? 61.969 -13.523 -38.812 1 30.81 61 ARG B O 1
ATOM 3413 N N . LYS B 1 62 ? 61.844 -15.531 -39.75 1 28.72 62 LYS B N 1
ATOM 3414 C CA . LYS B 1 62 ? 60.75 -16.172 -39.031 1 28.72 62 LYS B CA 1
ATOM 3415 C C . LYS B 1 62 ? 61.094 -16.328 -37.562 1 28.72 62 LYS B C 1
ATOM 3417 O O . LYS B 1 62 ? 62.031 -17.078 -37.188 1 28.72 62 LYS B O 1
ATOM 3422 N N . LEU B 1 63 ? 61.156 -15.258 -36.75 1 36.81 63 LEU B N 1
ATOM 3423 C CA . LEU B 1 63 ? 61.312 -15.516 -35.312 1 36.81 63 LEU B CA 1
ATOM 3424 C C . LEU B 1 63 ? 60.312 -16.578 -34.844 1 36.81 63 LEU B C 1
ATOM 3426 O O . LEU B 1 63 ? 59.156 -16.578 -35.281 1 36.81 63 LEU B O 1
ATOM 3430 N N . PRO B 1 64 ? 60.781 -17.734 -34.25 1 33.19 64 PRO B N 1
ATOM 3431 C CA . PRO B 1 64 ? 59.875 -18.797 -33.812 1 33.19 64 PRO B CA 1
ATOM 3432 C C . PRO B 1 64 ? 58.75 -18.281 -32.906 1 33.19 64 PRO B C 1
ATOM 3434 O O . PRO B 1 64 ? 58.906 -17.25 -32.25 1 33.19 64 PRO B O 1
ATOM 3437 N N . ALA B 1 65 ? 57.438 -18.531 -33.25 1 39.94 65 ALA B N 1
ATOM 3438 C CA . ALA B 1 65 ? 56.219 -18.172 -32.5 1 39.94 65 ALA B CA 1
ATOM 3439 C C . ALA B 1 65 ? 56.344 -18.547 -31.047 1 39.94 65 ALA B C 1
ATOM 3441 O O . ALA B 1 65 ? 56.875 -19.609 -30.703 1 39.94 65 ALA B O 1
ATOM 3442 N N . PRO B 1 66 ? 56.438 -17.516 -30.125 1 42.84 66 PRO B N 1
ATOM 3443 C CA . PRO B 1 66 ? 56.469 -17.875 -28.703 1 42.84 66 PRO B CA 1
ATOM 3444 C C . PRO B 1 66 ? 55.469 -18.969 -28.359 1 42.84 66 PRO B C 1
ATOM 3446 O O . PRO B 1 66 ? 54.438 -19.109 -29.062 1 42.84 66 PRO B O 1
ATOM 3449 N N . ALA B 1 67 ? 55.812 -20.078 -27.641 1 43.5 67 ALA B N 1
ATOM 3450 C CA . ALA B 1 67 ? 54.969 -21.203 -27.219 1 43.5 67 ALA B CA 1
ATOM 3451 C C . ALA B 1 67 ? 53.625 -20.688 -26.625 1 43.5 67 ALA B C 1
ATOM 3453 O O . ALA B 1 67 ? 53.594 -19.594 -26.062 1 43.5 67 ALA B O 1
ATOM 3454 N N . PRO B 1 68 ? 52.5 -21.125 -27.156 1 43.94 68 PRO B N 1
ATOM 3455 C CA . PRO B 1 68 ? 51.219 -20.672 -26.609 1 43.94 68 PRO B CA 1
ATOM 3456 C C . PRO B 1 68 ? 51.188 -20.656 -25.094 1 43.94 68 PRO B C 1
ATOM 3458 O O . PRO B 1 68 ? 51.906 -21.438 -24.453 1 43.94 68 PRO B O 1
ATOM 3461 N N . PRO B 1 69 ? 50.969 -19.5 -24.438 1 44.25 69 PRO B N 1
ATOM 3462 C CA . PRO B 1 69 ? 50.938 -19.547 -22.969 1 44.25 69 PRO B CA 1
ATOM 3463 C C . PRO B 1 69 ? 50.188 -20.766 -22.438 1 44.25 69 PRO B C 1
ATOM 3465 O O . PRO B 1 69 ? 49.312 -21.312 -23.125 1 44.25 69 PRO B O 1
ATOM 3468 N N . ALA B 1 70 ? 50.75 -21.562 -21.531 1 42.72 70 ALA B N 1
ATOM 3469 C CA . ALA B 1 70 ? 50.125 -22.719 -20.891 1 42.72 70 ALA B CA 1
ATOM 3470 C C . ALA B 1 70 ? 48.656 -22.438 -20.547 1 42.72 70 ALA B C 1
ATOM 3472 O O . ALA B 1 70 ? 48.312 -21.297 -20.25 1 42.72 70 ALA B O 1
ATOM 3473 N N . PRO B 1 71 ? 47.781 -23.203 -21.016 1 35.94 71 PRO B N 1
ATOM 3474 C CA . PRO B 1 71 ? 46.406 -22.969 -20.672 1 35.94 71 PRO B CA 1
ATOM 3475 C C . PRO B 1 71 ? 46.188 -22.609 -19.203 1 35.94 71 PRO B C 1
ATOM 3477 O O . PRO B 1 71 ? 46.906 -23.125 -18.344 1 35.94 71 PRO B O 1
ATOM 3480 N N . ARG B 1 72 ? 45.906 -21.406 -18.828 1 43.34 72 ARG B N 1
ATOM 3481 C CA . ARG B 1 72 ? 45.531 -21.078 -17.469 1 43.34 72 ARG B CA 1
ATOM 3482 C C . ARG B 1 72 ? 44.781 -22.219 -16.812 1 43.34 72 ARG B C 1
ATOM 3484 O O . ARG B 1 72 ? 43.906 -22.844 -17.453 1 43.34 72 ARG B O 1
ATOM 3491 N N . SER B 1 73 ? 45.344 -22.969 -15.938 1 39.5 73 SER B N 1
ATOM 3492 C CA . SER B 1 73 ? 44.688 -24.047 -15.203 1 39.5 73 SER B CA 1
ATOM 3493 C C . SER B 1 73 ? 43.219 -23.703 -14.961 1 39.5 73 SER B C 1
ATOM 3495 O O . SER B 1 73 ? 42.875 -22.562 -14.695 1 39.5 73 SER B O 1
ATOM 3497 N N . ALA B 1 74 ? 42.344 -24.484 -15.469 1 44.34 74 ALA B N 1
ATOM 3498 C CA . ALA B 1 74 ? 40.906 -24.344 -15.211 1 44.34 74 ALA B CA 1
ATOM 3499 C C . ALA B 1 74 ? 40.625 -24.016 -13.75 1 44.34 74 ALA B C 1
ATOM 3501 O O . ALA B 1 74 ? 41.25 -24.594 -12.852 1 44.34 74 ALA B O 1
ATOM 3502 N N . PRO B 1 75 ? 40.281 -22.766 -13.391 1 49.44 75 PRO B N 1
ATOM 3503 C CA . PRO B 1 75 ? 40.031 -22.469 -11.977 1 49.44 75 PRO B CA 1
ATOM 3504 C C . PRO B 1 75 ? 39.406 -23.641 -11.234 1 49.44 75 PRO B C 1
ATOM 3506 O O . PRO B 1 75 ? 38.531 -24.312 -11.773 1 49.44 75 PRO B O 1
ATOM 3509 N N . THR B 1 76 ? 40.125 -24.391 -10.461 1 51.88 76 THR B N 1
ATOM 3510 C CA . THR B 1 76 ? 39.656 -25.5 -9.633 1 51.88 76 THR B CA 1
ATOM 3511 C C . THR B 1 76 ? 38.344 -25.156 -8.969 1 51.88 76 THR B C 1
ATOM 3513 O O . THR B 1 76 ? 38.188 -24.062 -8.406 1 51.88 76 THR B O 1
ATOM 3516 N N . ALA B 1 77 ? 37.281 -25.922 -9.32 1 64.5 77 ALA B N 1
ATOM 3517 C CA . ALA B 1 77 ? 35.969 -25.797 -8.711 1 64.5 77 ALA B CA 1
ATOM 3518 C C . ALA B 1 77 ? 36.062 -25.781 -7.184 1 64.5 77 ALA B C 1
ATOM 3520 O O . ALA B 1 77 ? 36.812 -26.562 -6.594 1 64.5 77 ALA B O 1
ATOM 3521 N N . ALA B 1 78 ? 35.688 -24.688 -6.504 1 70.81 78 ALA B N 1
ATOM 3522 C CA . ALA B 1 78 ? 35.656 -24.578 -5.051 1 70.81 78 ALA B CA 1
ATOM 3523 C C . ALA B 1 78 ? 35.094 -25.828 -4.41 1 70.81 78 ALA B C 1
ATOM 3525 O O . ALA B 1 78 ? 34.156 -26.422 -4.938 1 70.81 78 ALA B O 1
ATOM 3526 N N . PRO B 1 79 ? 35.812 -26.391 -3.48 1 83.38 79 PRO B N 1
ATOM 3527 C CA . PRO B 1 79 ? 35.375 -27.625 -2.846 1 83.38 79 PRO B CA 1
ATOM 3528 C C . PRO B 1 79 ? 34 -27.516 -2.193 1 83.38 79 PRO B C 1
ATOM 3530 O O . PRO B 1 79 ? 33.625 -26.438 -1.697 1 83.38 79 PRO B O 1
ATOM 3533 N N . ILE B 1 80 ? 33.281 -28.578 -2.168 1 89.94 80 ILE B N 1
ATOM 3534 C CA . ILE B 1 80 ? 31.953 -28.656 -1.521 1 89.94 80 ILE B CA 1
ATOM 3535 C C . ILE B 1 80 ? 32.125 -28.875 -0.02 1 89.94 80 ILE B C 1
ATOM 3537 O O . ILE B 1 80 ? 32.906 -29.75 0.405 1 89.94 80 ILE B O 1
ATOM 3541 N N . ILE B 1 81 ? 31.609 -28.047 0.768 1 93.19 81 ILE B N 1
ATOM 3542 C CA . ILE B 1 81 ? 31.609 -28.172 2.223 1 93.19 81 ILE B CA 1
ATOM 3543 C C . ILE B 1 81 ? 30.344 -28.891 2.684 1 93.19 81 ILE B C 1
ATOM 3545 O O . ILE B 1 81 ? 29.219 -28.453 2.387 1 93.19 81 ILE B O 1
ATOM 3549 N N . LYS B 1 82 ? 30.531 -30 3.414 1 93.94 82 LYS B N 1
ATOM 3550 C CA . LYS B 1 82 ? 29.406 -30.719 3.994 1 93.94 82 LYS B CA 1
ATOM 3551 C C . LYS B 1 82 ? 29.172 -30.297 5.441 1 93.94 82 LYS B C 1
ATOM 3553 O O . LYS B 1 82 ? 29.922 -30.672 6.336 1 93.94 82 LYS B O 1
ATOM 3558 N N . ASP B 1 83 ? 28.125 -29.547 5.645 1 92.88 83 ASP B N 1
ATOM 3559 C CA . ASP B 1 83 ? 27.812 -29.078 6.992 1 92.88 83 ASP B CA 1
ATOM 3560 C C . ASP B 1 83 ? 26.906 -30.062 7.719 1 92.88 83 ASP B C 1
ATOM 3562 O O . ASP B 1 83 ? 25.719 -30.141 7.43 1 92.88 83 ASP B O 1
ATOM 3566 N N . SER B 1 84 ? 27.359 -30.766 8.703 1 91.31 84 SER B N 1
ATOM 3567 C CA . SER B 1 84 ? 26.641 -31.812 9.422 1 91.31 84 SER B CA 1
ATOM 3568 C C . SER B 1 84 ? 25.578 -31.219 10.336 1 91.31 84 SER B C 1
ATOM 3570 O O . SER B 1 84 ? 24.562 -31.859 10.617 1 91.31 84 SER B O 1
ATOM 3572 N N . GLU B 1 85 ? 25.859 -30.016 10.828 1 91.5 85 GLU B N 1
ATOM 3573 C CA . GLU B 1 85 ? 24.906 -29.359 11.727 1 91.5 85 GLU B CA 1
ATOM 3574 C C . GLU B 1 85 ? 23.609 -29 10.984 1 91.5 85 GLU B C 1
ATOM 3576 O O . GLU B 1 85 ? 22.516 -29.234 11.492 1 91.5 85 GLU B O 1
ATOM 3581 N N . LEU B 1 86 ? 23.766 -28.484 9.867 1 92.75 86 LEU B N 1
ATOM 3582 C CA . LEU B 1 86 ? 22.609 -28.047 9.094 1 92.75 86 LEU B CA 1
ATOM 3583 C C . LEU B 1 86 ? 22.141 -29.156 8.141 1 92.75 86 LEU B C 1
ATOM 3585 O O . LEU B 1 86 ? 21.031 -29.094 7.602 1 92.75 86 LEU B O 1
ATOM 3589 N N . ASN B 1 87 ? 22.938 -30.203 7.977 1 93.38 87 ASN B N 1
ATOM 3590 C CA . ASN B 1 87 ? 22.703 -31.25 6.996 1 93.38 87 ASN B CA 1
ATOM 3591 C C . ASN B 1 87 ? 22.562 -30.688 5.586 1 93.38 87 ASN B C 1
ATOM 3593 O O . ASN B 1 87 ? 21.594 -31 4.883 1 93.38 87 ASN B O 1
ATOM 3597 N N . LEU B 1 88 ? 23.359 -29.734 5.27 1 95.56 88 LEU B N 1
ATOM 3598 C CA . LEU B 1 88 ? 23.391 -29.094 3.965 1 95.56 88 LEU B CA 1
ATOM 3599 C C . LEU B 1 88 ? 24.797 -29.078 3.391 1 95.56 88 LEU B C 1
ATOM 3601 O O . LEU B 1 88 ? 25.781 -29.109 4.141 1 95.56 88 LEU B O 1
ATOM 3605 N N . ASN B 1 89 ? 24.922 -29.094 2.107 1 96 89 ASN B N 1
ATOM 3606 C CA . ASN B 1 89 ? 26.172 -28.938 1.382 1 96 89 ASN B CA 1
ATOM 3607 C C . ASN B 1 89 ? 26.25 -27.594 0.666 1 96 89 ASN B C 1
ATOM 3609 O O . ASN B 1 89 ? 25.297 -27.188 0.005 1 96 89 ASN B O 1
ATOM 3613 N N . PHE B 1 90 ? 27.281 -26.906 0.904 1 95.31 90 PHE B N 1
ATOM 3614 C CA . PHE B 1 90 ? 27.391 -25.641 0.195 1 95.31 90 PHE B CA 1
ATOM 3615 C C . PHE B 1 90 ? 28.828 -25.375 -0.22 1 95.31 90 PHE B C 1
ATOM 3617 O O . PHE B 1 90 ? 29.75 -26.094 0.2 1 95.31 90 PHE B O 1
ATOM 3624 N N . VAL B 1 91 ? 29.031 -24.422 -1.145 1 94.69 91 VAL B N 1
ATOM 3625 C CA . VAL B 1 91 ? 30.344 -24.016 -1.666 1 94.69 91 VAL B CA 1
ATOM 3626 C C . VAL B 1 91 ? 30.641 -22.578 -1.248 1 94.69 91 VAL B C 1
ATOM 3628 O O . VAL B 1 91 ? 29.766 -21.703 -1.329 1 94.69 91 VAL B O 1
ATOM 3631 N N . ARG B 1 92 ? 31.812 -22.344 -0.787 1 92.88 92 ARG B N 1
ATOM 3632 C CA . ARG B 1 92 ? 32.25 -20.984 -0.469 1 92.88 92 ARG B CA 1
ATOM 3633 C C . ARG B 1 92 ? 32.812 -20.297 -1.695 1 92.88 92 ARG B C 1
ATOM 3635 O O . ARG B 1 92 ? 33.75 -20.812 -2.322 1 92.88 92 ARG B O 1
ATOM 3642 N N . LEU B 1 93 ? 32.25 -19.141 -1.937 1 90.62 93 LEU B N 1
ATOM 3643 C CA . LEU B 1 93 ? 32.688 -18.406 -3.111 1 90.62 93 LEU B CA 1
ATOM 3644 C C . LEU B 1 93 ? 33.5 -17.172 -2.703 1 90.62 93 LEU B C 1
ATOM 3646 O O . LEU B 1 93 ? 33.188 -16.531 -1.695 1 90.62 93 LEU B O 1
ATOM 3650 N N . THR B 1 94 ? 34.469 -16.938 -3.488 1 81.88 94 THR B N 1
ATOM 3651 C CA . THR B 1 94 ? 35.219 -15.695 -3.365 1 81.88 94 THR B CA 1
ATOM 3652 C C . THR B 1 94 ? 34.938 -14.789 -4.562 1 81.88 94 THR B C 1
ATOM 3654 O O . THR B 1 94 ? 34.344 -15.211 -5.543 1 81.88 94 THR B O 1
ATOM 3657 N N . LEU B 1 95 ? 35.312 -13.57 -4.461 1 77.62 95 LEU B N 1
ATOM 3658 C CA . LEU B 1 95 ? 35.062 -12.586 -5.516 1 77.62 95 LEU B CA 1
ATOM 3659 C C . LEU B 1 95 ? 35.812 -12.977 -6.797 1 77.62 95 LEU B C 1
ATOM 3661 O O . LEU B 1 95 ? 35.438 -12.547 -7.887 1 77.62 95 LEU B O 1
ATOM 3665 N N . GLN B 1 96 ? 36.844 -13.773 -6.664 1 78.62 96 GLN B N 1
ATOM 3666 C CA . GLN B 1 96 ? 37.656 -14.133 -7.809 1 78.62 96 GLN B CA 1
ATOM 3667 C C . GLN B 1 96 ? 37.094 -15.344 -8.539 1 78.62 96 GLN B C 1
ATOM 3669 O O . GLN B 1 96 ? 37.5 -15.664 -9.648 1 78.62 96 GLN B O 1
ATOM 3674 N N . ASP B 1 97 ? 36.125 -15.891 -7.914 1 83.94 97 ASP B N 1
ATOM 3675 C CA . ASP B 1 97 ? 35.5 -17.078 -8.523 1 83.94 97 ASP B CA 1
ATOM 3676 C C . ASP B 1 97 ? 34.656 -16.688 -9.742 1 83.94 97 ASP B C 1
ATOM 3678 O O . ASP B 1 97 ? 33.844 -15.773 -9.68 1 83.94 97 ASP B O 1
ATOM 3682 N N . PRO B 1 98 ? 34.938 -17.391 -10.859 1 86.12 98 PRO B N 1
ATOM 3683 C CA . PRO B 1 98 ? 34.125 -17.109 -12.055 1 86.12 98 PRO B CA 1
ATOM 3684 C C . PRO B 1 98 ? 32.625 -17.266 -11.82 1 86.12 98 PRO B C 1
ATOM 3686 O O . PRO B 1 98 ? 31.828 -16.562 -12.43 1 86.12 98 PRO B O 1
ATOM 3689 N N . LEU B 1 99 ? 32.312 -18.172 -11.008 1 87.31 99 LEU B N 1
ATOM 3690 C CA . LEU B 1 99 ? 30.891 -18.391 -10.695 1 87.31 99 LEU B CA 1
ATOM 3691 C C . LEU B 1 99 ? 30.281 -17.172 -10.031 1 87.31 99 LEU B C 1
ATOM 3693 O O . LEU B 1 99 ? 29.094 -16.875 -10.234 1 87.31 99 LEU B O 1
ATOM 3697 N N . THR B 1 100 ? 31.047 -16.531 -9.289 1 86.19 100 THR B N 1
ATOM 3698 C CA . THR B 1 100 ? 30.562 -15.32 -8.617 1 86.19 100 THR B CA 1
ATOM 3699 C C . THR B 1 100 ? 30.156 -14.266 -9.625 1 86.19 100 THR B C 1
ATOM 3701 O O . THR B 1 100 ? 29.109 -13.633 -9.477 1 86.19 100 THR B O 1
ATOM 3704 N N . SER B 1 101 ? 30.891 -14.102 -10.609 1 85.5 101 SER B N 1
ATOM 3705 C CA . SER B 1 101 ? 30.578 -13.133 -11.648 1 85.5 101 SER B CA 1
ATOM 3706 C C . SER B 1 101 ? 29.297 -13.508 -12.383 1 85.5 101 SER B C 1
ATOM 3708 O O . SER B 1 101 ? 28.469 -12.648 -12.68 1 85.5 101 SER B O 1
ATOM 3710 N N . THR B 1 102 ? 29.219 -14.758 -12.641 1 86.94 102 THR B N 1
ATOM 3711 C CA . THR B 1 102 ? 28.031 -15.25 -13.312 1 86.94 102 THR B CA 1
ATOM 3712 C C . THR B 1 102 ? 26.781 -15.016 -12.453 1 86.94 102 THR B C 1
ATOM 3714 O O . THR B 1 102 ? 25.766 -14.547 -12.945 1 86.94 102 THR B O 1
ATOM 3717 N N . LEU B 1 103 ? 26.922 -15.359 -11.227 1 87.38 103 LEU B N 1
ATOM 3718 C CA . LEU B 1 103 ? 25.812 -15.18 -10.297 1 87.38 103 LEU B CA 1
ATOM 3719 C C . LEU B 1 103 ? 25.469 -13.703 -10.156 1 87.38 103 LEU B C 1
ATOM 3721 O O . LEU B 1 103 ? 24.281 -13.336 -10.148 1 87.38 103 LEU B O 1
ATOM 3725 N N . LEU B 1 104 ? 26.453 -12.891 -10.086 1 83 104 LEU B N 1
ATOM 3726 C CA . LEU B 1 104 ? 26.25 -11.453 -9.977 1 83 104 LEU B CA 1
ATOM 3727 C C . LEU B 1 104 ? 25.516 -10.914 -11.195 1 83 104 LEU B C 1
ATOM 3729 O O . LEU B 1 104 ? 24.609 -10.094 -11.062 1 83 104 LEU B O 1
ATOM 3733 N N . THR B 1 105 ? 25.938 -11.383 -12.305 1 84.25 105 THR B N 1
ATOM 3734 C CA . THR B 1 105 ? 25.281 -10.953 -13.539 1 84.25 105 THR B CA 1
ATOM 3735 C C . THR B 1 105 ? 23.812 -11.383 -13.539 1 84.25 105 THR B C 1
ATOM 3737 O O . THR B 1 105 ? 22.938 -10.609 -13.953 1 84.25 105 THR B O 1
ATOM 3740 N N . THR B 1 106 ? 23.562 -12.57 -13.133 1 86.12 106 THR B N 1
ATOM 3741 C CA . THR B 1 106 ? 22.188 -13.047 -13.047 1 86.12 106 THR B CA 1
ATOM 3742 C C . THR B 1 106 ? 21.359 -12.164 -12.109 1 86.12 106 THR B C 1
ATOM 3744 O O . THR B 1 106 ? 20.234 -11.812 -12.422 1 86.12 106 THR B O 1
ATOM 3747 N N . VAL B 1 107 ? 21.953 -11.758 -11.102 1 84.12 107 VAL B N 1
ATOM 3748 C CA . VAL B 1 107 ? 21.266 -10.969 -10.086 1 84.12 107 VAL B CA 1
ATOM 3749 C C . VAL B 1 107 ? 21.031 -9.555 -10.602 1 84.12 107 VAL B C 1
ATOM 3751 O O . VAL B 1 107 ? 19.953 -8.992 -10.414 1 84.12 107 VAL B O 1
ATOM 3754 N N . ARG B 1 108 ? 21.891 -9.062 -11.359 1 84.44 108 ARG B N 1
ATOM 3755 C CA . ARG B 1 108 ? 21.844 -7.645 -11.703 1 84.44 108 ARG B CA 1
ATOM 3756 C C . ARG B 1 108 ? 21.156 -7.422 -13.047 1 84.44 108 ARG B C 1
ATOM 3758 O O . ARG B 1 108 ? 20.547 -6.375 -13.266 1 84.44 108 ARG B O 1
ATOM 3765 N N . SER B 1 109 ? 21.266 -8.43 -13.93 1 87.56 109 SER B N 1
ATOM 3766 C CA . SER B 1 109 ? 20.75 -8.227 -15.289 1 87.56 109 SER B CA 1
ATOM 3767 C C . SER B 1 109 ? 19.312 -8.703 -15.414 1 87.56 109 SER B C 1
ATOM 3769 O O . SER B 1 109 ? 19.047 -9.906 -15.484 1 87.56 109 SER B O 1
ATOM 3771 N N . ARG B 1 110 ? 18.516 -7.797 -15.562 1 86.69 110 ARG B N 1
ATOM 3772 C CA . ARG B 1 110 ? 17.125 -8.133 -15.812 1 86.69 110 ARG B CA 1
ATOM 3773 C C . ARG B 1 110 ? 16.984 -8.906 -17.125 1 86.69 110 ARG B C 1
ATOM 3775 O O . ARG B 1 110 ? 16.219 -9.867 -17.203 1 86.69 110 ARG B O 1
ATOM 3782 N N . LYS B 1 111 ? 17.688 -8.461 -18.094 1 88.25 111 LYS B N 1
ATOM 3783 C CA . LYS B 1 111 ? 17.625 -9.102 -19.406 1 88.25 111 LYS B CA 1
ATOM 3784 C C . LYS B 1 111 ? 17.969 -10.586 -19.312 1 88.25 111 LYS B C 1
ATOM 3786 O O . LYS B 1 111 ? 17.281 -11.422 -19.906 1 88.25 111 LYS B O 1
ATOM 3791 N N . ARG B 1 112 ? 18.969 -10.836 -18.625 1 88.38 112 ARG B N 1
ATOM 3792 C CA . ARG B 1 112 ? 19.391 -12.227 -18.453 1 88.38 112 ARG B CA 1
ATOM 3793 C C . ARG B 1 112 ? 18.328 -13.031 -17.719 1 88.38 112 ARG B C 1
ATOM 3795 O O . ARG B 1 112 ? 18.031 -14.172 -18.094 1 88.38 112 ARG B O 1
ATOM 3802 N N . ARG B 1 113 ? 17.734 -12.492 -16.734 1 88.69 113 ARG B N 1
ATOM 3803 C CA . ARG B 1 113 ? 16.688 -13.18 -15.969 1 88.69 113 ARG B CA 1
ATOM 3804 C C . ARG B 1 113 ? 15.453 -13.422 -16.828 1 88.69 113 ARG B C 1
ATOM 3806 O O . ARG B 1 113 ? 14.836 -14.484 -16.75 1 88.69 113 ARG B O 1
ATOM 3813 N N . ASP B 1 114 ? 15.156 -12.484 -17.562 1 88.69 114 ASP B N 1
ATOM 3814 C CA . ASP B 1 114 ? 14 -12.633 -18.453 1 88.69 114 ASP B CA 1
ATOM 3815 C C . ASP B 1 114 ? 14.234 -13.758 -19.469 1 88.69 114 ASP B C 1
ATOM 3817 O O . ASP B 1 114 ? 13.344 -14.57 -19.703 1 88.69 114 ASP B O 1
ATOM 3821 N N . LYS B 1 115 ? 15.43 -13.727 -19.984 1 90.62 115 LYS B N 1
ATOM 3822 C CA . LYS B 1 115 ? 15.789 -14.75 -20.969 1 90.62 115 LYS B CA 1
ATOM 3823 C C . LYS B 1 115 ? 15.711 -16.141 -20.344 1 90.62 115 LYS B C 1
ATOM 3825 O O . LYS B 1 115 ? 15.188 -17.078 -20.953 1 90.62 115 LYS B O 1
ATOM 3830 N N . ASN B 1 116 ? 16.156 -16.219 -19.125 1 91.5 116 ASN B N 1
ATOM 3831 C CA . ASN B 1 116 ? 16.203 -17.531 -18.469 1 91.5 116 ASN B CA 1
ATOM 3832 C C . ASN B 1 116 ? 14.961 -17.781 -17.625 1 91.5 116 ASN B C 1
ATOM 3834 O O . ASN B 1 116 ? 14.859 -18.812 -16.953 1 91.5 116 ASN B O 1
ATOM 3838 N N . ARG B 1 117 ? 13.984 -16.891 -17.547 1 92.75 117 ARG B N 1
ATOM 3839 C CA . ARG B 1 117 ? 12.758 -16.969 -16.766 1 92.75 117 ARG B CA 1
ATOM 3840 C C . ARG B 1 117 ? 13.078 -17.219 -15.289 1 92.75 117 ARG B C 1
ATOM 3842 O O . ARG B 1 117 ? 12.508 -18.109 -14.664 1 92.75 117 ARG B O 1
ATOM 3849 N N . GLN B 1 118 ? 14 -16.359 -14.836 1 94.69 118 GLN B N 1
ATOM 3850 C CA . GLN B 1 118 ? 14.422 -16.469 -13.445 1 94.69 118 GLN B CA 1
ATOM 3851 C C . GLN B 1 118 ? 14.008 -15.25 -12.641 1 94.69 118 GLN B C 1
ATOM 3853 O O . GLN B 1 118 ? 13.75 -14.18 -13.203 1 94.69 118 GLN B O 1
ATOM 3858 N N . ILE B 1 119 ? 13.898 -15.477 -11.328 1 95.5 119 ILE B N 1
ATOM 3859 C CA . ILE B 1 119 ? 13.586 -14.383 -10.422 1 95.5 119 ILE B CA 1
ATOM 3860 C C . ILE B 1 119 ? 14.516 -14.438 -9.211 1 95.5 119 ILE B C 1
ATOM 3862 O O . ILE B 1 119 ? 14.992 -15.508 -8.844 1 95.5 119 ILE B O 1
ATOM 3866 N N . ILE B 1 120 ? 14.758 -13.258 -8.656 1 95.19 120 ILE B N 1
ATOM 3867 C CA . ILE B 1 120 ? 15.57 -13.148 -7.453 1 95.19 120 ILE B CA 1
ATOM 3868 C C . ILE B 1 120 ? 14.664 -12.93 -6.238 1 95.19 120 ILE B C 1
ATOM 3870 O O . ILE B 1 120 ? 13.898 -11.961 -6.195 1 95.19 120 ILE B O 1
ATOM 3874 N N . VAL B 1 121 ? 14.766 -13.844 -5.328 1 95.19 121 VAL B N 1
ATOM 3875 C CA . VAL B 1 121 ? 13.969 -13.758 -4.109 1 95.19 121 VAL B CA 1
ATOM 3876 C C . VAL B 1 121 ? 14.883 -13.539 -2.906 1 95.19 121 VAL B C 1
ATOM 3878 O O . VAL B 1 121 ? 15.781 -14.344 -2.643 1 95.19 121 VAL B O 1
ATOM 3881 N N . GLU B 1 122 ? 14.602 -12.484 -2.223 1 92.5 122 GLU B N 1
ATOM 3882 C CA . GLU B 1 122 ? 15.445 -12.141 -1.079 1 92.5 122 GLU B CA 1
ATOM 3883 C C . GLU B 1 122 ? 14.656 -12.234 0.228 1 92.5 122 GLU B C 1
ATOM 3885 O O . GLU B 1 122 ? 13.492 -11.836 0.287 1 92.5 122 GLU B O 1
ATOM 3890 N N . GLY B 1 123 ? 15.344 -12.75 1.261 1 91.06 123 GLY B N 1
ATOM 3891 C CA . GLY B 1 123 ? 14.742 -12.828 2.582 1 91.06 123 GLY B CA 1
ATOM 3892 C C . GLY B 1 123 ? 14.203 -14.203 2.914 1 91.06 123 GLY B C 1
ATOM 3893 O O . GLY B 1 123 ? 13.68 -14.906 2.041 1 91.06 123 GLY B O 1
ATOM 3894 N N . ARG B 1 124 ? 14.297 -14.523 4.125 1 91.56 124 ARG B N 1
ATOM 3895 C CA . ARG B 1 124 ? 13.961 -15.852 4.629 1 91.56 124 ARG B CA 1
ATOM 3896 C C . ARG B 1 124 ? 12.5 -16.188 4.352 1 91.56 124 ARG B C 1
ATOM 3898 O O . ARG B 1 124 ? 12.188 -17.234 3.775 1 91.56 124 ARG B O 1
ATOM 3905 N N . ARG B 1 125 ? 11.578 -15.305 4.668 1 89.5 125 ARG B N 1
ATOM 3906 C CA . ARG B 1 125 ? 10.148 -15.57 4.582 1 89.5 125 ARG B CA 1
ATOM 3907 C C . ARG B 1 125 ? 9.719 -15.797 3.137 1 89.5 125 ARG B C 1
ATOM 3909 O O . ARG B 1 125 ? 8.992 -16.75 2.846 1 89.5 125 ARG B O 1
ATOM 3916 N N . LEU B 1 126 ? 10.195 -14.969 2.289 1 93.69 126 LEU B N 1
ATOM 3917 C CA . LEU B 1 126 ? 9.781 -15.07 0.893 1 93.69 126 LEU B CA 1
ATOM 3918 C C . LEU B 1 126 ? 10.391 -16.312 0.236 1 93.69 126 LEU B C 1
ATOM 3920 O O . LEU B 1 126 ? 9.758 -16.938 -0.617 1 93.69 126 LEU B O 1
ATOM 3924 N N . ILE B 1 127 ? 11.586 -16.656 0.608 1 95.56 127 ILE B N 1
ATOM 3925 C CA . ILE B 1 127 ? 12.219 -17.875 0.1 1 95.56 127 ILE B CA 1
ATOM 3926 C C . ILE B 1 127 ? 11.43 -19.094 0.561 1 95.56 127 ILE B C 1
ATOM 3928 O O . ILE B 1 127 ? 11.156 -20 -0.234 1 95.56 127 ILE B O 1
ATOM 3932 N N . GLN B 1 128 ? 11.062 -19.062 1.769 1 93.62 128 GLN B N 1
ATOM 3933 C CA . GLN B 1 128 ? 10.266 -20.156 2.305 1 93.62 128 GLN B CA 1
ATOM 3934 C C . GLN B 1 128 ? 8.93 -20.266 1.572 1 93.62 128 GLN B C 1
ATOM 3936 O O . GLN B 1 128 ? 8.508 -21.375 1.217 1 93.62 128 GLN B O 1
ATOM 3941 N N . GLU B 1 129 ? 8.312 -19.172 1.317 1 91.69 129 GLU B N 1
ATOM 3942 C CA . GLU B 1 129 ? 7.043 -19.156 0.591 1 91.69 129 GLU B CA 1
ATOM 3943 C C . GLU B 1 129 ? 7.207 -19.719 -0.818 1 91.69 129 GLU B C 1
ATOM 3945 O O . GLU B 1 129 ? 6.367 -20.484 -1.287 1 91.69 129 GLU B O 1
ATOM 3950 N N . ALA B 1 130 ? 8.242 -19.312 -1.454 1 93.94 130 ALA B N 1
ATOM 3951 C CA . ALA B 1 130 ? 8.508 -19.781 -2.809 1 93.94 130 ALA B CA 1
ATOM 3952 C C . ALA B 1 130 ? 8.672 -21.297 -2.834 1 93.94 130 ALA B C 1
ATOM 3954 O O . ALA B 1 130 ? 8.094 -21.984 -3.688 1 93.94 130 ALA B O 1
ATOM 3955 N N . LEU B 1 131 ? 9.391 -21.812 -1.909 1 92.44 131 LEU B N 1
ATOM 3956 C CA . LEU B 1 131 ? 9.633 -23.25 -1.833 1 92.44 131 LEU B CA 1
ATOM 3957 C C . LEU B 1 131 ? 8.352 -24 -1.489 1 92.44 131 LEU B C 1
ATOM 3959 O O . LEU B 1 131 ? 8.078 -25.062 -2.053 1 92.44 131 LEU B O 1
ATOM 3963 N N . GLN B 1 132 ? 7.582 -23.422 -0.617 1 88.19 132 GLN B N 1
ATOM 3964 C CA . GLN B 1 132 ? 6.316 -24.031 -0.224 1 88.19 132 GLN B CA 1
ATOM 3965 C C . GLN B 1 132 ? 5.348 -24.094 -1.399 1 88.19 132 GLN B C 1
ATOM 3967 O O . GLN B 1 132 ? 4.535 -25.016 -1.495 1 88.19 132 GLN B O 1
ATOM 3972 N N . CYS B 1 133 ? 5.434 -23.125 -2.252 1 89.88 133 CYS B N 1
ATOM 3973 C CA . CYS B 1 133 ? 4.555 -23.078 -3.414 1 89.88 133 CYS B CA 1
ATOM 3974 C C . CYS B 1 133 ? 5.094 -23.938 -4.547 1 89.88 133 CYS B C 1
ATOM 3976 O O . CYS B 1 133 ? 4.527 -23.953 -5.641 1 89.88 133 CYS B O 1
ATOM 3978 N N . GLY B 1 134 ? 6.27 -24.531 -4.324 1 87.56 134 GLY B N 1
ATOM 3979 C CA . GLY B 1 134 ? 6.785 -25.5 -5.266 1 87.56 134 GLY B CA 1
ATOM 3980 C C . GLY B 1 134 ? 7.684 -24.891 -6.328 1 87.56 134 GLY B C 1
ATOM 3981 O O . GLY B 1 134 ? 7.957 -25.531 -7.348 1 87.56 134 GLY B O 1
ATOM 3982 N N . LEU B 1 135 ? 8.109 -23.719 -6.16 1 92.5 135 LEU B N 1
ATOM 3983 C CA . LEU B 1 135 ? 9.031 -23.141 -7.133 1 92.5 135 LEU B CA 1
ATOM 3984 C C . LEU B 1 135 ? 10.383 -23.844 -7.09 1 92.5 135 LEU B C 1
ATOM 3986 O O . LEU B 1 135 ? 10.875 -24.203 -6.012 1 92.5 135 LEU B O 1
ATOM 3990 N N . LYS B 1 136 ? 10.969 -23.938 -8.234 1 93.75 136 LYS B N 1
ATOM 3991 C CA . LYS B 1 136 ? 12.297 -24.547 -8.32 1 93.75 136 LYS B CA 1
ATOM 3992 C C . LYS B 1 136 ? 13.391 -23.531 -8.023 1 93.75 136 LYS B C 1
ATOM 3994 O O . LYS B 1 136 ? 13.484 -22.5 -8.695 1 93.75 136 LYS B O 1
ATOM 3999 N N . MET B 1 137 ? 14.156 -23.828 -7.074 1 95.69 137 MET B N 1
ATOM 4000 C CA . MET B 1 137 ? 15.289 -22.984 -6.727 1 95.69 137 MET B CA 1
ATOM 4001 C C . MET B 1 137 ? 16.562 -23.469 -7.414 1 95.69 137 MET B C 1
ATOM 4003 O O . MET B 1 137 ? 17 -24.594 -7.207 1 95.69 137 MET B O 1
ATOM 4007 N N . GLU B 1 138 ? 17.141 -22.594 -8.148 1 95.38 138 GLU B N 1
ATOM 4008 C CA . GLU B 1 138 ? 18.375 -22.938 -8.844 1 95.38 138 GLU B CA 1
ATOM 4009 C C . GLU B 1 138 ? 19.578 -22.797 -7.918 1 95.38 138 GLU B C 1
ATOM 4011 O O . GLU B 1 138 ? 20.469 -23.656 -7.914 1 95.38 138 GLU B O 1
ATOM 4016 N N . ALA B 1 139 ? 19.562 -21.734 -7.18 1 96.25 139 ALA B N 1
ATOM 4017 C CA . ALA B 1 139 ? 20.703 -21.469 -6.305 1 96.25 139 ALA B CA 1
ATOM 4018 C C . ALA B 1 139 ? 20.281 -20.641 -5.094 1 96.25 139 ALA B C 1
ATOM 4020 O O . ALA B 1 139 ? 19.328 -19.859 -5.168 1 96.25 139 ALA B O 1
ATOM 4021 N N . LEU B 1 140 ? 20.969 -20.844 -3.994 1 96.69 140 LEU B N 1
ATOM 4022 C CA . LEU B 1 140 ? 20.812 -20.047 -2.783 1 96.69 140 LEU B CA 1
ATOM 4023 C C . LEU B 1 140 ? 22.141 -19.438 -2.342 1 96.69 140 LEU B C 1
ATOM 4025 O O . LEU B 1 140 ? 23.141 -20.156 -2.217 1 96.69 140 LEU B O 1
ATOM 4029 N N . LEU B 1 141 ? 22.156 -18.188 -2.195 1 94.5 141 LEU B N 1
ATOM 4030 C CA . LEU B 1 141 ? 23.312 -17.469 -1.667 1 94.5 141 LEU B CA 1
ATOM 4031 C C . LEU B 1 141 ? 23.078 -17.047 -0.224 1 94.5 141 LEU B C 1
ATOM 4033 O O . LEU B 1 141 ? 22 -16.547 0.108 1 94.5 141 LEU B O 1
ATOM 4037 N N . PHE B 1 142 ? 24.016 -17.266 0.638 1 94.94 142 PHE B N 1
ATOM 4038 C CA . PHE B 1 142 ? 23.891 -16.828 2.023 1 94.94 142 PHE B CA 1
ATOM 4039 C C . PHE B 1 142 ? 25.234 -16.328 2.553 1 94.94 142 PHE B C 1
ATOM 4041 O O . PHE B 1 142 ? 26.281 -16.672 2.01 1 94.94 142 PHE B O 1
ATOM 4048 N N . SER B 1 143 ? 25.188 -15.477 3.535 1 91.94 143 SER B N 1
ATOM 4049 C CA . SER B 1 143 ? 26.406 -14.938 4.125 1 91.94 143 SER B CA 1
ATOM 4050 C C . SER B 1 143 ? 26.609 -15.469 5.543 1 91.94 143 SER B C 1
ATOM 4052 O O . SER B 1 143 ? 27.734 -15.797 5.93 1 91.94 143 SER B O 1
ATOM 4054 N N . GLN B 1 144 ? 25.516 -15.625 6.266 1 91.5 144 GLN B N 1
ATOM 4055 C CA . GLN B 1 144 ? 25.594 -16.047 7.656 1 91.5 144 GLN B CA 1
ATOM 4056 C C . GLN B 1 144 ? 24.891 -17.391 7.867 1 91.5 144 GLN B C 1
ATOM 4058 O O . GLN B 1 144 ? 23.734 -17.547 7.473 1 91.5 144 GLN B O 1
ATOM 4063 N N . LYS B 1 145 ? 25.531 -18.219 8.57 1 91.5 145 LYS B N 1
ATOM 4064 C CA . LYS B 1 145 ? 25.031 -19.562 8.789 1 91.5 145 LYS B CA 1
ATOM 4065 C C . LYS B 1 145 ? 23.734 -19.547 9.594 1 91.5 145 LYS B C 1
ATOM 4067 O O . LYS B 1 145 ? 22.844 -20.375 9.359 1 91.5 145 LYS B O 1
ATOM 4072 N N . ASP B 1 146 ? 23.656 -18.641 10.477 1 91.62 146 ASP B N 1
ATOM 4073 C CA . ASP B 1 146 ? 22.469 -18.547 11.32 1 91.62 146 ASP B CA 1
ATOM 4074 C C . ASP B 1 146 ? 21.219 -18.266 10.492 1 91.62 146 ASP B C 1
ATOM 4076 O O . ASP B 1 146 ? 20.141 -18.766 10.805 1 91.62 146 ASP B O 1
ATOM 4080 N N . GLN B 1 147 ? 21.391 -17.516 9.484 1 91.38 147 GLN B N 1
ATOM 4081 C CA . GLN B 1 147 ? 20.25 -17.234 8.609 1 91.38 147 GLN B CA 1
ATOM 4082 C C . GLN B 1 147 ? 19.859 -18.469 7.801 1 91.38 147 GLN B C 1
ATOM 4084 O O . GLN B 1 147 ? 18.672 -18.734 7.613 1 91.38 147 GLN B O 1
ATOM 4089 N N . LEU B 1 148 ? 20.797 -19.188 7.359 1 93.69 148 LEU B N 1
ATOM 4090 C CA . LEU B 1 148 ? 20.562 -20.422 6.621 1 93.69 148 LEU B CA 1
ATOM 4091 C C . LEU B 1 148 ? 19.875 -21.453 7.5 1 93.69 148 LEU B C 1
ATOM 4093 O O . LEU B 1 148 ? 19 -22.188 7.027 1 93.69 148 LEU B O 1
ATOM 4097 N N . ALA B 1 149 ? 20.234 -21.469 8.734 1 94.44 149 ALA B N 1
ATOM 4098 C CA . ALA B 1 149 ? 19.688 -22.422 9.688 1 94.44 149 ALA B CA 1
ATOM 4099 C C . ALA B 1 149 ? 18.172 -22.266 9.82 1 94.44 149 ALA B C 1
ATOM 4101 O O . ALA B 1 149 ? 17.453 -23.234 10.039 1 94.44 149 ALA B O 1
ATOM 4102 N N . LEU B 1 150 ? 17.75 -21.078 9.656 1 91.75 150 LEU B N 1
ATOM 4103 C CA . LEU B 1 150 ? 16.344 -20.766 9.82 1 91.75 150 LEU B CA 1
ATOM 4104 C C . LEU B 1 150 ? 15.516 -21.375 8.695 1 91.75 150 LEU B C 1
ATOM 4106 O O . LEU B 1 150 ? 14.297 -21.531 8.828 1 91.75 150 LEU B O 1
ATOM 4110 N N . VAL B 1 151 ? 16.141 -21.703 7.59 1 93.44 151 VAL B N 1
ATOM 4111 C CA . VAL B 1 151 ? 15.414 -22.25 6.449 1 93.44 151 VAL B CA 1
ATOM 4112 C C . VAL B 1 151 ? 16 -23.609 6.055 1 93.44 151 VAL B C 1
ATOM 4114 O O . VAL B 1 151 ? 15.852 -24.047 4.91 1 93.44 151 VAL B O 1
ATOM 4117 N N . LYS B 1 152 ? 16.641 -24.25 6.895 1 94.25 152 LYS B N 1
ATOM 4118 C CA . LYS B 1 152 ? 17.422 -25.453 6.59 1 94.25 152 LYS B CA 1
ATOM 4119 C C . LYS B 1 152 ? 16.531 -26.578 6.098 1 94.25 152 LYS B C 1
ATOM 4121 O O . LYS B 1 152 ? 16.922 -27.344 5.215 1 94.25 152 LYS B O 1
ATOM 4126 N N . GLU B 1 153 ? 15.352 -26.703 6.613 1 94 153 GLU B N 1
ATOM 4127 C CA . GLU B 1 153 ? 14.477 -27.812 6.25 1 94 153 GLU B CA 1
ATOM 4128 C C . GLU B 1 153 ? 14 -27.688 4.805 1 94 153 GLU B C 1
ATOM 4130 O O . GLU B 1 153 ? 14.172 -28.609 4.008 1 94 153 GLU B O 1
ATOM 4135 N N . GLU B 1 154 ? 13.492 -26.531 4.48 1 93.62 154 GLU B N 1
ATOM 4136 C CA . GLU B 1 154 ? 12.992 -26.297 3.129 1 93.62 154 GLU B CA 1
ATOM 4137 C C . GLU B 1 154 ? 14.117 -26.328 2.105 1 93.62 154 GLU B C 1
ATOM 4139 O O . GLU B 1 154 ? 13.969 -26.891 1.021 1 93.62 154 GLU B O 1
ATOM 4144 N N . VAL B 1 155 ? 15.203 -25.797 2.498 1 95.12 155 VAL B N 1
ATOM 4145 C CA . VAL B 1 155 ? 16.359 -25.719 1.602 1 95.12 155 VAL B CA 1
ATOM 4146 C C . VAL B 1 155 ? 16.953 -27.109 1.411 1 95.12 155 VAL B C 1
ATOM 4148 O O . VAL B 1 155 ? 17.391 -27.453 0.314 1 95.12 155 VAL B O 1
ATOM 4151 N N . GLY B 1 156 ? 17 -27.812 2.49 1 95.12 156 GLY B N 1
ATOM 4152 C CA . GLY B 1 156 ? 17.469 -29.188 2.385 1 95.12 156 GLY B CA 1
ATOM 4153 C C . GLY B 1 156 ? 16.672 -30.031 1.416 1 95.12 156 GLY B C 1
ATOM 4154 O O . GLY B 1 156 ? 17.234 -30.766 0.609 1 95.12 156 GLY B O 1
ATOM 4155 N N . MET B 1 157 ? 15.406 -29.891 1.52 1 94.31 157 MET B N 1
ATOM 4156 C CA . MET B 1 157 ? 14.523 -30.609 0.604 1 94.31 157 MET B CA 1
ATOM 4157 C C . MET B 1 157 ? 14.773 -30.188 -0.839 1 94.31 157 MET B C 1
ATOM 4159 O O . MET B 1 157 ? 14.758 -31.016 -1.746 1 94.31 157 MET B O 1
ATOM 4163 N N . ALA B 1 158 ? 14.992 -28.938 -1.005 1 94.06 158 ALA B N 1
ATOM 4164 C CA . ALA B 1 158 ? 15.266 -28.406 -2.342 1 94.06 158 ALA B CA 1
ATOM 4165 C C . ALA B 1 158 ? 16.609 -28.922 -2.869 1 94.06 158 ALA B C 1
ATOM 4167 O O . ALA B 1 158 ? 16.734 -29.219 -4.055 1 94.06 158 ALA B O 1
ATOM 4168 N N . GLN B 1 159 ? 17.562 -28.891 -2.016 1 94.88 159 GLN B N 1
ATOM 4169 C CA . GLN B 1 159 ? 18.875 -29.375 -2.424 1 94.88 159 GLN B CA 1
ATOM 4170 C C . GLN B 1 159 ? 18.797 -30.844 -2.863 1 94.88 159 GLN B C 1
ATOM 4172 O O . GLN B 1 159 ? 19.375 -31.203 -3.891 1 94.88 159 GLN B O 1
ATOM 4177 N N . LEU B 1 160 ? 18.109 -31.641 -2.156 1 92.44 160 LEU B N 1
ATOM 4178 C CA . LEU B 1 160 ? 18 -33.062 -2.445 1 92.44 160 LEU B CA 1
ATOM 4179 C C . LEU B 1 160 ? 17.047 -33.312 -3.621 1 92.44 160 LEU B C 1
ATOM 4181 O O . LEU B 1 160 ? 17.312 -34.156 -4.473 1 92.44 160 LEU B O 1
ATOM 4185 N N . GLY B 1 161 ? 16.016 -32.594 -3.678 1 90.38 161 GLY B N 1
ATOM 4186 C CA . GLY B 1 161 ? 14.953 -32.844 -4.645 1 90.38 161 GLY B CA 1
ATOM 4187 C C . GLY B 1 161 ? 15.219 -32.219 -6 1 90.38 161 GLY B C 1
ATOM 4188 O O . GLY B 1 161 ? 15.07 -32.875 -7.031 1 90.38 161 GLY B O 1
ATOM 4189 N N . THR B 1 162 ? 15.586 -30.953 -6.039 1 86.94 162 THR B N 1
ATOM 4190 C CA . THR B 1 162 ? 15.68 -30.234 -7.305 1 86.94 162 THR B CA 1
ATOM 4191 C C . THR B 1 162 ? 17.141 -29.891 -7.625 1 86.94 162 THR B C 1
ATOM 4193 O O . THR B 1 162 ? 17.422 -29.25 -8.633 1 86.94 162 THR B O 1
ATOM 4196 N N . GLY B 1 163 ? 18.047 -30.219 -6.801 1 91.88 163 GLY B N 1
ATOM 4197 C CA . GLY B 1 163 ? 19.453 -30.016 -7.078 1 91.88 163 GLY B CA 1
ATOM 4198 C C . GLY B 1 163 ? 19.891 -28.578 -6.855 1 91.88 163 GLY B C 1
ATOM 4199 O O . GLY B 1 163 ? 20.75 -28.062 -7.574 1 91.88 163 GLY B O 1
ATOM 4200 N N . THR B 1 164 ? 19.297 -27.953 -5.934 1 95.19 164 THR B N 1
ATOM 4201 C CA . THR B 1 164 ? 19.609 -26.562 -5.625 1 95.19 164 THR B CA 1
ATOM 4202 C C . THR B 1 164 ? 21.078 -26.438 -5.184 1 95.19 164 THR B C 1
ATOM 4204 O O . THR B 1 164 ? 21.562 -27.234 -4.379 1 95.19 164 THR B O 1
ATOM 4207 N N . LYS B 1 165 ? 21.781 -25.5 -5.73 1 96 165 LYS B N 1
ATOM 4208 C CA . LYS B 1 165 ? 23.141 -25.203 -5.312 1 96 165 LYS B CA 1
ATOM 4209 C C . LYS B 1 165 ? 23.156 -24.125 -4.227 1 96 165 LYS B C 1
ATOM 4211 O O . LYS B 1 165 ? 22.438 -23.141 -4.316 1 96 165 LYS B O 1
ATOM 4216 N N . ILE B 1 166 ? 23.938 -24.391 -3.234 1 96.75 166 ILE B N 1
ATOM 4217 C CA . ILE B 1 166 ? 24.016 -23.438 -2.129 1 96.75 166 ILE B CA 1
ATOM 4218 C C . ILE B 1 166 ? 25.422 -22.844 -2.074 1 96.75 166 ILE B C 1
ATOM 4220 O O . ILE B 1 166 ? 26.422 -23.562 -2.064 1 96.75 166 ILE B O 1
ATOM 4224 N N . TYR B 1 167 ? 25.5 -21.484 -2.008 1 95.5 167 TYR B N 1
ATOM 4225 C CA . TYR B 1 167 ? 26.781 -20.797 -2.027 1 95.5 167 TYR B CA 1
ATOM 4226 C C . TYR B 1 167 ? 26.906 -19.859 -0.831 1 95.5 167 TYR B C 1
ATOM 4228 O O . TYR B 1 167 ? 26.016 -19.047 -0.563 1 95.5 167 TYR B O 1
ATOM 4236 N N . LYS B 1 168 ? 27.953 -19.938 -0.188 1 94.62 168 LYS B N 1
ATOM 4237 C CA . LYS B 1 168 ? 28.297 -18.969 0.845 1 94.62 168 LYS B CA 1
ATOM 4238 C C . LYS B 1 168 ? 29.109 -17.812 0.268 1 94.62 168 LYS B C 1
ATOM 4240 O O . LYS B 1 168 ? 30.125 -18.047 -0.399 1 94.62 168 LYS B O 1
ATOM 4245 N N . VAL B 1 169 ? 28.672 -16.625 0.518 1 91.12 169 VAL B N 1
ATOM 4246 C CA . VAL B 1 169 ? 29.359 -15.43 0.035 1 91.12 169 VAL B CA 1
ATOM 4247 C C . VAL B 1 169 ? 29.594 -14.461 1.192 1 91.12 169 VAL B C 1
ATOM 4249 O O . VAL B 1 169 ? 28.844 -14.461 2.17 1 91.12 169 VAL B O 1
ATOM 4252 N N . PRO B 1 170 ? 30.641 -13.656 1.044 1 88 170 PRO B N 1
ATOM 4253 C CA . PRO B 1 170 ? 30.844 -12.656 2.092 1 88 170 PRO B CA 1
ATOM 4254 C C . PRO B 1 170 ? 29.672 -11.672 2.211 1 88 170 PRO B C 1
ATOM 4256 O O . PRO B 1 170 ? 29.047 -11.344 1.206 1 88 170 PRO B O 1
ATOM 4259 N N . GLN B 1 171 ? 29.5 -11.188 3.422 1 86.25 171 GLN B N 1
ATOM 4260 C CA . GLN B 1 171 ? 28.375 -10.297 3.709 1 86.25 171 GLN B CA 1
ATOM 4261 C C . GLN B 1 171 ? 28.469 -9.023 2.867 1 86.25 171 GLN B C 1
ATOM 4263 O O . GLN B 1 171 ? 27.438 -8.531 2.381 1 86.25 171 GLN B O 1
ATOM 4268 N N . HIS B 1 172 ? 29.656 -8.547 2.73 1 83.19 172 HIS B N 1
ATOM 4269 C CA . HIS B 1 172 ? 29.859 -7.316 1.977 1 83.19 172 HIS B CA 1
ATOM 4270 C C . HIS B 1 172 ? 29.453 -7.488 0.519 1 83.19 172 HIS B C 1
ATOM 4272 O O . HIS B 1 172 ? 28.859 -6.578 -0.076 1 83.19 172 HIS B O 1
ATOM 4278 N N . ASP B 1 173 ? 29.719 -8.672 -0.041 1 80.94 173 ASP B N 1
ATOM 4279 C CA . ASP B 1 173 ? 29.344 -8.938 -1.423 1 80.94 173 ASP B CA 1
ATOM 4280 C C . ASP B 1 173 ? 27.828 -9.008 -1.569 1 80.94 173 ASP B C 1
ATOM 4282 O O . ASP B 1 173 ? 27.25 -8.43 -2.502 1 80.94 173 ASP B O 1
ATOM 4286 N N . LEU B 1 174 ? 27.219 -9.656 -0.646 1 84.12 174 LEU B N 1
ATOM 4287 C CA . LEU B 1 174 ? 25.766 -9.789 -0.7 1 84.12 174 LEU B CA 1
ATOM 4288 C C . LEU B 1 174 ? 25.094 -8.422 -0.618 1 84.12 174 LEU B C 1
ATOM 4290 O O . LEU B 1 174 ? 24.078 -8.188 -1.267 1 84.12 174 LEU B O 1
ATOM 4294 N N . LYS B 1 175 ? 25.641 -7.543 0.077 1 81.56 175 LYS B N 1
ATOM 4295 C CA . LYS B 1 175 ? 25.094 -6.191 0.206 1 81.56 175 LYS B CA 1
ATOM 4296 C C . LYS B 1 175 ? 25.156 -5.449 -1.126 1 81.56 175 LYS B C 1
ATOM 4298 O O . LYS B 1 175 ? 24.234 -4.703 -1.464 1 81.56 175 LYS B O 1
ATOM 4303 N N . THR B 1 176 ? 26.156 -5.738 -1.813 1 80.12 176 THR B N 1
ATOM 4304 C CA . THR B 1 176 ? 26.312 -5.066 -3.098 1 80.12 176 THR B CA 1
ATOM 4305 C C . THR B 1 176 ? 25.375 -5.656 -4.141 1 80.12 176 THR B C 1
ATOM 4307 O O . THR B 1 176 ? 24.953 -4.961 -5.074 1 80.12 176 THR B O 1
ATOM 4310 N N . TRP B 1 177 ? 25.078 -6.902 -3.904 1 78.31 177 TRP B N 1
ATOM 4311 C CA . TRP B 1 177 ? 24.219 -7.598 -4.855 1 78.31 177 TRP B CA 1
ATOM 4312 C C . TRP B 1 177 ? 22.75 -7.301 -4.586 1 78.31 177 TRP B C 1
ATOM 4314 O O . TRP B 1 177 ? 21.922 -7.32 -5.504 1 78.31 177 TRP B O 1
ATOM 4324 N N . SER B 1 178 ? 22.484 -7.004 -3.385 1 78.12 178 SER B N 1
ATOM 4325 C CA . SER B 1 178 ? 21.109 -6.875 -2.926 1 78.12 178 SER B CA 1
ATOM 4326 C C . SER B 1 178 ? 20.5 -5.543 -3.357 1 78.12 178 SER B C 1
ATOM 4328 O O . SER B 1 178 ? 21.203 -4.539 -3.467 1 78.12 178 SER B O 1
ATOM 4330 N N . SER B 1 179 ? 19.312 -5.629 -3.729 1 69.31 179 SER B N 1
ATOM 4331 C CA . SER B 1 179 ? 18.562 -4.414 -4.031 1 69.31 179 SER B CA 1
ATOM 4332 C C . SER B 1 179 ? 18.109 -3.715 -2.754 1 69.31 179 SER B C 1
ATOM 4334 O O . SER B 1 179 ? 17.562 -2.611 -2.807 1 69.31 179 SER B O 1
ATOM 4336 N N . LEU B 1 180 ? 18.359 -4.289 -1.66 1 70.44 180 LEU B N 1
ATOM 4337 C CA . LEU B 1 180 ? 17.891 -3.773 -0.379 1 70.44 180 LEU B CA 1
ATOM 4338 C C . LEU B 1 180 ? 18.984 -2.973 0.318 1 70.44 180 LEU B C 1
ATOM 4340 O O . LEU B 1 180 ? 20.172 -3.242 0.127 1 70.44 180 LEU B O 1
ATOM 4344 N N . VAL B 1 181 ? 18.469 -2.025 1.042 1 59.78 181 VAL B N 1
ATOM 4345 C CA . VAL B 1 181 ? 19.406 -1.218 1.825 1 59.78 181 VAL B CA 1
ATOM 4346 C C . VAL B 1 181 ? 20.078 -2.086 2.889 1 59.78 181 VAL B C 1
ATOM 4348 O O . VAL B 1 181 ? 21.281 -1.99 3.105 1 59.78 181 VAL B O 1
ATOM 4351 N N . THR B 1 182 ? 19.312 -2.99 3.521 1 61.47 182 THR B N 1
ATOM 4352 C CA . THR B 1 182 ? 19.828 -3.947 4.492 1 61.47 182 THR B CA 1
ATOM 4353 C C . THR B 1 182 ? 19.516 -5.379 4.066 1 61.47 182 THR B C 1
ATOM 4355 O O . THR B 1 182 ? 18.422 -5.879 4.336 1 61.47 182 THR B O 1
ATOM 4358 N N . PRO B 1 183 ? 20.5 -5.941 3.521 1 71.06 183 PRO B N 1
ATOM 4359 C CA . PRO B 1 183 ? 20.203 -7.285 3.006 1 71.06 183 PRO B CA 1
ATOM 4360 C C . PRO B 1 183 ? 19.969 -8.305 4.117 1 71.06 183 PRO B C 1
ATOM 4362 O O . PRO B 1 183 ? 20.688 -8.305 5.125 1 71.06 183 PRO B O 1
ATOM 4365 N N . PRO B 1 184 ? 18.984 -9.148 4.031 1 71.25 184 PRO B N 1
ATOM 4366 C CA . PRO B 1 184 ? 18.641 -10.133 5.055 1 71.25 184 PRO B CA 1
ATOM 4367 C C . PRO B 1 184 ? 19.656 -11.266 5.16 1 71.25 184 PRO B C 1
ATOM 4369 O O . PRO B 1 184 ? 19.625 -12.039 6.121 1 71.25 184 PRO B O 1
ATOM 4372 N N . GLY B 1 185 ? 20.531 -11.406 4.215 1 84.25 185 GLY B N 1
ATOM 4373 C CA . GLY B 1 185 ? 21.578 -12.422 4.277 1 84.25 185 GLY B CA 1
ATOM 4374 C C . GLY B 1 185 ? 21.25 -13.656 3.465 1 84.25 185 GLY B C 1
ATOM 4375 O O . GLY B 1 185 ? 22.031 -14.609 3.443 1 84.25 185 GLY B O 1
ATOM 4376 N N . LEU B 1 186 ? 20.094 -13.805 2.912 1 93.12 186 LEU B N 1
ATOM 4377 C CA . LEU B 1 186 ? 19.672 -14.906 2.049 1 93.12 186 LEU B CA 1
ATOM 4378 C C . LEU B 1 186 ? 19.141 -14.383 0.722 1 93.12 186 LEU B C 1
ATOM 4380 O O . LEU B 1 186 ? 18.297 -13.477 0.701 1 93.12 186 LEU B O 1
ATOM 4384 N N . MET B 1 187 ? 19.656 -14.945 -0.335 1 94.12 187 MET B N 1
ATOM 4385 C CA . MET B 1 187 ? 19.188 -14.617 -1.679 1 94.12 187 MET B CA 1
ATOM 4386 C C . MET B 1 187 ? 19.016 -15.875 -2.523 1 94.12 187 MET B C 1
ATOM 4388 O O . MET B 1 187 ? 19.969 -16.641 -2.686 1 94.12 187 MET B O 1
ATOM 4392 N N . GLY B 1 188 ? 17.875 -16.078 -3.064 1 95.88 188 GLY B N 1
ATOM 4393 C CA . GLY B 1 188 ? 17.594 -17.25 -3.881 1 95.88 188 GLY B CA 1
ATOM 4394 C C . GLY B 1 188 ? 17.312 -16.922 -5.332 1 95.88 188 GLY B C 1
ATOM 4395 O O . GLY B 1 188 ? 16.672 -15.914 -5.633 1 95.88 188 GLY B O 1
ATOM 4396 N N . ILE B 1 189 ? 17.875 -17.703 -6.168 1 95.88 189 ILE B N 1
ATOM 4397 C CA . ILE B 1 189 ? 17.547 -17.656 -7.59 1 95.88 189 ILE B CA 1
ATOM 4398 C C . ILE B 1 189 ? 16.547 -18.75 -7.938 1 95.88 189 ILE B C 1
ATOM 4400 O O . ILE B 1 189 ? 16.859 -19.938 -7.785 1 95.88 189 ILE B O 1
ATOM 4404 N N . PHE B 1 190 ? 15.383 -18.312 -8.406 1 96.44 190 PHE B N 1
ATOM 4405 C CA . PHE B 1 190 ? 14.305 -19.25 -8.703 1 96.44 190 PHE B CA 1
ATOM 4406 C C . PHE B 1 190 ? 13.898 -19.172 -10.172 1 96.44 190 PHE B C 1
ATOM 4408 O O . PHE B 1 190 ? 14.078 -18.125 -10.805 1 96.44 190 PHE B O 1
ATOM 4415 N N . ASP B 1 191 ? 13.344 -20.281 -10.57 1 94.44 191 ASP B N 1
ATOM 4416 C CA . ASP B 1 191 ? 12.594 -20.203 -11.82 1 94.44 191 ASP B CA 1
ATOM 4417 C C . ASP B 1 191 ? 11.273 -19.469 -11.617 1 94.44 191 ASP B C 1
ATOM 4419 O O . ASP B 1 191 ? 10.609 -19.641 -10.594 1 94.44 191 ASP B O 1
ATOM 4423 N N . ARG B 1 192 ? 10.953 -18.672 -12.578 1 92.88 192 ARG B N 1
ATOM 4424 C CA . ARG B 1 192 ? 9.602 -18.109 -12.562 1 92.88 192 ARG B CA 1
ATOM 4425 C C . ARG B 1 192 ? 8.547 -19.219 -12.547 1 92.88 192 ARG B C 1
ATOM 4427 O O . ARG B 1 192 ? 8.734 -20.266 -13.156 1 92.88 192 ARG B O 1
ATOM 4434 N N . PRO B 1 193 ? 7.496 -18.875 -11.852 1 90.06 193 PRO B N 1
ATOM 4435 C CA . PRO B 1 193 ? 6.457 -19.922 -11.859 1 90.06 193 PRO B CA 1
ATOM 4436 C C . PRO B 1 193 ? 5.992 -20.281 -13.266 1 90.06 193 PRO B C 1
ATOM 4438 O O . PRO B 1 193 ? 5.836 -19.391 -14.117 1 90.06 193 PRO B O 1
ATOM 4441 N N . SER B 1 194 ? 5.934 -21.547 -13.508 1 76.94 194 SER B N 1
ATOM 4442 C CA . SER B 1 194 ? 5.398 -22.062 -14.766 1 76.94 194 SER B CA 1
ATOM 4443 C C . SER B 1 194 ? 3.895 -22.297 -14.664 1 76.94 194 SER B C 1
ATOM 4445 O O . SER B 1 194 ? 3.34 -22.359 -13.57 1 76.94 194 SER B O 1
ATOM 4447 N N . ASP B 1 195 ? 3.24 -22.297 -15.781 1 76.38 195 ASP B N 1
ATOM 4448 C CA . ASP B 1 195 ? 1.813 -22.609 -15.797 1 76.38 195 ASP B CA 1
ATOM 4449 C C . ASP B 1 195 ? 1.527 -23.922 -15.062 1 76.38 195 ASP B C 1
ATOM 4451 O O . ASP B 1 195 ? 0.553 -24.016 -14.312 1 76.38 195 ASP B O 1
ATOM 4455 N N . LYS B 1 196 ? 2.453 -24.797 -15.219 1 70.06 196 LYS B N 1
ATOM 4456 C CA . LYS B 1 196 ? 2.27 -26.109 -14.586 1 70.06 196 LYS B CA 1
ATOM 4457 C C . LYS B 1 196 ? 2.381 -25.984 -13.062 1 70.06 196 LYS B C 1
ATOM 4459 O O . LYS B 1 196 ? 1.596 -26.594 -12.336 1 70.06 196 LYS B O 1
ATOM 4464 N N . GLY B 1 197 ? 3.363 -25.234 -12.648 1 71.88 197 GLY B N 1
ATOM 4465 C CA . GLY B 1 197 ? 3.525 -25.031 -11.219 1 71.88 197 GLY B CA 1
ATOM 4466 C C . GLY B 1 197 ? 2.352 -24.312 -10.578 1 71.88 197 GLY B C 1
ATOM 4467 O O . GLY B 1 197 ? 1.896 -24.703 -9.5 1 71.88 197 GLY B O 1
ATOM 4468 N N . LEU B 1 198 ? 1.892 -23.469 -11.25 1 80.06 198 LEU B N 1
ATOM 4469 C CA . LEU B 1 198 ? 0.746 -22.703 -10.758 1 80.06 198 LEU B CA 1
ATOM 4470 C C . LEU B 1 198 ? -0.5 -23.578 -10.695 1 80.06 198 LEU B C 1
ATOM 4472 O O . LEU B 1 198 ? -1.296 -23.469 -9.758 1 80.06 198 LEU B O 1
ATOM 4476 N N . GLU B 1 199 ? -0.597 -24.422 -11.703 1 78.19 199 GLU B N 1
ATOM 4477 C CA . GLU B 1 199 ? -1.742 -25.328 -11.75 1 78.19 199 GLU B CA 1
ATOM 4478 C C . GLU B 1 199 ? -1.771 -26.25 -10.523 1 78.19 199 GLU B C 1
ATOM 4480 O O . GLU B 1 199 ? -2.834 -26.484 -9.945 1 78.19 199 GLU B O 1
ATOM 4485 N N . LYS B 1 200 ? -0.596 -26.688 -10.18 1 77.75 200 LYS B N 1
ATOM 4486 C CA . LYS B 1 200 ? -0.51 -27.562 -9.008 1 77.75 200 LYS B CA 1
ATOM 4487 C C . LYS B 1 200 ? -0.937 -26.812 -7.742 1 77.75 200 LYS B C 1
ATOM 4489 O O . LYS B 1 200 ? -1.681 -27.359 -6.926 1 77.75 200 LYS B O 1
ATOM 4494 N N . ASN B 1 201 ? -0.496 -25.672 -7.656 1 78.56 201 ASN B N 1
ATOM 4495 C CA . ASN B 1 201 ? -0.841 -24.875 -6.488 1 78.56 201 ASN B CA 1
ATOM 4496 C C . ASN B 1 201 ? -2.33 -24.547 -6.457 1 78.56 201 ASN B C 1
ATOM 4498 O O . ASN B 1 201 ? -2.961 -24.609 -5.398 1 78.56 201 ASN B O 1
ATOM 4502 N N . LEU B 1 202 ? -2.805 -24.234 -7.543 1 79.19 202 LEU B N 1
ATOM 4503 C CA . LEU B 1 202 ? -4.223 -23.906 -7.648 1 79.19 202 LEU B CA 1
ATOM 4504 C C . LEU B 1 202 ? -5.082 -25.125 -7.328 1 79.19 202 LEU B C 1
ATOM 4506 O O . LEU B 1 202 ? -6.117 -25 -6.668 1 79.19 202 LEU B O 1
ATOM 4510 N N . ALA B 1 203 ? -4.625 -26.234 -7.812 1 80.12 203 ALA B N 1
ATOM 4511 C CA . ALA B 1 203 ? -5.34 -27.469 -7.512 1 80.12 203 ALA B CA 1
ATOM 4512 C C . ALA B 1 203 ? -5.348 -27.75 -6.012 1 80.12 203 ALA B C 1
ATOM 4514 O O . ALA B 1 203 ? -6.363 -28.172 -5.457 1 80.12 203 ALA B O 1
ATOM 4515 N N . GLU B 1 204 ? -4.277 -27.484 -5.441 1 78.5 204 GLU B N 1
ATOM 4516 C CA . GLU B 1 204 ? -4.184 -27.656 -3.994 1 78.5 204 GLU B CA 1
ATOM 4517 C C . GLU B 1 204 ? -5.105 -26.688 -3.26 1 78.5 204 GLU B C 1
ATOM 4519 O O . GLU B 1 204 ? -5.766 -27.062 -2.289 1 78.5 204 GLU B O 1
ATOM 4524 N N . GLN B 1 205 ? -5.145 -25.578 -3.762 1 77 205 GLN B N 1
ATOM 4525 C CA . GLN B 1 205 ? -6.027 -24.578 -3.164 1 77 205 GLN B CA 1
ATOM 4526 C C . GLN B 1 205 ? -7.492 -24.969 -3.332 1 77 205 GLN B C 1
ATOM 4528 O O . GLN B 1 205 ? -8.305 -24.781 -2.42 1 77 205 GLN B O 1
ATOM 4533 N N . GLN B 1 206 ? -7.734 -25.484 -4.438 1 78.19 206 GLN B N 1
ATOM 4534 C CA . GLN B 1 206 ? -9.094 -25.938 -4.699 1 78.19 206 GLN B CA 1
ATOM 4535 C C . GLN B 1 206 ? -9.5 -27.047 -3.742 1 78.19 206 GLN B C 1
ATOM 4537 O O . GLN B 1 206 ? -10.633 -27.078 -3.252 1 78.19 206 GLN B O 1
ATOM 4542 N N . ARG B 1 207 ? -8.57 -27.859 -3.523 1 77.31 207 ARG B N 1
ATOM 4543 C CA . ARG B 1 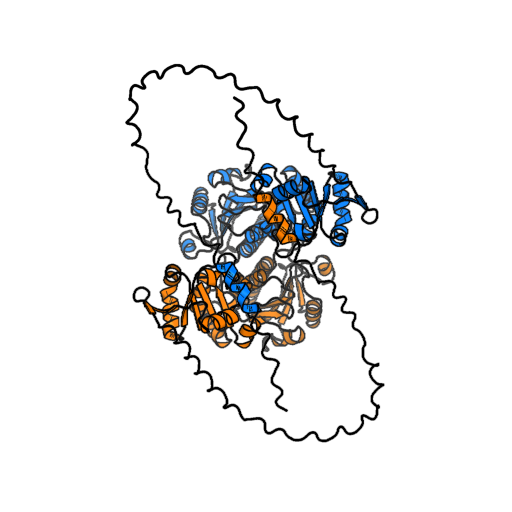207 ? -8.828 -28.953 -2.582 1 77.31 207 ARG B CA 1
ATOM 4544 C C . ARG B 1 207 ? -9.094 -28.406 -1.182 1 77.31 207 ARG B C 1
ATOM 4546 O O . ARG B 1 207 ? -9.883 -28.984 -0.43 1 77.31 207 ARG B O 1
ATOM 4553 N N . LEU B 1 208 ? -8.594 -27.297 -1.009 1 74.75 208 LEU B N 1
ATOM 4554 C CA . LEU B 1 208 ? -8.742 -26.688 0.311 1 74.75 208 LEU B CA 1
ATOM 4555 C C . LEU B 1 208 ? -9.969 -25.781 0.352 1 74.75 208 LEU B C 1
ATOM 4557 O O . LEU B 1 208 ? -10.203 -25.094 1.352 1 74.75 208 LEU B O 1
ATOM 4561 N N . GLY B 1 209 ? -10.695 -25.703 -0.723 1 69.69 209 GLY B N 1
ATOM 4562 C CA . GLY B 1 209 ? -11.984 -25.031 -0.727 1 69.69 209 GLY B CA 1
ATOM 4563 C C . GLY B 1 209 ? -11.906 -23.625 -1.283 1 69.69 209 GLY B C 1
ATOM 4564 O O . GLY B 1 209 ? -12.836 -22.828 -1.111 1 69.69 209 GLY B O 1
ATOM 4565 N N . SER B 1 210 ? -10.789 -23.391 -1.858 1 76.5 210 SER B N 1
ATOM 4566 C CA . SER B 1 210 ? -10.664 -22.047 -2.377 1 76.5 210 SER B CA 1
ATOM 4567 C C . SER B 1 210 ? -10.656 -22.031 -3.902 1 76.5 210 SER B C 1
ATOM 4569 O O . SER B 1 210 ? -9.641 -22.328 -4.527 1 76.5 210 SER B O 1
ATOM 4571 N N . GLN B 1 211 ? -11.812 -21.953 -4.504 1 84.88 211 GLN B N 1
ATOM 4572 C CA . GLN B 1 211 ? -11.875 -21.797 -5.953 1 84.88 211 GLN B CA 1
ATOM 4573 C C . GLN B 1 211 ? -11.766 -20.328 -6.359 1 84.88 211 GLN B C 1
ATOM 4575 O O . GLN B 1 211 ? -12.359 -19.453 -5.727 1 84.88 211 GLN B O 1
ATOM 4580 N N . PRO B 1 212 ? -10.961 -20.172 -7.348 1 91.81 212 PRO B N 1
ATOM 4581 C CA . PRO B 1 212 ? -10.828 -18.781 -7.781 1 91.81 212 PRO B CA 1
ATOM 4582 C C . PRO B 1 212 ? -12.148 -18.188 -8.266 1 91.81 212 PRO B C 1
ATOM 4584 O O . PRO B 1 212 ? -12.961 -18.891 -8.883 1 91.81 212 PRO B O 1
ATOM 4587 N N . PHE B 1 213 ? -12.328 -16.953 -7.949 1 94.81 213 PHE B N 1
ATOM 4588 C CA . PHE B 1 213 ? -13.484 -16.219 -8.461 1 94.81 213 PHE B CA 1
ATOM 4589 C C . PHE B 1 213 ? -13.297 -15.891 -9.938 1 94.81 213 PHE B C 1
ATOM 4591 O O . PHE B 1 213 ? -12.172 -15.734 -10.414 1 94.81 213 PHE B O 1
ATOM 4598 N N . PRO B 1 214 ? -14.375 -15.922 -10.711 1 96.56 214 PRO B N 1
ATOM 4599 C CA . PRO B 1 214 ? -14.281 -15.586 -12.133 1 96.56 214 PRO B CA 1
ATOM 4600 C C . PRO B 1 214 ? -13.992 -14.102 -12.367 1 96.56 214 PRO B C 1
ATOM 4602 O O . PRO B 1 214 ? -14.781 -13.414 -13.016 1 96.56 214 PRO B O 1
ATOM 4605 N N . ILE B 1 215 ? -12.867 -13.672 -11.859 1 97.94 215 ILE B N 1
ATOM 4606 C CA . ILE B 1 215 ? -12.438 -12.281 -11.938 1 97.94 215 ILE B CA 1
ATOM 4607 C C . ILE B 1 215 ? -11.016 -12.203 -12.484 1 97.94 215 ILE B C 1
ATOM 4609 O O . ILE B 1 215 ? -10.125 -12.914 -12.016 1 97.94 215 ILE B O 1
ATOM 4613 N N . THR B 1 216 ? -10.828 -11.453 -13.484 1 98.12 216 THR B N 1
ATOM 4614 C CA . THR B 1 216 ? -9.508 -11.062 -13.969 1 98.12 216 THR B CA 1
ATOM 4615 C C . THR B 1 216 ? -9.211 -9.609 -13.625 1 98.12 216 THR B C 1
ATOM 4617 O O . THR B 1 216 ? -9.992 -8.719 -13.961 1 98.12 216 THR B O 1
ATOM 4620 N N . VAL B 1 217 ? -8.133 -9.391 -12.953 1 98.62 217 VAL B N 1
ATOM 4621 C CA . VAL B 1 217 ? -7.711 -8.031 -12.648 1 98.62 217 VAL B CA 1
ATOM 4622 C C . VAL B 1 217 ? -6.711 -7.551 -13.695 1 98.62 217 VAL B C 1
ATOM 4624 O O . VAL B 1 217 ? -5.715 -8.227 -13.969 1 98.62 217 VAL B O 1
ATOM 4627 N N . VAL B 1 218 ? -7.004 -6.414 -14.273 1 98.69 218 VAL B N 1
ATOM 4628 C CA . VAL B 1 218 ? -6.137 -5.832 -15.297 1 98.69 218 VAL B CA 1
ATOM 4629 C C . VAL B 1 218 ? -5.453 -4.586 -14.742 1 98.69 218 VAL B C 1
ATOM 4631 O O . VAL B 1 218 ? -6.117 -3.621 -14.359 1 98.69 218 VAL B O 1
ATOM 4634 N N . CYS B 1 219 ? -4.133 -4.637 -14.703 1 98.06 219 CYS B N 1
ATOM 4635 C CA . CYS B 1 219 ? -3.334 -3.504 -14.25 1 98.06 219 CYS B CA 1
ATOM 4636 C C . CYS B 1 219 ? -2.938 -2.617 -15.43 1 98.06 219 CYS B C 1
ATOM 4638 O O . CYS B 1 219 ? -2.342 -3.092 -16.391 1 98.06 219 CYS B O 1
ATOM 4640 N N . ASP B 1 220 ? -3.271 -1.322 -15.273 1 97.19 220 ASP B N 1
ATOM 4641 C CA . ASP B 1 220 ? -2.982 -0.343 -16.312 1 97.19 220 ASP B CA 1
ATOM 4642 C C . ASP B 1 220 ? -2.213 0.85 -15.758 1 97.19 220 ASP B C 1
ATOM 4644 O O . ASP B 1 220 ? -2.701 1.542 -14.859 1 97.19 220 ASP B O 1
ATOM 4648 N N . ASN B 1 221 ? -1.024 1.051 -16.219 1 94.38 221 ASN B N 1
ATOM 4649 C CA . ASN B 1 221 ? -0.208 2.201 -15.844 1 94.38 221 ASN B CA 1
ATOM 4650 C C . ASN B 1 221 ? 0.254 2.119 -14.391 1 94.38 221 ASN B C 1
ATOM 4652 O O . ASN B 1 221 ? 0.341 3.137 -13.703 1 94.38 221 ASN B O 1
ATOM 4656 N N . ILE B 1 222 ? 0.479 0.919 -13.906 1 96.06 222 ILE B N 1
ATOM 4657 C CA . ILE B 1 222 ? 1.063 0.77 -12.578 1 96.06 222 ILE B CA 1
ATOM 4658 C C . ILE B 1 222 ? 2.58 0.915 -12.664 1 96.06 222 ILE B C 1
ATOM 4660 O O . ILE B 1 222 ? 3.262 0.06 -13.242 1 96.06 222 ILE B O 1
ATOM 4664 N N . ARG B 1 223 ? 3.109 1.887 -12.055 1 92 223 ARG B N 1
ATOM 4665 C CA . ARG B 1 223 ? 4.512 2.227 -12.281 1 92 223 ARG B CA 1
ATOM 4666 C C . ARG B 1 223 ? 5.352 1.934 -11.039 1 92 223 ARG B C 1
ATOM 4668 O O . ARG B 1 223 ? 6.582 1.888 -11.117 1 92 223 ARG B O 1
ATOM 4675 N N . GLU B 1 224 ? 4.773 1.795 -9.953 1 90.56 224 GLU B N 1
ATOM 4676 C CA . GLU B 1 224 ? 5.5 1.499 -8.719 1 90.56 224 GLU B CA 1
ATOM 4677 C C . GLU B 1 224 ? 5.473 0.005 -8.406 1 90.56 224 GLU B C 1
ATOM 4679 O O . GLU B 1 224 ? 4.406 -0.568 -8.18 1 90.56 224 GLU B O 1
ATOM 4684 N N . PRO B 1 225 ? 6.637 -0.63 -8.312 1 93.94 225 PRO B N 1
ATOM 4685 C CA . PRO B 1 225 ? 6.707 -2.084 -8.148 1 93.94 225 PRO B CA 1
ATOM 4686 C C . PRO B 1 225 ? 6.066 -2.562 -6.848 1 93.94 225 PRO B C 1
ATOM 4688 O O . PRO B 1 225 ? 5.406 -3.605 -6.828 1 93.94 225 PRO B O 1
ATOM 4691 N N . ASN B 1 226 ? 6.215 -1.828 -5.797 1 91.81 226 ASN B N 1
ATOM 4692 C CA . ASN B 1 226 ? 5.605 -2.217 -4.527 1 91.81 226 ASN B CA 1
ATOM 4693 C C . ASN B 1 226 ? 4.082 -2.262 -4.633 1 91.81 226 ASN B C 1
ATOM 4695 O O . ASN B 1 226 ? 3.445 -3.17 -4.094 1 91.81 226 ASN B O 1
ATOM 4699 N N . ASN B 1 227 ? 3.529 -1.328 -5.32 1 93.75 227 ASN B N 1
ATOM 4700 C CA . ASN B 1 227 ? 2.086 -1.304 -5.531 1 93.75 227 ASN B CA 1
ATOM 4701 C C . ASN B 1 227 ? 1.621 -2.494 -6.363 1 93.75 227 ASN B C 1
ATOM 4703 O O . ASN B 1 227 ? 0.616 -3.131 -6.043 1 93.75 227 ASN B O 1
ATOM 4707 N N . LEU B 1 228 ? 2.408 -2.758 -7.391 1 97 228 LEU B N 1
ATOM 4708 C CA . LEU B 1 228 ? 2.061 -3.902 -8.227 1 97 228 LEU B CA 1
ATOM 4709 C C . LEU B 1 228 ? 2.109 -5.195 -7.418 1 97 228 LEU B C 1
ATOM 4711 O O . LEU B 1 228 ? 1.21 -6.035 -7.523 1 97 228 LEU B O 1
ATOM 4715 N N . GLY B 1 229 ? 3.139 -5.312 -6.629 1 97.12 229 GLY B N 1
ATOM 4716 C CA . GLY B 1 229 ? 3.217 -6.457 -5.734 1 97.12 229 GLY B CA 1
ATOM 4717 C C . GLY B 1 229 ? 2.02 -6.574 -4.812 1 97.12 229 GLY B C 1
ATOM 4718 O O . GLY B 1 229 ? 1.434 -7.652 -4.68 1 97.12 229 GLY B O 1
ATOM 4719 N N . SER B 1 230 ? 1.631 -5.492 -4.219 1 96.25 230 SER B N 1
ATOM 4720 C CA . SER B 1 230 ? 0.502 -5.477 -3.295 1 96.25 230 SER B CA 1
ATOM 4721 C C . SER B 1 230 ? -0.798 -5.84 -4.004 1 96.25 230 SER B C 1
ATOM 4723 O O . SER B 1 230 ? -1.656 -6.516 -3.432 1 96.25 230 SER B O 1
ATOM 4725 N N . ILE B 1 231 ? -0.915 -5.395 -5.207 1 97.69 231 ILE B N 1
ATOM 4726 C CA . ILE B 1 231 ? -2.07 -5.734 -6.027 1 97.69 231 ILE B CA 1
ATOM 4727 C C . ILE B 1 231 ? -2.141 -7.246 -6.223 1 97.69 231 ILE B C 1
ATOM 4729 O O . ILE B 1 231 ? -3.182 -7.859 -5.984 1 97.69 231 ILE B O 1
ATOM 4733 N N . ILE B 1 232 ? -1.058 -7.785 -6.578 1 97.81 232 ILE B N 1
ATOM 4734 C CA . ILE B 1 232 ? -0.989 -9.219 -6.848 1 97.81 232 ILE B CA 1
ATOM 4735 C C . ILE B 1 232 ? -1.245 -10 -5.559 1 97.81 232 ILE B C 1
ATOM 4737 O O . ILE B 1 232 ? -1.942 -11.016 -5.57 1 97.81 232 ILE B O 1
ATOM 4741 N N . ARG B 1 233 ? -0.699 -9.438 -4.488 1 97.06 233 ARG B N 1
ATOM 4742 C CA . ARG B 1 233 ? -0.944 -10.039 -3.182 1 97.06 233 ARG B CA 1
ATOM 4743 C C . ARG B 1 233 ? -2.438 -10.109 -2.885 1 97.06 233 ARG B C 1
ATOM 4745 O O . ARG B 1 233 ? -2.934 -11.141 -2.428 1 97.06 233 ARG B O 1
ATOM 4752 N N . THR B 1 234 ? -3.111 -9.102 -3.16 1 97.75 234 THR B N 1
ATOM 4753 C CA . THR B 1 234 ? -4.551 -9.047 -2.939 1 97.75 234 THR B CA 1
ATOM 4754 C C . THR B 1 234 ? -5.277 -10.047 -3.838 1 97.75 234 THR B C 1
ATOM 4756 O O . THR B 1 234 ? -6.199 -10.734 -3.396 1 97.75 234 THR B O 1
ATOM 4759 N N . CYS B 1 235 ? -4.812 -10.219 -5.043 1 97.44 235 CYS B N 1
ATOM 4760 C CA . CYS B 1 235 ? -5.434 -11.133 -5.996 1 97.44 235 CYS B CA 1
ATOM 4761 C C . CYS B 1 235 ? -5.207 -12.578 -5.594 1 97.44 235 CYS B C 1
ATOM 4763 O O . CYS B 1 235 ? -6.016 -13.453 -5.91 1 97.44 235 CYS B O 1
ATOM 4765 N N . GLY B 1 236 ? -4.074 -12.805 -4.949 1 94.5 236 GLY B N 1
ATOM 4766 C CA . GLY B 1 236 ? -3.832 -14.133 -4.402 1 94.5 236 GLY B CA 1
ATOM 4767 C C . GLY B 1 236 ? -4.637 -14.414 -3.148 1 94.5 236 GLY B C 1
ATOM 4768 O O . GLY B 1 236 ? -5.008 -15.562 -2.891 1 94.5 236 GLY B O 1
ATOM 4769 N N . ALA B 1 237 ? -4.855 -13.352 -2.371 1 94.06 237 ALA B N 1
ATOM 4770 C CA . ALA B 1 237 ? -5.574 -13.477 -1.106 1 94.06 237 ALA B CA 1
ATOM 4771 C C . ALA B 1 237 ? -7.062 -13.734 -1.347 1 94.06 237 ALA B C 1
ATOM 4773 O O . ALA B 1 237 ? -7.691 -14.508 -0.617 1 94.06 237 ALA B O 1
ATOM 4774 N N . LEU B 1 238 ? -7.656 -13.031 -2.172 1 94.62 238 LEU B N 1
ATOM 4775 C CA . LEU B 1 238 ? -8.953 -13.328 -2.779 1 94.62 238 LEU B CA 1
ATOM 4776 C C . LEU B 1 238 ? -8.781 -13.891 -4.184 1 94.62 238 LEU B C 1
ATOM 4778 O O . LEU B 1 238 ? -8.75 -13.133 -5.16 1 94.62 238 LEU B O 1
ATOM 4782 N N . PRO B 1 239 ? -8.609 -15.133 -4.191 1 92.38 239 PRO B N 1
ATOM 4783 C CA . PRO B 1 239 ? -8.062 -15.719 -5.418 1 92.38 239 PRO B CA 1
ATOM 4784 C C . PRO B 1 239 ? -8.867 -15.344 -6.66 1 92.38 239 PRO B C 1
ATOM 4786 O O . PRO B 1 239 ? -9.984 -15.828 -6.848 1 92.38 239 PRO B O 1
ATOM 4789 N N . CYS B 1 240 ? -8.242 -14.578 -7.445 1 95.31 240 CYS B N 1
ATOM 4790 C CA . CYS B 1 240 ? -8.75 -14.219 -8.766 1 95.31 240 CYS B CA 1
ATOM 4791 C C . CYS B 1 240 ? -8.312 -15.234 -9.812 1 95.31 240 CYS B C 1
ATOM 4793 O O . CYS B 1 240 ? -7.371 -16 -9.586 1 95.31 240 CYS B O 1
ATOM 4795 N N . SER B 1 241 ? -9.023 -15.234 -10.922 1 94.81 241 SER B N 1
ATOM 4796 C CA . SER B 1 241 ? -8.672 -16.141 -12.008 1 94.81 241 SER B CA 1
ATOM 4797 C C . SER B 1 241 ? -7.281 -15.844 -12.555 1 94.81 241 SER B C 1
ATOM 4799 O O . SER B 1 241 ? -6.516 -16.766 -12.859 1 94.81 241 SER B O 1
ATOM 4801 N N . GLN B 1 242 ? -7.031 -14.602 -12.688 1 95.62 242 GLN B N 1
ATOM 4802 C CA . GLN B 1 242 ? -5.707 -14.203 -13.164 1 95.62 242 GLN B CA 1
ATOM 4803 C C . GLN B 1 242 ? -5.5 -12.695 -13.008 1 95.62 242 GLN B C 1
ATOM 4805 O O . GLN B 1 242 ? -6.453 -11.953 -12.773 1 95.62 242 GLN B O 1
ATOM 4810 N N . VAL B 1 243 ? -4.23 -12.312 -13.117 1 97.5 243 VAL B N 1
ATOM 4811 C CA . VAL B 1 243 ? -3.82 -10.914 -13.188 1 97.5 243 VAL B CA 1
ATOM 4812 C C . VAL B 1 243 ? -3.178 -10.625 -14.539 1 97.5 243 VAL B C 1
ATOM 4814 O O . VAL B 1 243 ? -2.285 -11.352 -14.977 1 97.5 243 VAL B O 1
ATOM 4817 N N . VAL B 1 244 ? -3.678 -9.625 -15.164 1 98.06 244 VAL B N 1
ATOM 4818 C CA . VAL B 1 244 ? -3.1 -9.188 -16.438 1 98.06 244 VAL B CA 1
ATOM 4819 C C . VAL B 1 244 ? -2.396 -7.844 -16.234 1 98.06 244 VAL B C 1
ATOM 4821 O O . VAL B 1 244 ? -3 -6.883 -15.758 1 98.06 244 VAL B O 1
ATOM 4824 N N . VAL B 1 245 ? -1.144 -7.82 -16.547 1 97.69 245 VAL B N 1
ATOM 4825 C CA . VAL B 1 245 ? -0.337 -6.605 -16.469 1 97.69 245 VAL B CA 1
ATOM 4826 C C . VAL B 1 245 ? -0.085 -6.062 -17.875 1 97.69 245 VAL B C 1
ATOM 4828 O O . VAL B 1 245 ? 0.628 -6.684 -18.656 1 97.69 245 VAL B O 1
ATOM 4831 N N . THR B 1 246 ? -0.635 -4.906 -18.125 1 97.56 246 THR B N 1
ATOM 4832 C CA . THR B 1 246 ? -0.566 -4.391 -19.484 1 97.56 246 THR B CA 1
ATOM 4833 C C . THR B 1 246 ? 0.813 -3.805 -19.766 1 97.56 246 THR B C 1
ATOM 4835 O O . THR B 1 246 ? 1.575 -3.514 -18.844 1 97.56 246 THR B O 1
ATOM 4838 N N . HIS B 1 247 ? 1.039 -3.635 -21.031 1 95.88 247 HIS B N 1
ATOM 4839 C CA . HIS B 1 247 ? 2.264 -2.982 -21.484 1 95.88 247 HIS B CA 1
ATOM 4840 C C . HIS B 1 247 ? 2.4 -1.59 -20.875 1 95.88 247 HIS B C 1
ATOM 4842 O O . HIS B 1 247 ? 1.428 -0.833 -20.812 1 95.88 247 HIS B O 1
ATOM 4848 N N . GLY B 1 248 ? 3.645 -1.341 -20.375 1 92.88 248 GLY B N 1
ATOM 4849 C CA . GLY B 1 248 ? 3.883 -0.041 -19.766 1 92.88 248 GLY B CA 1
ATOM 4850 C C . GLY B 1 248 ? 3.949 -0.095 -18.25 1 92.88 248 GLY B C 1
ATOM 4851 O O . GLY B 1 248 ? 4.484 0.814 -17.609 1 92.88 248 GLY B O 1
ATOM 4852 N N . CYS B 1 249 ? 3.402 -1.109 -17.625 1 95.75 249 CYS B N 1
ATOM 4853 C CA . CYS B 1 249 ? 3.498 -1.303 -16.188 1 95.75 249 CYS B CA 1
ATOM 4854 C C . CYS B 1 249 ? 4.891 -1.776 -15.797 1 95.75 249 CYS B C 1
ATOM 4856 O O . CYS B 1 249 ? 5.656 -2.238 -16.641 1 95.75 249 CYS B O 1
ATOM 4858 N N . CYS B 1 250 ? 5.207 -1.568 -14.609 1 94.94 250 CYS B N 1
ATOM 4859 C CA . CYS B 1 250 ? 6.457 -2.119 -14.094 1 94.94 250 CYS B CA 1
ATOM 4860 C C . CYS B 1 250 ? 6.414 -3.643 -14.078 1 94.94 250 CYS B C 1
ATOM 4862 O O . CYS B 1 250 ? 5.355 -4.242 -14.273 1 94.94 250 CYS B O 1
ATOM 4864 N N . ASP B 1 251 ? 7.559 -4.277 -13.891 1 95 251 ASP B N 1
ATOM 4865 C CA . ASP B 1 251 ? 7.738 -5.723 -13.961 1 95 251 ASP B CA 1
ATOM 4866 C C . ASP B 1 251 ? 7.246 -6.398 -12.688 1 95 251 ASP B C 1
ATOM 4868 O O . ASP B 1 251 ? 7.758 -6.125 -11.594 1 95 251 ASP B O 1
ATOM 4872 N N . PRO B 1 252 ? 6.258 -7.301 -12.766 1 96.69 252 PRO B N 1
ATOM 4873 C CA . PRO B 1 252 ? 5.742 -7.969 -11.57 1 96.69 252 PRO B CA 1
ATOM 4874 C C . PRO B 1 252 ? 6.75 -8.93 -10.945 1 96.69 252 PRO B C 1
ATOM 4876 O O . PRO B 1 252 ? 6.543 -9.406 -9.828 1 96.69 252 PRO B O 1
ATOM 4879 N N . TRP B 1 253 ? 7.879 -9.141 -11.57 1 95.19 253 TRP B N 1
ATOM 4880 C CA . TRP B 1 253 ? 8.828 -10.148 -11.109 1 95.19 253 TRP B CA 1
ATOM 4881 C C . TRP B 1 253 ? 10.102 -9.5 -10.586 1 95.19 253 TRP B C 1
ATOM 4883 O O . TRP B 1 253 ? 11.039 -10.195 -10.18 1 95.19 253 TRP B O 1
ATOM 4893 N N . GLU B 1 254 ? 10.117 -8.234 -10.594 1 93.06 254 GLU B N 1
ATOM 4894 C CA . GLU B 1 254 ? 11.297 -7.586 -10.023 1 93.06 254 GLU B CA 1
ATOM 4895 C C . GLU B 1 254 ? 11.273 -7.656 -8.492 1 93.06 254 GLU B C 1
ATOM 4897 O O . GLU B 1 254 ? 10.211 -7.852 -7.895 1 93.06 254 GLU B O 1
ATOM 4902 N N . SER B 1 255 ? 12.391 -7.461 -7.852 1 90.88 255 SER B N 1
ATOM 4903 C CA . SER B 1 255 ? 12.602 -7.73 -6.434 1 90.88 255 SER B CA 1
ATOM 4904 C C . SER B 1 255 ? 11.633 -6.938 -5.566 1 90.88 255 SER B C 1
ATOM 4906 O O . SER B 1 255 ? 11.031 -7.484 -4.637 1 90.88 255 SER B O 1
ATOM 4908 N N . LYS B 1 256 ? 11.477 -5.707 -5.887 1 91 256 LYS B N 1
ATOM 4909 C CA . LYS B 1 256 ? 10.594 -4.859 -5.09 1 91 256 LYS B CA 1
ATOM 4910 C C . LYS B 1 256 ? 9.148 -5.32 -5.203 1 91 256 LYS B C 1
ATOM 4912 O O . LYS B 1 256 ? 8.406 -5.301 -4.219 1 91 256 LYS B O 1
ATOM 4917 N N . ALA B 1 257 ? 8.75 -5.715 -6.375 1 95.56 257 ALA B N 1
ATOM 4918 C CA . ALA B 1 257 ? 7.402 -6.238 -6.582 1 95.56 257 ALA B CA 1
ATOM 4919 C C . ALA B 1 257 ? 7.211 -7.559 -5.844 1 95.56 257 ALA B C 1
ATOM 4921 O O . ALA B 1 257 ? 6.172 -7.781 -5.219 1 95.56 257 ALA B O 1
ATOM 4922 N N . LEU B 1 258 ? 8.188 -8.375 -5.895 1 95.75 258 LEU B N 1
ATOM 4923 C CA . LEU B 1 258 ? 8.125 -9.664 -5.215 1 95.75 258 LEU B CA 1
ATOM 4924 C C . LEU B 1 258 ? 7.973 -9.477 -3.709 1 95.75 258 LEU B C 1
ATOM 4926 O O . LEU B 1 258 ? 7.176 -10.164 -3.068 1 95.75 258 LEU B O 1
ATOM 4930 N N . ARG B 1 259 ? 8.625 -8.578 -3.199 1 92.06 259 ARG B N 1
ATOM 4931 C CA . ARG B 1 259 ? 8.523 -8.305 -1.769 1 92.06 259 ARG B CA 1
ATOM 4932 C C . ARG B 1 259 ? 7.145 -7.77 -1.403 1 92.06 259 ARG B C 1
ATOM 4934 O O . ARG B 1 259 ? 6.539 -8.219 -0.426 1 92.06 259 ARG B O 1
ATOM 4941 N N . GLY B 1 260 ? 6.684 -6.895 -2.242 1 93.19 260 GLY B N 1
ATOM 4942 C CA . GLY B 1 260 ? 5.352 -6.355 -2.016 1 93.19 260 GLY B CA 1
ATOM 4943 C C . GLY B 1 260 ? 4.254 -7.391 -2.156 1 93.19 260 GLY B C 1
ATOM 4944 O O . GLY B 1 260 ? 3.199 -7.273 -1.533 1 93.19 260 GLY B O 1
ATOM 4945 N N . GLY B 1 261 ? 4.543 -8.391 -2.936 1 95.88 261 GLY B N 1
ATOM 4946 C CA . GLY B 1 261 ? 3.566 -9.438 -3.199 1 95.88 261 GLY B CA 1
ATOM 4947 C C . GLY B 1 261 ? 3.484 -10.469 -2.092 1 95.88 261 GLY B C 1
ATOM 4948 O O . GLY B 1 261 ? 2.477 -11.164 -1.959 1 95.88 261 GLY B O 1
ATOM 4949 N N . CYS B 1 262 ? 4.582 -10.586 -1.361 1 93.69 262 CYS B N 1
ATOM 4950 C CA . CYS B 1 262 ? 4.641 -11.508 -0.232 1 93.69 262 CYS B CA 1
ATOM 4951 C C . CYS B 1 262 ? 4.145 -12.891 -0.63 1 93.69 262 CYS B C 1
ATOM 4953 O O . CYS B 1 262 ? 3.324 -13.484 0.07 1 93.69 262 CYS B O 1
ATOM 4955 N N . GLY B 1 263 ? 4.531 -13.336 -1.819 1 94.06 263 GLY B N 1
ATOM 4956 C CA . GLY B 1 263 ? 4.203 -14.68 -2.27 1 94.06 263 GLY B CA 1
ATOM 4957 C C . GLY B 1 263 ? 2.984 -14.719 -3.176 1 94.06 263 GLY B C 1
ATOM 4958 O O . GLY B 1 263 ? 2.68 -15.766 -3.762 1 94.06 263 GLY B O 1
ATOM 4959 N N . GLY B 1 264 ? 2.287 -13.617 -3.295 1 95 264 GLY B N 1
ATOM 4960 C CA . GLY B 1 264 ? 1.124 -13.578 -4.164 1 95 264 GLY B CA 1
ATOM 4961 C C . GLY B 1 264 ? 1.428 -13.992 -5.59 1 95 264 GLY B C 1
ATOM 4962 O O . GLY B 1 264 ? 0.607 -14.648 -6.238 1 95 264 GLY B O 1
ATOM 4963 N N . GLN B 1 265 ? 2.611 -13.703 -6.059 1 95.69 265 GLN B N 1
ATOM 4964 C CA . GLN B 1 265 ? 3.035 -14 -7.422 1 95.69 265 GLN B CA 1
ATOM 4965 C C . GLN B 1 265 ? 3.152 -15.508 -7.645 1 95.69 265 GLN B C 1
ATOM 4967 O O . GLN B 1 265 ? 3.172 -15.969 -8.789 1 95.69 265 GLN B O 1
ATOM 4972 N N . PHE B 1 266 ? 3.201 -16.234 -6.574 1 93.88 266 PHE B N 1
ATOM 4973 C CA . PHE B 1 266 ? 3.383 -17.672 -6.691 1 93.88 266 PHE B CA 1
ATOM 4974 C C . PHE B 1 266 ? 2.039 -18.391 -6.668 1 93.88 266 PHE B C 1
ATOM 4976 O O . PHE B 1 266 ? 1.976 -19.609 -6.848 1 93.88 266 PHE B O 1
ATOM 4983 N N . ARG B 1 267 ? 0.947 -17.641 -6.527 1 91.94 267 ARG B N 1
ATOM 4984 C CA . ARG B 1 267 ? -0.323 -18.281 -6.207 1 91.94 267 ARG B CA 1
ATOM 4985 C C . ARG B 1 267 ? -1.403 -17.891 -7.207 1 91.94 267 ARG B C 1
ATOM 4987 O O . ARG B 1 267 ? -2.498 -18.453 -7.203 1 91.94 267 ARG B O 1
ATOM 4994 N N . VAL B 1 268 ? -1.133 -16.938 -8.016 1 93.62 268 VAL B N 1
ATOM 4995 C CA . VAL B 1 268 ? -2.115 -16.5 -9 1 93.62 268 VAL B CA 1
ATOM 4996 C C . VAL B 1 268 ? -1.468 -16.406 -10.375 1 93.62 268 VAL B C 1
ATOM 4998 O O . VAL B 1 268 ? -0.331 -15.945 -10.508 1 93.62 268 VAL B O 1
ATOM 5001 N N . PRO B 1 269 ? -2.162 -16.875 -11.422 1 94.19 269 PRO B N 1
ATOM 5002 C CA . PRO B 1 269 ? -1.614 -16.719 -12.773 1 94.19 269 PRO B CA 1
ATOM 5003 C C . PRO B 1 269 ? -1.434 -15.25 -13.164 1 94.19 269 PRO B C 1
ATOM 5005 O O . PRO B 1 269 ? -2.326 -14.43 -12.93 1 94.19 269 PRO B O 1
ATOM 5008 N N . ILE B 1 270 ? -0.225 -14.961 -13.734 1 95.88 270 ILE B N 1
ATOM 5009 C CA . ILE B 1 270 ? 0.087 -13.594 -14.148 1 95.88 270 ILE B CA 1
ATOM 5010 C C . ILE B 1 270 ? 0.454 -13.57 -15.625 1 95.88 270 ILE B C 1
ATOM 5012 O O . ILE B 1 270 ? 1.316 -14.336 -16.078 1 95.88 270 ILE B O 1
ATOM 5016 N N . ARG B 1 271 ? -0.22 -12.773 -16.359 1 95.31 271 ARG B N 1
ATOM 5017 C CA . ARG B 1 271 ? 0.155 -12.453 -17.734 1 95.31 271 ARG B CA 1
ATOM 5018 C C . ARG B 1 271 ? 0.688 -11.023 -17.844 1 95.31 271 ARG B C 1
ATOM 5020 O O . ARG B 1 271 ? -0.061 -10.062 -17.672 1 95.31 271 ARG B O 1
ATOM 5027 N N . ASP B 1 272 ? 1.967 -10.906 -18.125 1 93.56 272 ASP B N 1
ATOM 5028 C CA . ASP B 1 272 ? 2.557 -9.57 -18.141 1 93.56 272 ASP B CA 1
ATOM 5029 C C . ASP B 1 272 ? 2.869 -9.109 -19.562 1 93.56 272 ASP B C 1
ATOM 5031 O O . ASP B 1 272 ? 2.912 -9.93 -20.484 1 93.56 272 ASP B O 1
ATOM 5035 N N . ASP B 1 273 ? 3.01 -7.859 -19.672 1 94 273 ASP B N 1
ATOM 5036 C CA . ASP B 1 273 ? 3.35 -7.188 -20.922 1 94 273 ASP B CA 1
ATOM 5037 C C . ASP B 1 273 ? 2.291 -7.449 -21.984 1 94 273 ASP B C 1
ATOM 5039 O O . ASP B 1 273 ? 2.621 -7.719 -23.141 1 94 273 ASP B O 1
ATOM 5043 N N . VAL B 1 274 ? 1.071 -7.41 -21.609 1 96.69 274 VAL B N 1
ATOM 5044 C CA . VAL B 1 274 ? -0.054 -7.676 -22.5 1 96.69 274 VAL B CA 1
ATOM 5045 C C . VAL B 1 274 ? -0.494 -6.379 -23.172 1 96.69 274 VAL B C 1
ATOM 5047 O O . VAL B 1 274 ? -0.692 -5.359 -22.516 1 96.69 274 VAL B O 1
ATOM 5050 N N . THR B 1 275 ? -0.67 -6.41 -24.453 1 97.25 275 THR B N 1
ATOM 5051 C CA . THR B 1 275 ? -1.213 -5.25 -25.156 1 97.25 275 THR B CA 1
ATOM 5052 C C . THR B 1 275 ? -2.734 -5.219 -25.047 1 97.25 275 THR B C 1
ATOM 5054 O O . THR B 1 275 ? -3.365 -6.238 -24.766 1 97.25 275 THR B O 1
ATOM 5057 N N . TRP B 1 276 ? -3.309 -4.059 -25.25 1 96.44 276 TRP B N 1
ATOM 5058 C CA . TRP B 1 276 ? -4.758 -3.92 -25.141 1 96.44 276 TRP B CA 1
ATOM 5059 C C . TRP B 1 276 ? -5.469 -4.738 -26.203 1 96.44 276 TRP B C 1
ATOM 5061 O O . TRP B 1 276 ? -6.574 -5.238 -25.984 1 96.44 276 TRP B O 1
ATOM 5071 N N . GLU B 1 277 ? -4.848 -4.945 -27.344 1 94.88 277 GLU B N 1
ATOM 5072 C CA . GLU B 1 277 ? -5.41 -5.746 -28.422 1 94.88 277 GLU B CA 1
ATOM 5073 C C . GLU B 1 277 ? -5.492 -7.219 -28.031 1 94.88 277 GLU B C 1
ATOM 5075 O O . GLU B 1 277 ? -6.363 -7.945 -28.516 1 94.88 277 GLU B O 1
ATOM 5080 N N . GLU B 1 278 ? -4.664 -7.594 -27.125 1 96.56 278 GLU B N 1
ATOM 5081 C CA . GLU B 1 278 ? -4.574 -8.992 -26.719 1 96.56 278 GLU B CA 1
ATOM 5082 C C . GLU B 1 278 ? -5.445 -9.281 -25.5 1 96.56 278 GLU B C 1
ATOM 5084 O O . GLU B 1 278 ? -5.672 -10.438 -25.156 1 96.56 278 GLU B O 1
ATOM 5089 N N . LEU B 1 279 ? -5.938 -8.266 -24.859 1 96.38 279 LEU B N 1
ATOM 5090 C CA . LEU B 1 279 ? -6.633 -8.422 -23.578 1 96.38 279 LEU B CA 1
ATOM 5091 C C . LEU B 1 279 ? -7.844 -9.336 -23.734 1 96.38 279 LEU B C 1
ATOM 5093 O O . LEU B 1 279 ? -8.086 -10.203 -22.891 1 96.38 279 LEU B O 1
ATOM 5097 N N . ALA B 1 280 ? -8.555 -9.195 -24.844 1 94 280 ALA B N 1
ATOM 5098 C CA . ALA B 1 280 ? -9.758 -9.984 -25.078 1 94 280 ALA B CA 1
ATOM 5099 C C . ALA B 1 280 ? -9.438 -11.477 -25.125 1 94 280 ALA B C 1
ATOM 5101 O O . ALA B 1 280 ? -10.266 -12.312 -24.75 1 94 280 ALA B O 1
ATOM 5102 N N . LEU B 1 281 ? -8.281 -11.836 -25.547 1 93.88 281 LEU B N 1
ATOM 5103 C CA . LEU B 1 281 ? -7.855 -13.219 -25.688 1 93.88 281 LEU B CA 1
ATOM 5104 C C . LEU B 1 281 ? -7.609 -13.859 -24.328 1 93.88 281 LEU B C 1
ATOM 5106 O O . LEU B 1 281 ? -7.512 -15.086 -24.219 1 93.88 281 LEU B O 1
ATOM 5110 N N . THR B 1 282 ? -7.484 -13.023 -23.328 1 93 282 THR B N 1
ATOM 5111 C CA . THR B 1 282 ? -7.215 -13.539 -21.984 1 93 282 THR B CA 1
ATOM 5112 C C . THR B 1 282 ? -8.508 -13.992 -21.312 1 93 282 THR B C 1
ATOM 5114 O O . THR B 1 282 ? -8.469 -14.672 -20.281 1 93 282 THR B O 1
ATOM 5117 N N . ILE B 1 283 ? -9.625 -13.648 -21.859 1 93.75 283 ILE B N 1
ATOM 5118 C CA . ILE B 1 283 ? -10.922 -14.039 -21.312 1 93.75 283 ILE B CA 1
ATOM 5119 C C . ILE B 1 283 ? -11.211 -15.492 -21.656 1 93.75 283 ILE B C 1
ATOM 5121 O O . ILE B 1 283 ? -11.055 -15.906 -22.812 1 93.75 283 ILE B O 1
ATOM 5125 N N . PRO B 1 284 ? -11.57 -16.25 -20.703 1 92.12 284 PRO B N 1
ATOM 5126 C CA . PRO B 1 284 ? -11.938 -17.625 -21.031 1 92.12 284 PRO B CA 1
ATOM 5127 C C . PRO B 1 284 ? -13 -17.719 -22.125 1 92.12 284 PRO B C 1
ATOM 5129 O O . PRO B 1 284 ? -14.016 -17.016 -22.062 1 92.12 284 PRO B O 1
ATOM 5132 N N . PRO B 1 285 ? -12.82 -18.578 -23.031 1 92.44 285 PRO B N 1
ATOM 5133 C CA . PRO B 1 285 ? -13.75 -18.672 -24.172 1 92.44 285 PRO B CA 1
ATOM 5134 C C . PRO B 1 285 ? -15.18 -18.984 -23.734 1 92.44 285 PRO B C 1
ATOM 5136 O O . PRO B 1 285 ? -16.141 -18.469 -24.328 1 92.44 285 PRO B O 1
ATOM 5139 N N . GLU B 1 286 ? -15.32 -19.75 -22.734 1 92.69 286 GLU B N 1
ATOM 5140 C CA . GLU B 1 286 ? -16.641 -20.172 -22.297 1 92.69 286 GLU B CA 1
ATOM 5141 C C . GLU B 1 286 ? -17.422 -19.016 -21.688 1 92.69 286 GLU B C 1
ATOM 5143 O O . GLU B 1 286 ? -18.656 -19.062 -21.578 1 92.69 286 GLU B O 1
ATOM 5148 N N . ALA B 1 287 ? -16.703 -17.906 -21.375 1 93.12 287 ALA B N 1
ATOM 5149 C CA . ALA B 1 287 ? -17.359 -16.781 -20.703 1 93.12 287 ALA B CA 1
ATOM 5150 C C . ALA B 1 287 ? -17.297 -15.531 -21.562 1 93.12 287 ALA B C 1
ATOM 5152 O O . ALA B 1 287 ? -17.703 -14.445 -21.125 1 93.12 287 ALA B O 1
ATOM 5153 N N . ALA B 1 288 ? -16.828 -15.664 -22.75 1 90.38 288 ALA B N 1
ATOM 5154 C CA . ALA B 1 288 ? -16.547 -14.516 -23.609 1 90.38 288 ALA B CA 1
ATOM 5155 C C . ALA B 1 288 ? -17.828 -13.742 -23.906 1 90.38 288 ALA B C 1
ATOM 5157 O O . ALA B 1 288 ? -17.812 -12.508 -23.969 1 90.38 288 ALA B O 1
ATOM 5158 N N . ASP B 1 289 ? -18.953 -14.461 -23.938 1 91.56 289 ASP B N 1
ATOM 5159 C CA . ASP B 1 289 ? -20.219 -13.82 -24.312 1 91.56 289 ASP B CA 1
ATOM 5160 C C . ASP B 1 289 ? -20.875 -13.172 -23.109 1 91.56 289 ASP B C 1
ATOM 5162 O O . ASP B 1 289 ? -21.812 -12.375 -23.25 1 91.56 289 ASP B O 1
ATOM 5166 N N . ASP B 1 290 ? -20.375 -13.492 -21.984 1 95.75 290 ASP B N 1
ATOM 5167 C CA . ASP B 1 290 ? -20.938 -12.945 -20.75 1 95.75 290 ASP B CA 1
ATOM 5168 C C . ASP B 1 290 ? -19.844 -12.422 -19.828 1 95.75 290 ASP B C 1
ATOM 5170 O O . ASP B 1 290 ? -19.797 -12.773 -18.656 1 95.75 290 ASP B O 1
ATOM 5174 N N . CYS B 1 291 ? -19.016 -11.641 -20.438 1 96.69 291 CYS B N 1
ATOM 5175 C CA . CYS B 1 291 ? -17.938 -11 -19.672 1 96.69 291 CYS B CA 1
ATOM 5176 C C . CYS B 1 291 ? -18.266 -9.539 -19.406 1 96.69 291 CYS B C 1
ATOM 5178 O O . CYS B 1 291 ? -18.516 -8.773 -20.328 1 96.69 291 CYS B O 1
ATOM 5180 N N . HIS B 1 292 ? -18.312 -9.172 -18.141 1 97.19 292 HIS B N 1
ATOM 5181 C CA . HIS B 1 292 ? -18.516 -7.785 -17.734 1 97.19 292 HIS B CA 1
ATOM 5182 C C . HIS B 1 292 ? -17.188 -7.09 -17.469 1 97.19 292 HIS B C 1
ATOM 5184 O O . HIS B 1 292 ? -16.234 -7.727 -17.016 1 97.19 292 HIS B O 1
ATOM 5190 N N . VAL B 1 293 ? -17.156 -5.809 -17.812 1 96.75 293 VAL B N 1
ATOM 5191 C CA . VAL B 1 293 ? -15.93 -5.035 -17.656 1 96.75 293 VAL B CA 1
ATOM 5192 C C . VAL B 1 293 ? -16.188 -3.85 -16.719 1 96.75 293 VAL B C 1
ATOM 5194 O O . VAL B 1 293 ? -17.125 -3.076 -16.938 1 96.75 293 VAL B O 1
ATOM 5197 N N . PHE B 1 294 ? -15.367 -3.727 -15.719 1 97.12 294 PHE B N 1
ATOM 5198 C CA . PHE B 1 294 ? -15.438 -2.609 -14.789 1 97.12 294 PHE B CA 1
ATOM 5199 C C . PHE B 1 294 ? -14.125 -1.829 -14.781 1 97.12 294 PHE B C 1
ATOM 5201 O O . PHE B 1 294 ? -13.047 -2.42 -14.75 1 97.12 294 PHE B O 1
ATOM 5208 N N . ILE B 1 295 ? -14.219 -0.538 -14.828 1 96.62 295 ILE B N 1
ATOM 5209 C CA . ILE B 1 295 ? -13.07 0.34 -14.648 1 96.62 295 ILE B CA 1
ATOM 5210 C C . ILE B 1 295 ? -13.18 1.064 -13.312 1 96.62 295 ILE B C 1
ATOM 5212 O O . ILE B 1 295 ? -14.188 1.711 -13.023 1 96.62 295 ILE B O 1
ATOM 5216 N N . ALA B 1 296 ? -12.133 0.853 -12.469 1 95.31 296 ALA B N 1
ATOM 5217 C CA . ALA B 1 296 ? -12.07 1.638 -11.234 1 95.31 296 ALA B CA 1
ATOM 5218 C C . ALA B 1 296 ? -11.688 3.084 -11.523 1 95.31 296 ALA B C 1
ATOM 5220 O O . ALA B 1 296 ? -10.523 3.377 -11.812 1 95.31 296 ALA B O 1
ATOM 5221 N N . GLU B 1 297 ? -12.578 3.953 -11.391 1 87 297 GLU B N 1
ATOM 5222 C CA . GLU B 1 297 ? -12.406 5.352 -11.773 1 87 297 GLU B CA 1
ATOM 5223 C C . GLU B 1 297 ? -12.234 6.246 -10.555 1 87 297 GLU B C 1
ATOM 5225 O O . GLU B 1 297 ? -13.133 6.348 -9.719 1 87 297 GLU B O 1
ATOM 5230 N N . SER B 1 298 ? -11.102 6.887 -10.477 1 81.5 298 SER B N 1
ATOM 5231 C CA . SER B 1 298 ? -10.875 7.781 -9.344 1 81.5 298 SER B CA 1
ATOM 5232 C C . SER B 1 298 ? -10.922 9.242 -9.773 1 81.5 298 SER B C 1
ATOM 5234 O O . SER B 1 298 ? -11.008 10.141 -8.938 1 81.5 298 SER B O 1
ATOM 5236 N N . ASN B 1 299 ? -10.891 9.469 -11.055 1 78.62 299 ASN B N 1
ATOM 5237 C CA . ASN B 1 299 ? -10.898 10.836 -11.586 1 78.62 299 ASN B CA 1
ATOM 5238 C C . ASN B 1 299 ? -12.312 11.414 -11.609 1 78.62 299 ASN B C 1
ATOM 5240 O O . ASN B 1 299 ? -13.18 10.914 -12.328 1 78.62 299 ASN B O 1
ATOM 5244 N N . GLN B 1 300 ? -12.469 12.438 -10.859 1 75.38 300 GLN B N 1
ATOM 5245 C CA . GLN B 1 300 ? -13.789 13.047 -10.711 1 75.38 300 GLN B CA 1
ATOM 5246 C C . GLN B 1 300 ? -14.32 13.547 -12.047 1 75.38 300 GLN B C 1
ATOM 5248 O O . GLN B 1 300 ? -15.508 13.391 -12.352 1 75.38 300 GLN B O 1
ATOM 5253 N N . ARG B 1 301 ? -13.492 14.086 -12.844 1 74.25 301 ARG B N 1
ATOM 5254 C CA . ARG B 1 301 ? -13.914 14.633 -14.125 1 74.25 301 ARG B CA 1
ATOM 5255 C C . ARG B 1 301 ? -14.359 13.523 -15.07 1 74.25 301 ARG B C 1
ATOM 5257 O O . ARG B 1 301 ? -15.367 13.664 -15.773 1 74.25 301 ARG B O 1
ATOM 5264 N N . LYS B 1 302 ? -13.703 12.508 -15.047 1 77.75 302 LYS B N 1
ATOM 5265 C CA . LYS B 1 302 ? -14.031 11.383 -15.922 1 77.75 302 LYS B CA 1
ATOM 5266 C C . LYS B 1 302 ? -15.273 10.648 -15.43 1 77.75 302 LYS B C 1
ATOM 5268 O O . LYS B 1 302 ? -16.031 10.086 -16.219 1 77.75 302 LYS B O 1
ATOM 5273 N N . ARG B 1 303 ? -15.516 10.727 -14.172 1 74.75 303 ARG B N 1
ATOM 5274 C CA . ARG B 1 303 ? -16.703 10.117 -13.594 1 74.75 303 ARG B CA 1
ATOM 5275 C C . ARG B 1 303 ? -17.984 10.719 -14.18 1 74.75 303 ARG B C 1
ATOM 5277 O O . ARG B 1 303 ? -18.938 10 -14.477 1 74.75 303 ARG B O 1
ATOM 5284 N N . GLU B 1 304 ? -17.875 11.898 -14.312 1 74.25 304 GLU B N 1
ATOM 5285 C CA . GLU B 1 304 ? -19.047 12.625 -14.805 1 74.25 304 GLU B CA 1
ATOM 5286 C C . GLU B 1 304 ? -19.344 12.289 -16.266 1 74.25 304 GLU B C 1
ATOM 5288 O O . GLU B 1 304 ? -20.5 12.188 -16.672 1 74.25 304 GLU B O 1
ATOM 5293 N N . ASN B 1 305 ? -18.344 11.883 -16.984 1 75.44 305 ASN B N 1
ATOM 5294 C CA . ASN B 1 305 ? -18.484 11.633 -18.406 1 75.44 305 ASN B CA 1
ATOM 5295 C C . ASN B 1 305 ? -18.875 10.18 -18.688 1 75.44 305 ASN B C 1
ATOM 5297 O O . ASN B 1 305 ? -19.516 9.891 -19.688 1 75.44 305 ASN B O 1
ATOM 5301 N N . ASN B 1 306 ? -18.469 9.219 -17.875 1 76.69 306 ASN B N 1
ATOM 5302 C CA . ASN B 1 306 ? -18.609 7.793 -18.141 1 76.69 306 ASN B CA 1
ATOM 5303 C C . ASN B 1 306 ? -19.719 7.176 -17.281 1 76.69 306 ASN B C 1
ATOM 5305 O O . ASN B 1 306 ? -19.891 5.957 -17.281 1 76.69 306 ASN B O 1
ATOM 5309 N N . GLN B 1 307 ? -20.875 7.57 -17.203 1 79.25 307 GLN B N 1
ATOM 5310 C CA . GLN B 1 307 ? -21.922 7.008 -16.375 1 79.25 307 GLN B CA 1
ATOM 5311 C C . GLN B 1 307 ? -21.359 6.125 -15.273 1 79.25 307 GLN B C 1
ATOM 5313 O O . GLN B 1 307 ? -21.641 4.93 -15.219 1 79.25 307 GLN B O 1
ATOM 5318 N N . THR B 1 308 ? -20.641 6.602 -14.391 1 90.06 308 THR B N 1
ATOM 5319 C CA . THR B 1 308 ? -19.953 5.91 -13.297 1 90.06 308 THR B CA 1
ATOM 5320 C C . THR B 1 308 ? -20.938 5.594 -12.172 1 90.06 308 THR B C 1
ATOM 5322 O O . THR B 1 308 ? -21.812 6.398 -11.859 1 90.06 308 THR B O 1
ATOM 5325 N N . ILE B 1 309 ? -20.844 4.414 -11.641 1 93 309 ILE B N 1
ATOM 5326 C CA . ILE B 1 309 ? -21.719 4.027 -10.547 1 93 309 ILE B CA 1
ATOM 5327 C C . ILE B 1 309 ? -20.891 3.785 -9.281 1 93 309 ILE B C 1
ATOM 5329 O O . ILE B 1 309 ? -19.703 3.484 -9.359 1 93 309 ILE B O 1
ATOM 5333 N N . ASP B 1 310 ? -21.547 3.914 -8.148 1 94.94 310 ASP B N 1
ATOM 5334 C CA . ASP B 1 310 ? -20.953 3.547 -6.867 1 94.94 310 ASP B CA 1
ATOM 5335 C C . ASP B 1 310 ? -20.562 2.068 -6.844 1 94.94 310 ASP B C 1
ATOM 5337 O O . ASP B 1 310 ? -21.328 1.219 -7.309 1 94.94 310 ASP B O 1
ATOM 5341 N N . TYR B 1 311 ? -19.438 1.817 -6.281 1 95.94 311 TYR B N 1
ATOM 5342 C CA . TYR B 1 311 ? -18.953 0.441 -6.27 1 95.94 311 TYR B CA 1
ATOM 5343 C C . TYR B 1 311 ? -19.938 -0.477 -5.559 1 95.94 311 TYR B C 1
ATOM 5345 O O . TYR B 1 311 ? -20.031 -1.667 -5.871 1 95.94 311 TYR B O 1
ATOM 5353 N N . ALA B 1 312 ? -20.703 0.046 -4.645 1 93.69 312 ALA B N 1
ATOM 5354 C CA . ALA B 1 312 ? -21.641 -0.737 -3.854 1 93.69 312 ALA B CA 1
ATOM 5355 C C . ALA B 1 312 ? -22.922 -1.006 -4.637 1 93.69 312 ALA B C 1
ATOM 5357 O O . ALA B 1 312 ? -23.734 -1.854 -4.25 1 93.69 312 ALA B O 1
ATOM 5358 N N . ASP B 1 313 ? -23.094 -0.354 -5.758 1 94.69 313 ASP B N 1
ATOM 5359 C CA . ASP B 1 313 ? -24.359 -0.435 -6.496 1 94.69 313 ASP B CA 1
ATOM 5360 C C . ASP B 1 313 ? -24.219 -1.353 -7.711 1 94.69 313 ASP B C 1
ATOM 5362 O O . ASP B 1 313 ? -25.094 -1.367 -8.586 1 94.69 313 ASP B O 1
ATOM 5366 N N . ILE B 1 314 ? -23.172 -2.033 -7.773 1 93.38 314 ILE B N 1
ATOM 5367 C CA . ILE B 1 314 ? -23.016 -3.018 -8.844 1 93.38 314 ILE B CA 1
ATOM 5368 C C . ILE B 1 314 ? -24.141 -4.047 -8.758 1 93.38 314 ILE B C 1
ATOM 5370 O O . ILE B 1 314 ? -24.328 -4.684 -7.715 1 93.38 314 ILE B O 1
ATOM 5374 N N . GLN B 1 315 ? -24.875 -4.238 -9.758 1 87.94 315 GLN B N 1
ATOM 5375 C CA . GLN B 1 315 ? -26.094 -5.055 -9.672 1 87.94 315 GLN B CA 1
ATOM 5376 C C . GLN B 1 315 ? -25.906 -6.379 -10.414 1 87.94 315 GLN B C 1
ATOM 5378 O O . GLN B 1 315 ? -26.547 -7.379 -10.07 1 87.94 315 GLN B O 1
ATOM 5383 N N . SER B 1 316 ? -25.156 -6.371 -11.508 1 89.38 316 SER B N 1
ATOM 5384 C CA . SER B 1 316 ? -25.031 -7.586 -12.305 1 89.38 316 SER B CA 1
ATOM 5385 C C . SER B 1 316 ? -23.578 -7.883 -12.656 1 89.38 316 SER B C 1
ATOM 5387 O O . SER B 1 316 ? -22.828 -6.973 -13 1 89.38 316 SER B O 1
ATOM 5389 N N . LEU B 1 317 ? -23.344 -9.172 -12.469 1 96.19 317 LEU B N 1
ATOM 5390 C CA . LEU B 1 317 ? -22.031 -9.68 -12.852 1 96.19 317 LEU B CA 1
ATOM 5391 C C . LEU B 1 317 ? -22.156 -10.758 -13.922 1 96.19 317 LEU B C 1
ATOM 5393 O O . LEU B 1 317 ? -23.203 -11.398 -14.039 1 96.19 317 LEU B O 1
ATOM 5397 N N . GLY B 1 318 ? -21.141 -10.852 -14.703 1 96.12 318 GLY B N 1
ATOM 5398 C CA . GLY B 1 318 ? -21.141 -11.859 -15.75 1 96.12 318 GLY B CA 1
ATOM 5399 C C . GLY B 1 318 ? -20.562 -13.188 -15.305 1 96.12 318 GLY B C 1
ATOM 5400 O O . GLY B 1 318 ? -20.219 -13.359 -14.133 1 96.12 318 GLY B O 1
ATOM 5401 N N . ALA B 1 319 ? -20.609 -14.109 -16.297 1 96.25 319 ALA B N 1
ATOM 5402 C CA . ALA B 1 319 ? -19.938 -15.383 -16.047 1 96.25 319 ALA B CA 1
ATOM 5403 C C . ALA B 1 319 ? -18.469 -15.18 -15.742 1 96.25 319 ALA B C 1
ATOM 5405 O O . ALA B 1 319 ? -17.859 -15.977 -15.023 1 96.25 319 ALA B O 1
ATOM 5406 N N . HIS B 1 320 ? -17.922 -14.102 -16.312 1 97.56 320 HIS B N 1
ATOM 5407 C CA . HIS B 1 320 ? -16.578 -13.617 -16.016 1 97.56 320 HIS B CA 1
ATOM 5408 C C . HIS B 1 320 ? -16.562 -12.102 -15.891 1 97.56 320 HIS B C 1
ATOM 5410 O O . HIS B 1 320 ? -17.375 -11.414 -16.516 1 97.56 320 HIS B O 1
ATOM 5416 N N . ASN B 1 321 ? -15.641 -11.586 -15.117 1 98.25 321 ASN B N 1
ATOM 5417 C CA . ASN B 1 321 ? -15.609 -10.156 -14.844 1 98.25 321 ASN B CA 1
ATOM 5418 C C . ASN B 1 321 ? -14.18 -9.609 -14.883 1 98.25 321 ASN B C 1
ATOM 5420 O O . ASN B 1 321 ? -13.289 -10.148 -14.227 1 98.25 321 ASN B O 1
ATOM 5424 N N . LEU B 1 322 ? -13.984 -8.602 -15.688 1 98.19 322 LEU B N 1
ATOM 5425 C CA . LEU B 1 322 ? -12.719 -7.879 -15.727 1 98.19 322 LEU B CA 1
ATOM 5426 C C . LEU B 1 322 ? -12.773 -6.633 -14.852 1 98.19 322 LEU B C 1
ATOM 5428 O O . LEU B 1 322 ? -13.727 -5.852 -14.938 1 98.19 322 LEU B O 1
ATOM 5432 N N . LEU B 1 323 ? -11.867 -6.504 -14.016 1 98.38 323 LEU B N 1
ATOM 5433 C CA . LEU B 1 323 ? -11.703 -5.285 -13.227 1 98.38 323 LEU B CA 1
ATOM 5434 C C . LEU B 1 323 ? -10.406 -4.578 -13.594 1 98.38 323 LEU B C 1
ATOM 5436 O O . LEU B 1 323 ? -9.312 -5.07 -13.289 1 98.38 323 LEU B O 1
ATOM 5440 N N . ILE B 1 324 ? -10.539 -3.441 -14.211 1 98.06 324 ILE B N 1
ATOM 5441 C CA . ILE B 1 324 ? -9.391 -2.668 -14.672 1 98.06 324 ILE B CA 1
ATOM 5442 C C . ILE B 1 324 ? -9.047 -1.591 -13.641 1 98.06 324 ILE B C 1
ATOM 5444 O O . ILE B 1 324 ? -9.906 -0.782 -13.281 1 98.06 324 ILE B O 1
ATOM 5448 N N . ILE B 1 325 ? -7.809 -1.593 -13.195 1 97.25 325 ILE B N 1
ATOM 5449 C CA . ILE B 1 325 ? -7.355 -0.623 -12.211 1 97.25 325 ILE B CA 1
ATOM 5450 C C . ILE B 1 325 ? -6.137 0.128 -12.742 1 97.25 325 ILE B C 1
ATOM 5452 O O . ILE B 1 325 ? -5.305 -0.447 -13.445 1 97.25 325 ILE B O 1
ATOM 5456 N N . GLY B 1 326 ? -6.023 1.369 -12.398 1 93.75 326 GLY B N 1
ATOM 5457 C CA . GLY B 1 326 ? -4.969 2.221 -12.922 1 93.75 326 GLY B CA 1
ATOM 5458 C C . GLY B 1 326 ? -4.051 2.764 -11.836 1 93.75 326 GLY B C 1
ATOM 5459 O O . GLY B 1 326 ? -4.332 2.615 -10.648 1 93.75 326 GLY B O 1
ATOM 5460 N N . GLY B 1 327 ? -2.928 3.406 -12.312 1 82.44 327 GLY B N 1
ATOM 5461 C CA . GLY B 1 327 ? -1.887 3.906 -11.422 1 82.44 327 GLY B CA 1
ATOM 5462 C C . GLY B 1 327 ? -2.248 5.219 -10.758 1 82.44 327 GLY B C 1
ATOM 5463 O O . GLY B 1 327 ? -3.301 5.797 -11.039 1 82.44 327 GLY B O 1
ATOM 5464 N N . GLU B 1 328 ? -1.397 5.719 -9.758 1 72.62 328 GLU B N 1
ATOM 5465 C CA . GLU B 1 328 ? -1.608 6.871 -8.883 1 72.62 328 GLU B CA 1
ATOM 5466 C C . GLU B 1 328 ? -1.49 8.18 -9.656 1 72.62 328 GLU B C 1
ATOM 5468 O O . GLU B 1 328 ? -2.209 9.141 -9.375 1 72.62 328 GLU B O 1
ATOM 5473 N N . SER B 1 329 ? -0.68 8.234 -10.75 1 70.69 329 SER B N 1
ATOM 5474 C CA . SER B 1 329 ? -0.381 9.516 -11.383 1 70.69 329 SER B CA 1
ATOM 5475 C C . SER B 1 329 ? -1.296 9.766 -12.578 1 70.69 329 SER B C 1
ATOM 5477 O O . SER B 1 329 ? -1.855 10.852 -12.719 1 70.69 329 SER B O 1
ATOM 5479 N N . HIS B 1 330 ? -1.617 8.734 -13.289 1 77.5 330 HIS B N 1
ATOM 5480 C CA . HIS B 1 330 ? -2.281 8.969 -14.57 1 77.5 330 HIS B CA 1
ATOM 5481 C C . HIS B 1 330 ? -3.619 8.242 -14.633 1 77.5 330 HIS B C 1
ATOM 5483 O O . HIS B 1 330 ? -4.406 8.461 -15.562 1 77.5 330 HIS B O 1
ATOM 5489 N N . GLY B 1 331 ? -3.883 7.461 -13.609 1 87.31 331 GLY B N 1
ATOM 5490 C CA . GLY B 1 331 ? -5.09 6.656 -13.688 1 87.31 331 GLY B CA 1
ATOM 5491 C C . GLY B 1 331 ? -5.066 5.648 -14.82 1 87.31 331 GLY B C 1
ATOM 5492 O O . GLY B 1 331 ? -4.008 5.129 -15.172 1 87.31 331 GLY B O 1
ATOM 5493 N N . VAL B 1 332 ? -6.242 5.293 -15.312 1 91.75 332 VAL B N 1
ATOM 5494 C CA . VAL B 1 332 ? -6.348 4.312 -16.391 1 91.75 332 VAL B CA 1
ATOM 5495 C C . VAL B 1 332 ? -6.141 4.996 -17.734 1 91.75 332 VAL B C 1
ATOM 5497 O O . VAL B 1 332 ? -6.477 6.172 -17.906 1 91.75 332 VAL B O 1
ATOM 5500 N N . SER B 1 333 ? -5.582 4.305 -18.672 1 93.06 333 SER B N 1
ATOM 5501 C CA . SER B 1 333 ? -5.266 4.844 -19.984 1 93.06 333 SER B CA 1
ATOM 5502 C C . SER B 1 333 ? -6.523 5.023 -20.828 1 93.06 333 SER B C 1
ATOM 5504 O O . SER B 1 333 ? -7.578 4.48 -20.5 1 93.06 333 SER B O 1
ATOM 5506 N N . GLU B 1 334 ? -6.305 5.777 -21.906 1 93.12 334 GLU B N 1
ATOM 5507 C CA . GLU B 1 334 ? -7.398 5.949 -22.859 1 93.12 334 GLU B CA 1
ATOM 5508 C C . GLU B 1 334 ? -7.777 4.621 -23.5 1 93.12 334 GLU B C 1
ATOM 5510 O O . GLU B 1 334 ? -8.945 4.395 -23.828 1 93.12 334 GLU B O 1
ATOM 5515 N N . GLU B 1 335 ? -6.836 3.744 -23.672 1 95.62 335 GLU B N 1
ATOM 5516 C CA . GLU B 1 335 ? -7.066 2.42 -24.25 1 95.62 335 GLU B CA 1
ATOM 5517 C C . GLU B 1 335 ? -8.023 1.604 -23.375 1 95.62 335 GLU B C 1
ATOM 5519 O O . GLU B 1 335 ? -8.828 0.824 -23.891 1 95.62 335 GLU B O 1
ATOM 5524 N N . ALA B 1 336 ? -7.953 1.807 -22.125 1 95.31 336 ALA B N 1
ATOM 5525 C CA . ALA B 1 336 ? -8.859 1.118 -21.203 1 95.31 336 ALA B CA 1
ATOM 5526 C C . ALA B 1 336 ? -10.305 1.536 -21.453 1 95.31 336 ALA B C 1
ATOM 5528 O O . ALA B 1 336 ? -11.203 0.691 -21.5 1 95.31 336 ALA B O 1
ATOM 5529 N N . TYR B 1 337 ? -10.516 2.807 -21.641 1 93.5 337 TYR B N 1
ATOM 5530 C CA . TYR B 1 337 ? -11.859 3.311 -21.891 1 93.5 337 TYR B CA 1
ATOM 5531 C C . TYR B 1 337 ? -12.375 2.822 -23.25 1 93.5 337 TYR B C 1
ATOM 5533 O O . TYR B 1 337 ? -13.555 2.504 -23.391 1 93.5 337 TYR B O 1
ATOM 5541 N N . ARG B 1 338 ? -11.516 2.803 -24.188 1 94.5 338 ARG B N 1
ATOM 5542 C CA . ARG B 1 338 ? -11.906 2.277 -25.5 1 94.5 338 ARG B CA 1
ATOM 5543 C C . ARG B 1 338 ? -12.336 0.818 -25.391 1 94.5 338 ARG B C 1
ATOM 5545 O O . ARG B 1 338 ? -13.328 0.414 -26 1 94.5 338 ARG B O 1
ATOM 5552 N N . PHE B 1 339 ? -11.617 0.092 -24.609 1 94.81 339 PHE B N 1
ATOM 5553 C CA . PHE B 1 339 ? -11.961 -1.31 -24.391 1 94.81 339 PHE B CA 1
ATOM 5554 C C . PHE B 1 339 ? -13.32 -1.44 -23.734 1 94.81 339 PHE B C 1
ATOM 5556 O O . PHE B 1 339 ? -14.133 -2.281 -24.125 1 94.81 339 PHE B O 1
ATOM 5563 N N . LEU B 1 340 ? -13.5 -0.616 -22.75 1 93.75 340 LEU B N 1
ATOM 5564 C CA . LEU B 1 340 ? -14.781 -0.59 -22.062 1 93.75 340 LEU B CA 1
ATOM 5565 C C . LEU B 1 340 ? -15.922 -0.324 -23.031 1 93.75 340 LEU B C 1
ATOM 5567 O O . LEU B 1 340 ? -16.969 -0.979 -22.969 1 93.75 340 LEU B O 1
ATOM 5571 N N . ASN B 1 341 ? -15.766 0.559 -23.938 1 91.75 341 ASN B N 1
ATOM 5572 C CA . ASN B 1 341 ? -16.797 0.947 -24.906 1 91.75 341 ASN B CA 1
ATOM 5573 C C . ASN B 1 341 ? -17.094 -0.178 -25.891 1 91.75 341 ASN B C 1
ATOM 5575 O O . ASN B 1 341 ? -18.219 -0.293 -26.375 1 91.75 341 ASN B O 1
ATOM 5579 N N . MET B 1 342 ? -16.172 -1.001 -26.109 1 91.38 342 MET B N 1
ATOM 5580 C CA . MET B 1 342 ? -16.328 -2.096 -27.062 1 91.38 342 MET B CA 1
ATOM 5581 C C . MET B 1 342 ? -17.297 -3.145 -26.531 1 91.38 342 MET B C 1
ATOM 5583 O O . MET B 1 342 ? -17.922 -3.863 -27.328 1 91.38 342 MET B O 1
ATOM 5587 N N . VAL B 1 343 ? -17.5 -3.156 -25.219 1 90.62 343 VAL B N 1
ATOM 5588 C CA . VAL B 1 343 ? -18.328 -4.215 -24.672 1 90.62 343 VAL B CA 1
ATOM 5589 C C . VAL B 1 343 ? -19.734 -3.682 -24.422 1 90.62 343 VAL B C 1
ATOM 5591 O O . VAL B 1 343 ? -20.609 -4.414 -23.953 1 90.62 343 VAL B O 1
ATOM 5594 N N . GLY B 1 344 ? -20.031 -2.451 -24.641 1 88.12 344 GLY B N 1
ATOM 5595 C CA . GLY B 1 344 ? -21.344 -1.849 -24.578 1 88.12 344 GLY B CA 1
ATOM 5596 C C . GLY B 1 344 ? -21.953 -1.868 -23.188 1 88.12 344 GLY B C 1
ATOM 5597 O O . GLY B 1 344 ? -21.297 -1.465 -22.219 1 88.12 344 GLY B O 1
ATOM 5598 N N . GLY B 1 345 ? -23.094 -2.439 -23.031 1 89.25 345 GLY B N 1
ATOM 5599 C CA . GLY B 1 345 ? -23.859 -2.422 -21.797 1 89.25 345 GLY B CA 1
ATOM 5600 C C . GLY B 1 345 ? -23.234 -3.258 -20.688 1 89.25 345 GLY B C 1
ATOM 5601 O O . GLY B 1 345 ? -23.609 -3.127 -19.516 1 89.25 345 GLY B O 1
ATOM 5602 N N . LYS B 1 346 ? -22.266 -4.008 -21.062 1 93.38 346 LYS B N 1
ATOM 5603 C CA . LYS B 1 346 ? -21.609 -4.879 -20.094 1 93.38 346 LYS B CA 1
ATOM 5604 C C . LYS B 1 346 ? -20.391 -4.191 -19.469 1 93.38 346 LYS B C 1
ATOM 5606 O O . LYS B 1 346 ? -19.703 -4.777 -18.625 1 93.38 346 LYS B O 1
ATOM 5611 N N . GLY B 1 347 ? -20.172 -2.969 -19.859 1 93.5 347 GLY B N 1
ATOM 5612 C CA . GLY B 1 347 ? -19.078 -2.174 -19.328 1 93.5 347 GLY B CA 1
ATOM 5613 C C . GLY B 1 347 ? -19.562 -1.042 -18.438 1 93.5 347 GLY B C 1
ATOM 5614 O O . GLY B 1 347 ? -20.516 -0.348 -18.75 1 93.5 347 GLY B O 1
ATOM 5615 N N . LYS B 1 348 ? -18.875 -0.871 -17.328 1 94.19 348 LYS B N 1
ATOM 5616 C CA . LYS B 1 348 ? -19.234 0.226 -16.422 1 94.19 348 LYS B CA 1
ATOM 5617 C C . LYS B 1 348 ? -18 0.772 -15.719 1 94.19 348 LYS B C 1
ATOM 5619 O O . LYS B 1 348 ? -17.078 0.018 -15.398 1 94.19 348 LYS B O 1
ATOM 5624 N N . CYS B 1 349 ? -18.031 2.066 -15.477 1 95.12 349 CYS B N 1
ATOM 5625 C CA . CYS B 1 349 ? -17.078 2.666 -14.539 1 95.12 349 CYS B CA 1
ATOM 5626 C C . CYS B 1 349 ? -17.641 2.656 -13.125 1 95.12 349 CYS B C 1
ATOM 5628 O O . CYS B 1 349 ? -18.828 2.908 -12.914 1 95.12 349 CYS B O 1
ATOM 5630 N N . ILE B 1 350 ? -16.781 2.301 -12.219 1 95.69 350 ILE B N 1
ATOM 5631 C CA . ILE B 1 350 ? -17.188 2.287 -10.82 1 95.69 350 ILE B CA 1
ATOM 5632 C C . ILE B 1 350 ? -16.266 3.191 -10.008 1 95.69 350 ILE B C 1
ATOM 5634 O O . ILE B 1 350 ? -15.086 3.344 -10.328 1 95.69 350 ILE B O 1
ATOM 5638 N N . TYR B 1 351 ? -16.812 3.852 -9.016 1 94.06 351 TYR B N 1
ATOM 5639 C CA . TYR B 1 351 ? -16.016 4.73 -8.172 1 94.06 351 TYR B CA 1
ATOM 5640 C C . TYR B 1 351 ? -16.266 4.445 -6.695 1 94.06 351 TYR B C 1
ATOM 5642 O O . TYR B 1 351 ? -17.281 3.846 -6.336 1 94.06 351 TYR B O 1
ATOM 5650 N N . ILE B 1 352 ? -15.297 4.77 -5.844 1 94.94 352 ILE B N 1
ATOM 5651 C CA . ILE B 1 352 ? -15.391 4.684 -4.391 1 94.94 352 ILE B CA 1
ATOM 5652 C C . ILE B 1 352 ? -15.641 6.074 -3.811 1 94.94 352 ILE B C 1
ATOM 5654 O O . ILE B 1 352 ? -14.82 6.984 -3.996 1 94.94 352 ILE B O 1
ATOM 5658 N N . PRO B 1 353 ? -16.75 6.289 -3.191 1 92.44 353 PRO B N 1
ATOM 5659 C CA . PRO B 1 353 ? -16.984 7.602 -2.588 1 92.44 353 PRO B CA 1
ATOM 5660 C C . PRO B 1 353 ? -15.977 7.93 -1.486 1 92.44 353 PRO B C 1
ATOM 5662 O O . PRO B 1 353 ? -15.812 7.145 -0.548 1 92.44 353 PRO B O 1
ATOM 5665 N N . LEU B 1 354 ? -15.336 9.047 -1.599 1 92.12 354 LEU B N 1
ATOM 5666 C CA . LEU B 1 354 ? -14.336 9.508 -0.638 1 92.12 354 LEU B CA 1
ATOM 5667 C C . LEU B 1 354 ? -14.672 10.906 -0.134 1 92.12 354 LEU B C 1
ATOM 5669 O O . LEU B 1 354 ? -15.516 11.594 -0.709 1 92.12 354 LEU B O 1
ATOM 5673 N N . ALA B 1 355 ? -14.055 11.258 0.96 1 90.19 355 ALA B N 1
ATOM 5674 C CA . ALA B 1 355 ? -14.258 12.586 1.524 1 90.19 355 ALA B CA 1
ATOM 5675 C C . ALA B 1 355 ? -13.75 13.672 0.571 1 90.19 355 ALA B C 1
ATOM 5677 O O . ALA B 1 355 ? -12.883 13.414 -0.268 1 90.19 355 ALA B O 1
ATOM 5678 N N . ALA B 1 356 ? -14.219 14.828 0.753 1 85 356 ALA B N 1
ATOM 5679 C CA . ALA B 1 356 ? -13.797 15.961 -0.065 1 85 356 ALA B CA 1
ATOM 5680 C C . ALA B 1 356 ? -12.305 16.219 0.095 1 85 356 ALA B C 1
ATOM 5682 O O . ALA B 1 356 ? -11.773 16.172 1.207 1 85 356 ALA B O 1
ATOM 5683 N N . GLY B 1 357 ? -11.648 16.453 -1.038 1 82.56 357 GLY B N 1
ATOM 5684 C CA . GLY B 1 357 ? -10.234 16.781 -1.012 1 82.56 357 GLY B CA 1
ATOM 5685 C C . GLY B 1 357 ? -9.336 15.57 -1.21 1 82.56 357 GLY B C 1
ATOM 5686 O O . GLY B 1 357 ? -8.133 15.711 -1.441 1 82.56 357 GLY B O 1
ATOM 5687 N N . ILE B 1 358 ? -9.938 14.461 -1.073 1 87.25 358 ILE B N 1
ATOM 5688 C CA . ILE B 1 358 ? -9.18 13.234 -1.287 1 87.25 358 ILE B CA 1
ATOM 5689 C C . ILE B 1 358 ? -9.43 12.711 -2.699 1 87.25 358 ILE B C 1
ATOM 5691 O O . ILE B 1 358 ? -10.57 12.422 -3.064 1 87.25 358 ILE B O 1
ATOM 5695 N N . ASP B 1 359 ? -8.398 12.531 -3.451 1 83.56 359 ASP B N 1
ATOM 5696 C CA . ASP B 1 359 ? -8.531 12.172 -4.859 1 83.56 359 ASP B CA 1
ATOM 5697 C C . ASP B 1 359 ? -8.703 10.664 -5.031 1 83.56 359 ASP B C 1
ATOM 5699 O O . ASP B 1 359 ? -9.445 10.211 -5.902 1 83.56 359 ASP B O 1
ATOM 5703 N N . SER B 1 360 ? -7.965 9.977 -4.266 1 90.94 360 SER B N 1
ATOM 5704 C CA . SER B 1 360 ? -7.992 8.531 -4.457 1 90.94 360 SER B CA 1
ATOM 5705 C C . SER B 1 360 ? -7.391 7.805 -3.262 1 90.94 360 SER B C 1
ATOM 5707 O O . SER B 1 360 ? -6.73 8.422 -2.422 1 90.94 360 SER B O 1
ATOM 5709 N N . LEU B 1 361 ? -7.699 6.551 -3.162 1 93.38 361 LEU B N 1
ATOM 5710 C CA . LEU B 1 361 ? -7.023 5.625 -2.258 1 93.38 361 LEU B CA 1
ATOM 5711 C C . LEU B 1 361 ? -5.762 5.059 -2.898 1 93.38 361 LEU B C 1
ATOM 5713 O O . LEU B 1 361 ? -5.539 5.23 -4.102 1 93.38 361 LEU B O 1
ATOM 5717 N N . ASN B 1 362 ? -4.906 4.496 -2.018 1 93.25 362 ASN B N 1
ATOM 5718 C CA . ASN B 1 362 ? -3.861 3.643 -2.572 1 93.25 362 ASN B CA 1
ATOM 5719 C C . ASN B 1 362 ? -4.441 2.568 -3.488 1 93.25 362 ASN B C 1
ATOM 5721 O O . ASN B 1 362 ? -5.484 1.986 -3.184 1 93.25 362 ASN B O 1
ATOM 5725 N N . VAL B 1 363 ? -3.75 2.314 -4.535 1 95.19 363 VAL B N 1
ATOM 5726 C CA . VAL B 1 363 ? -4.316 1.482 -5.594 1 95.19 363 VAL B CA 1
ATOM 5727 C C . VAL B 1 363 ? -4.613 0.087 -5.047 1 95.19 363 VAL B C 1
ATOM 5729 O O . VAL B 1 363 ? -5.645 -0.506 -5.371 1 95.19 363 VAL B O 1
ATOM 5732 N N . ALA B 1 364 ? -3.721 -0.473 -4.246 1 96.31 364 ALA B N 1
ATOM 5733 C CA . ALA B 1 364 ? -3.959 -1.797 -3.676 1 96.31 364 ALA B CA 1
ATOM 5734 C C . ALA B 1 364 ? -5.125 -1.77 -2.693 1 96.31 364 ALA B C 1
ATOM 5736 O O . ALA B 1 364 ? -5.906 -2.723 -2.621 1 96.31 364 ALA B O 1
ATOM 5737 N N . SER B 1 365 ? -5.27 -0.657 -1.933 1 96.81 365 SER B N 1
ATOM 5738 C CA . SER B 1 365 ? -6.391 -0.483 -1.013 1 96.81 365 SER B CA 1
ATOM 5739 C C . SER B 1 365 ? -7.715 -0.411 -1.763 1 96.81 365 SER B C 1
ATOM 5741 O O . SER B 1 365 ? -8.688 -1.06 -1.376 1 96.81 365 SER B O 1
ATOM 5743 N N . ALA B 1 366 ? -7.723 0.338 -2.846 1 96.81 366 ALA B N 1
ATOM 5744 C CA . ALA B 1 366 ? -8.922 0.451 -3.67 1 96.81 366 ALA B CA 1
ATOM 5745 C C . ALA B 1 366 ? -9.312 -0.901 -4.262 1 96.81 366 ALA B C 1
ATOM 5747 O O . ALA B 1 366 ? -10.477 -1.29 -4.219 1 96.81 366 ALA B O 1
ATOM 5748 N N . LEU B 1 367 ? -8.328 -1.601 -4.789 1 97.81 367 LEU B N 1
ATOM 5749 C CA . LEU B 1 367 ? -8.578 -2.908 -5.383 1 97.81 367 LEU B CA 1
ATOM 5750 C C . LEU B 1 367 ? -9.18 -3.865 -4.355 1 97.81 367 LEU B C 1
ATOM 5752 O O . LEU B 1 367 ? -10.109 -4.613 -4.668 1 97.81 367 LEU B O 1
ATOM 5756 N N . THR B 1 368 ? -8.609 -3.828 -3.156 1 98.06 368 THR B N 1
ATOM 5757 C CA . THR B 1 368 ? -9.078 -4.719 -2.098 1 98.06 368 THR B CA 1
ATOM 5758 C C . THR B 1 368 ? -10.562 -4.496 -1.823 1 98.06 368 THR B C 1
ATOM 5760 O O . THR B 1 368 ? -11.336 -5.453 -1.78 1 98.06 368 THR B O 1
ATOM 5763 N N . LEU B 1 369 ? -10.938 -3.264 -1.687 1 97.81 369 LEU B N 1
ATOM 5764 C CA . LEU B 1 369 ? -12.336 -2.924 -1.439 1 97.81 369 LEU B CA 1
ATOM 5765 C C . LEU B 1 369 ? -13.227 -3.412 -2.58 1 97.81 369 LEU B C 1
ATOM 5767 O O . LEU B 1 369 ? -14.258 -4.039 -2.344 1 97.81 369 LEU B O 1
ATOM 5771 N N . LEU B 1 370 ? -12.797 -3.203 -3.783 1 98.12 370 LEU B N 1
ATOM 5772 C CA . LEU B 1 370 ? -13.594 -3.543 -4.957 1 98.12 370 LEU B CA 1
ATOM 5773 C C . LEU B 1 370 ? -13.719 -5.055 -5.113 1 98.12 370 LEU B C 1
ATOM 5775 O O . LEU B 1 370 ? -14.805 -5.566 -5.406 1 98.12 370 LEU B O 1
ATOM 5779 N N . LEU B 1 371 ? -12.648 -5.762 -4.879 1 98.19 371 LEU B N 1
ATOM 5780 C CA . LEU B 1 371 ? -12.656 -7.215 -5.031 1 98.19 371 LEU B CA 1
ATOM 5781 C C . LEU B 1 371 ? -13.562 -7.867 -3.992 1 98.19 371 LEU B C 1
ATOM 5783 O O . LEU B 1 371 ? -14.305 -8.797 -4.309 1 98.19 371 LEU B O 1
ATOM 5787 N N . PHE B 1 372 ? -13.508 -7.391 -2.783 1 97.44 372 PHE B N 1
ATOM 5788 C CA . PHE B 1 372 ? -14.328 -8 -1.743 1 97.44 372 PHE B CA 1
ATOM 5789 C C . PHE B 1 372 ? -15.805 -7.676 -1.957 1 97.44 372 PHE B C 1
ATOM 5791 O O . PHE B 1 372 ? -16.672 -8.477 -1.61 1 97.44 372 PHE B O 1
ATOM 5798 N N . GLU B 1 373 ? -16.047 -6.523 -2.547 1 97.12 373 GLU B N 1
ATOM 5799 C CA . GLU B 1 373 ? -17.422 -6.215 -2.93 1 97.12 373 GLU B CA 1
ATOM 5800 C C . GLU B 1 373 ? -17.906 -7.129 -4.059 1 97.12 373 GLU B C 1
ATOM 5802 O O . GLU B 1 373 ? -19.031 -7.637 -4.023 1 97.12 373 GLU B O 1
ATOM 5807 N N . LEU B 1 374 ? -17.094 -7.359 -5.078 1 97.38 374 LEU B N 1
ATOM 5808 C CA . LEU B 1 374 ? -17.438 -8.266 -6.172 1 97.38 374 LEU B CA 1
ATOM 5809 C C . LEU B 1 374 ? -17.672 -9.68 -5.652 1 97.38 374 LEU B C 1
ATOM 5811 O O . LEU B 1 374 ? -18.594 -10.359 -6.098 1 97.38 374 LEU B O 1
ATOM 5815 N N . ARG B 1 375 ? -16.797 -10.078 -4.715 1 95.44 375 ARG B N 1
ATOM 5816 C CA . ARG B 1 375 ? -16.984 -11.391 -4.09 1 95.44 375 ARG B CA 1
ATOM 5817 C C . ARG B 1 375 ? -18.344 -11.492 -3.426 1 95.44 375 ARG B C 1
ATOM 5819 O O . ARG B 1 375 ? -19.047 -12.5 -3.58 1 95.44 375 ARG B O 1
ATOM 5826 N N . ARG B 1 376 ? -18.688 -10.469 -2.67 1 94.19 376 ARG B N 1
ATOM 5827 C CA . ARG B 1 376 ? -19.984 -10.438 -1.988 1 94.19 376 ARG B CA 1
ATOM 5828 C C . ARG B 1 376 ? -21.125 -10.555 -2.986 1 94.19 376 ARG B C 1
ATOM 5830 O O . ARG B 1 376 ? -22.062 -11.328 -2.783 1 94.19 376 ARG B O 1
ATOM 5837 N N . LYS B 1 377 ? -21.016 -9.844 -4.086 1 95.56 377 LYS B N 1
ATOM 5838 C CA . LYS B 1 377 ? -22.062 -9.836 -5.102 1 95.56 377 LYS B CA 1
ATOM 5839 C C . LYS B 1 377 ? -22.141 -11.18 -5.824 1 95.56 377 LYS B C 1
ATOM 5841 O O . LYS B 1 377 ? -23.234 -11.656 -6.145 1 95.56 377 LYS B O 1
ATOM 5846 N N . LEU B 1 378 ? -21.031 -11.766 -6.133 1 95.25 378 LEU B N 1
ATOM 5847 C CA . LEU B 1 378 ? -20.984 -13.07 -6.789 1 95.25 378 LEU B CA 1
ATOM 5848 C C . LEU B 1 378 ? -21.641 -14.141 -5.918 1 95.25 378 LEU B C 1
ATOM 5850 O O . LEU B 1 378 ? -22.375 -14.992 -6.426 1 95.25 378 LEU B O 1
ATOM 5854 N N . ARG B 1 379 ? -21.438 -14.07 -4.621 1 92.25 379 ARG B N 1
ATOM 5855 C CA . ARG B 1 379 ? -22.016 -15.039 -3.695 1 92.25 379 ARG B CA 1
ATOM 5856 C C . ARG B 1 379 ? -23.531 -14.844 -3.588 1 92.25 379 ARG B C 1
ATOM 5858 O O . ARG B 1 379 ? -24.281 -15.82 -3.482 1 92.25 379 ARG B O 1
ATOM 5865 N N . GLN B 1 380 ? -23.922 -13.586 -3.613 1 91.62 380 GLN B N 1
ATOM 5866 C CA . GLN B 1 380 ? -25.359 -13.289 -3.592 1 91.62 380 GLN B CA 1
ATOM 5867 C C . GLN B 1 380 ? -26.047 -13.805 -4.852 1 91.62 380 GLN B C 1
ATOM 5869 O O . GLN B 1 380 ? -27.156 -14.336 -4.785 1 91.62 380 GLN B O 1
ATOM 5874 N N . GLN B 1 381 ? -25.359 -13.656 -5.984 1 90.69 381 GLN B N 1
ATOM 5875 C CA . GLN B 1 381 ? -25.906 -14.109 -7.258 1 90.69 381 GLN B CA 1
ATOM 5876 C C . GLN B 1 381 ? -25.984 -15.633 -7.316 1 90.69 381 GLN B C 1
ATOM 5878 O O . GLN B 1 381 ? -26.922 -16.203 -7.875 1 90.69 381 GLN B O 1
ATOM 5883 N N . ALA B 1 382 ? -25.047 -16.312 -6.766 1 86.5 382 ALA B N 1
ATOM 5884 C CA . ALA B 1 382 ? -25.016 -17.781 -6.75 1 86.5 382 ALA B CA 1
ATOM 5885 C C . ALA B 1 382 ? -26.094 -18.344 -5.832 1 86.5 382 ALA B C 1
ATOM 5887 O O . ALA B 1 382 ? -26.609 -19.438 -6.066 1 86.5 382 ALA B O 1
ATOM 5888 N N . SER B 1 383 ? -26.516 -17.562 -4.809 1 84.88 383 SER B N 1
ATOM 5889 C CA . SER B 1 383 ? -27.531 -18.016 -3.859 1 84.88 383 SER B CA 1
ATOM 5890 C C . SER B 1 383 ? -28.938 -17.656 -4.336 1 84.88 383 SER B C 1
ATOM 5892 O O . SER B 1 383 ? -29.922 -18.203 -3.84 1 84.88 383 SER B O 1
ATOM 5894 N N . ALA B 1 384 ? -29.125 -16.844 -5.223 1 74.69 384 ALA B N 1
ATOM 5895 C CA . ALA B 1 384 ? -30.438 -16.5 -5.77 1 74.69 384 ALA B CA 1
ATOM 5896 C C . ALA B 1 384 ? -30.844 -17.469 -6.875 1 74.69 384 ALA B C 1
ATOM 5898 O O . ALA B 1 384 ? -30 -17.984 -7.602 1 74.69 384 ALA B O 1
#

Secondary structure (DSSP, 8-state):
-------GGGSGGGHHHHHTTSSSS--TT---------SGGGS-----------------------------------PEEEETTTTEEEEE--TT-HHHHHHHHHHH-HHHHHHHTEEEEESHHHHHHHHHTTPPEEEEEES-HHHHHTTHHHHHHHHHHH--EEEE--HHHHHHH-SSSS--SEEEEEEPPPHHHHHHHHHHHHHTT-PPEEEEEEEES---HHHHHHHHHHHHHTTEEEEEEETTSPPTTSHHHHHHHTTGGGTS-EEEEE-HHHHGGGS-GGGGGGEEEEEE---HHHHHHTT-EEGGG-----SEEEEEEEBTTTBS-HHHHHHHHHTGGGEEEEE----TT-----HHHHHHHHHHHHHHHHHHHHH-/-------GGGSHHHHHHHHTTSTTS--TT---------SSTTS-----------------------------------PEEEETTTTEEEEE--TT-HHHHHHHHHHH-HHHHHHHTEEEEESHHHHHHHHHTTPPEEEEEES-HHHHHTTHHHHHHHHHHH--EEEE--HHHHHHH-SSSS--SEEEEEEPPPHHHHHHHHHHHHHTT-PPEEEEEEEES---HHHHHHHHHHHHHTTEEEEEEETTSPPTTSHHHHHHHTTGGGTS-EEEEE-HHHHGGGS-GGGGGGEEEEEE---HHHHHHTT-EEGGG-----SEEEEEEEBTTTBS-HHHHHHHHHTGGGEEEEE----TT-----HHHHHHHHHHHHHHHHHHHHH-

Nearest PDB structures (foldseek):
  5l0z-assembly1_B  TM=8.409E-01  e=2.435E-22  Sinorhizobium meliloti 1021
  1x7p-assembly1_A  TM=8.231E-01  e=1.024E-18  Streptomyces viridochromogenes
  2i6d-assembly1_A  TM=8.091E-01  e=4.154E-18  Porphyromonas gingivalis W83
  1x7o-assembly1_B  TM=8.008E-01  e=2.401E-18  Streptomyces viridochromogenes
  1x7p-assembly1_B  TM=7.865E-01  e=5.986E-18  Streptomyces viridochromogenes

Solvent-accessible surface area (bac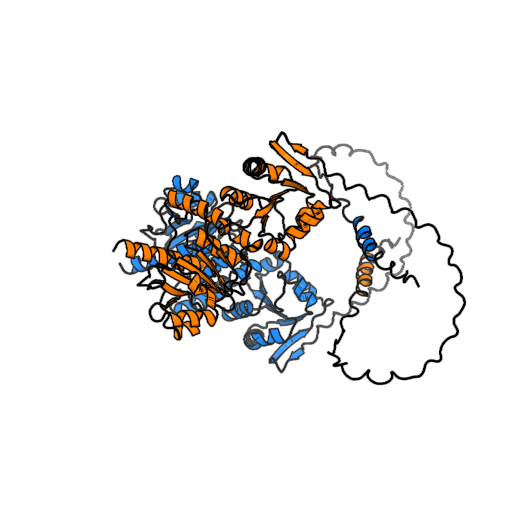kbone atoms only — not comparable to full-atom values): 43794 Å² total; per-residue (Å²): 138,82,89,73,74,89,73,73,82,78,67,66,77,65,56,70,68,60,68,76,63,71,74,73,76,70,76,76,73,74,75,80,66,86,71,81,73,71,72,71,75,68,68,83,68,72,78,80,76,73,83,75,77,83,76,80,83,75,80,40,72,82,72,80,78,78,76,78,78,74,75,74,72,74,80,74,77,66,65,76,43,76,40,76,89,63,62,43,62,33,28,66,53,50,88,83,35,69,64,45,53,52,51,49,43,50,69,70,30,61,67,57,19,61,74,67,42,40,33,60,39,63,29,68,68,51,44,51,45,40,50,73,50,62,44,54,46,58,33,36,39,30,50,44,68,72,61,50,57,76,45,30,68,65,47,37,51,36,34,71,72,68,59,30,42,35,33,37,36,54,59,70,57,49,41,71,66,36,93,43,94,73,55,75,45,39,39,32,37,27,45,49,79,43,74,66,48,40,49,53,44,45,51,53,35,38,74,70,69,46,68,56,41,59,31,36,40,35,42,29,51,36,68,51,35,44,52,49,8,32,39,40,22,46,34,29,28,56,36,30,57,29,37,36,32,27,59,80,33,49,59,71,64,39,54,57,5,42,60,39,11,69,51,13,72,59,63,31,53,74,45,69,68,36,48,81,88,50,51,71,74,70,48,55,77,94,27,57,91,36,48,24,36,36,35,59,47,59,51,69,74,57,39,71,72,53,72,47,39,53,59,87,65,68,82,80,79,43,74,21,33,38,40,36,42,32,19,94,87,71,35,57,51,72,65,56,54,53,53,37,58,72,55,48,91,41,30,43,32,27,28,77,93,55,30,87,92,49,66,69,68,57,57,38,26,48,48,41,42,52,50,55,49,51,50,53,51,52,53,52,57,71,71,98,100,76,88,72,70,91,74,71,80,77,63,64,76,65,54,67,69,59,66,75,62,71,74,73,78,64,79,76,71,75,73,79,65,84,70,81,71,71,71,72,82,66,69,82,68,72,79,78,78,73,81,76,77,84,74,79,81,74,81,72,78,79,71,78,76,76,74,76,76,72,75,74,72,73,79,74,77,66,64,77,42,78,38,76,89,63,62,43,63,34,28,66,53,50,88,82,36,68,64,45,54,53,51,49,45,49,68,69,31,61,67,55,20,61,74,66,42,41,33,61,39,64,29,69,69,51,43,51,44,40,51,73,51,61,44,54,45,56,32,37,39,32,49,45,66,72,61,48,58,75,43,30,69,66,50,36,49,36,34,72,72,68,60,30,42,35,34,38,36,53,61,70,57,49,41,70,68,38,92,44,96,71,54,72,44,38,39,32,36,27,45,50,80,42,75,64,46,40,48,53,45,44,50,51,34,37,74,70,69,44,68,57,42,60,31,35,40,34,43,29,52,37,67,49,35,45,51,49,8,34,37,39,22,46,35,29,28,57,36,30,56,28,37,38,31,27,60,80,33,49,58,72,63,39,54,59,5,42,60,39,11,69,50,14,73,58,64,33,54,73,45,67,67,35,49,80,86,51,49,70,74,70,48,55,76,93,26,60,91,36,47,24,37,36,34,59,46,59,52,69,74,56,38,73,73,52,73,46,38,53,60,88,66,69,83,80,80,42,72,20,32,38,42,35,42,30,20,94,86,73,35,58,51,70,66,55,53,54,55,38,60,73,54,47,90,42,32,43,32,26,30,77,93,55,30,89,93,48,65,70,70,57,57,38,26,47,48,41,43,51,51,54,49,51,50,53,51,52,53,53,56,71,72,99

Sequence (768 aa):
MCCGSSSSGQRGEIQDALDIEANLFGNSELKHEPINTREALRKNRFAGRKPKVPIASVASRKLPAPAPPAPRSAPTAAPIIKDSELNLNFVRLTLQDPLTSTLLTTVRSRKRRDKNRQIIVEGRRLIQEALQCGLKMEALLFSQKDQLALVKEEVGMAQLGTGTKIYKVPQHDLKTWSSLVTPPGLMGIFDRPSDKGLEKNLAEQQRLGSQPFPITVVCDNIREPNNLGSIIRTCGALPCSQVVVTHGCCDPWESKALRGGCGGQFRVPIRDDVTWEELALTIPPEAADDCHVFIAESNQRKRENNQTIDYADIQSLGAHNLLIIGGESHGVSEEAYRFLNMVGGKGKCIYIPLAAGIDSLNVASALTLLLFELRRKLRQQASAMCCGSSSSGQRGEIQDALDIEANLFGNSELKHEPINTREALRKNRFAGRKPKVPIASVASRKLPAPAPPAPRSAPTAAPIIKDSELNLNFVRLTLQDPLTSTLLTTVRSRKRRDKNRQIIVEGRRLIQEALQCGLKMEALLFSQKDQLALVKEEVGMAQLGTGTKIYKVPQHDLKTWSSLVTPPGLMGIFDRPSDKGLEKNLAEQQRLGSQPFPITVVCDNIREPNNLGSIIRTCGALPCSQVVVTHGCCDPWESKALRGGCGGQFRVPIRDDVTWEELALTIPPEAADDCHVFIAESNQRKRENNQTIDYADIQSLGAHNLLIIGGESHGVSEEAYRFLNMVGGKGKCIYIPLAAGIDSLNVASALTLLLFELRRKLRQQASA